Protein 1PRX (pdb70)

Nearest PDB structures (foldseek):
  1prx-assembly1_A  TM=1.005E+00  e=4.440E-50  Homo sapiens
  5b6m-assembly2_C  TM=9.376E-01  e=1.044E-38  Homo sapiens
  5b6n-assembly2_C  TM=9.368E-01  e=1.874E-38  Homo sapiens
  5b6n-assembly3_E  TM=9.348E-01  e=1.445E-38  Homo sapiens
  5ykj-assembly1_A  TM=9.401E-01  e=3.277E-28  Saccharomyces cerevisiae S288C

CATH classification: 3.40.30.10 (+1 more: 3.30.1020.10)

Structure (mmCIF, N/CA/C/O backbone):
data_1PRX
#
_entry.id   1PRX
#
_cell.length_a   47.850
_cell.length_b   75.170
_cell.length_c   63.300
_cell.angle_alpha   90.00
_cell.angle_beta   110.21
_cell.angle_gamma   90.00
#
_symmetry.space_group_name_H-M   'P 1 21 1'
#
loop_
_entity.id
_entity.type
_entity.pdbx_description
1 polymer HORF6
2 water water
#
loop_
_atom_site.group_PDB
_atom_site.id
_atom_site.type_symbol
_atom_site.label_atom_id
_atom_site.label_alt_id
_atom_site.label_comp_id
_atom_site.label_asym_id
_atom_site.label_entity_id
_atom_site.label_seq_id
_atom_site.pdbx_PDB_ins_code
_atom_site.Cartn_x
_atom_site.Cartn_y
_atom_site.Cartn_z
_atom_site.occupancy
_atom_site.B_iso_or_equiv
_atom_site.auth_seq_id
_atom_site.auth_comp_id
_atom_site.auth_asym_id
_atom_site.auth_atom_id
_atom_site.pdbx_PDB_model_num
ATOM 1 N N . LEU A 1 5 ? 32.059 -0.999 16.377 1.00 24.60 5 LEU A N 1
ATOM 2 C CA . LEU A 1 5 ? 33.418 -0.856 16.982 1.00 24.95 5 LEU A CA 1
ATOM 3 C C . LEU A 1 5 ? 33.313 0.181 18.090 1.00 22.61 5 LEU A C 1
ATOM 4 O O . LEU A 1 5 ? 32.427 1.041 18.054 1.00 26.72 5 LEU A O 1
ATOM 9 N N . LEU A 1 6 ? 34.162 0.059 19.099 1.00 20.58 6 LEU A N 1
ATOM 10 C CA . LEU A 1 6 ? 34.197 1.013 20.188 1.00 19.45 6 LEU A CA 1
ATOM 11 C C . LEU A 1 6 ? 35.363 1.948 19.862 1.00 18.25 6 LEU A C 1
ATOM 12 O O . LEU A 1 6 ? 36.113 1.718 18.902 1.00 15.60 6 LEU A O 1
ATOM 17 N N . LEU A 1 7 ? 35.480 3.040 20.606 1.00 18.47 7 LEU A N 1
ATOM 18 C CA . LEU A 1 7 ? 36.590 3.955 20.377 1.00 19.46 7 LEU A CA 1
ATOM 19 C C . LEU A 1 7 ? 37.876 3.179 20.674 1.00 21.65 7 LEU A C 1
ATOM 20 O O . LEU A 1 7 ? 37.951 2.482 21.690 1.00 23.86 7 LEU A O 1
ATOM 25 N N . GLY A 1 8 ? 38.868 3.276 19.789 1.00 21.19 8 GLY A N 1
ATOM 26 C CA . GLY A 1 8 ? 40.115 2.564 20.002 1.00 19.29 8 GLY A CA 1
ATOM 27 C C . GLY A 1 8 ? 40.202 1.237 19.275 1.00 21.90 8 GLY A C 1
ATOM 28 O O . GLY A 1 8 ? 41.295 0.660 19.160 1.00 25.48 8 GLY A O 1
ATOM 29 N N . ASP A 1 9 ? 39.071 0.755 18.764 1.00 20.09 9 ASP A N 1
ATOM 30 C CA . ASP A 1 9 ? 39.027 -0.513 18.030 1.00 17.89 9 ASP A CA 1
ATOM 31 C C . ASP A 1 9 ? 39.746 -0.352 16.719 1.00 15.99 9 ASP A C 1
ATOM 32 O O . ASP A 1 9 ? 39.587 0.664 16.044 1.00 17.77 9 ASP A O 1
ATOM 37 N N . VAL A 1 10 ? 40.508 -1.369 16.348 1.00 15.72 10 VAL A N 1
ATOM 38 C CA . VAL A 1 10 ? 41.248 -1.359 15.094 1.00 17.93 10 VAL A CA 1
ATOM 39 C C . VAL A 1 10 ? 40.301 -1.705 13.959 1.00 18.49 10 VAL A C 1
ATOM 40 O O . VAL A 1 10 ? 39.503 -2.632 14.079 1.00 18.50 10 VAL A O 1
ATOM 44 N N . ALA A 1 11 ? 40.383 -0.941 12.873 1.00 18.24 11 ALA A N 1
ATOM 45 C CA . ALA A 1 11 ? 39.552 -1.169 11.700 1.00 17.12 11 ALA A CA 1
ATOM 46 C C . ALA A 1 11 ? 39.910 -2.510 11.069 1.00 22.91 11 ALA A C 1
ATOM 47 O O . ALA A 1 11 ? 41.057 -2.975 11.159 1.00 20.18 11 ALA A O 1
ATOM 49 N N . PRO A 1 12 ? 38.910 -3.180 10.455 1.00 24.42 12 PRO A N 1
ATOM 50 C CA . PRO A 1 12 ? 39.097 -4.467 9.792 1.00 24.37 12 PRO A CA 1
ATOM 51 C C . PRO A 1 12 ? 39.880 -4.199 8.520 1.00 23.15 12 PRO A C 1
ATOM 52 O O . PRO A 1 12 ? 39.645 -3.188 7.860 1.00 27.37 12 PRO A O 1
ATOM 56 N N . ASN A 1 13 ? 40.833 -5.060 8.193 1.00 22.99 13 ASN A N 1
ATOM 57 C CA . ASN A 1 13 ? 41.604 -4.859 6.973 1.00 24.24 13 ASN A CA 1
ATOM 58 C C . ASN A 1 13 ? 40.943 -5.676 5.871 1.00 20.89 13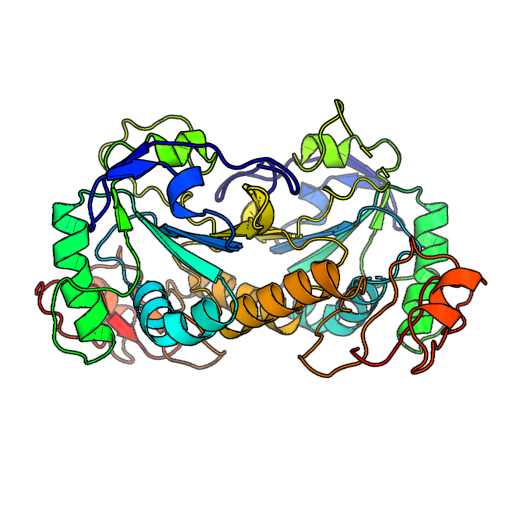 ASN A C 1
ATOM 59 O O . ASN A 1 13 ? 41.492 -6.655 5.380 1.00 25.40 13 ASN A O 1
ATOM 64 N N . PHE A 1 14 ? 39.752 -5.258 5.480 1.00 21.77 14 PHE A N 1
ATOM 65 C CA . PHE A 1 14 ? 39.030 -5.963 4.450 1.00 19.75 14 PHE A CA 1
ATOM 66 C C . PHE A 1 14 ? 39.466 -5.582 3.045 1.00 21.15 14 PHE A C 1
ATOM 67 O O . PHE A 1 14 ? 40.091 -4.546 2.833 1.00 18.01 14 PHE A O 1
ATOM 75 N N . GLU A 1 15 ? 39.138 -6.456 2.100 1.00 23.52 15 GLU A N 1
ATOM 76 C CA . GLU A 1 15 ? 39.420 -6.218 0.698 1.00 24.91 15 GLU A CA 1
ATOM 77 C C . GLU A 1 15 ? 38.035 -5.978 0.102 1.00 22.13 15 GLU A C 1
ATOM 78 O O . GLU A 1 15 ? 37.084 -6.694 0.418 1.00 25.79 15 GLU A O 1
ATOM 84 N N . ALA A 1 16 ? 37.902 -4.957 -0.726 1.00 19.24 16 ALA A N 1
ATOM 85 C CA . ALA A 1 16 ? 36.614 -4.658 -1.313 1.00 17.93 16 ALA A CA 1
ATOM 86 C C . ALA A 1 16 ? 36.815 -4.128 -2.703 1.00 17.05 16 ALA A C 1
ATOM 87 O O . ALA A 1 16 ? 37.908 -3.684 -3.059 1.00 17.67 16 ALA A O 1
ATOM 89 N N . ASN A 1 17 ? 35.786 -4.237 -3.525 1.00 14.16 17 ASN A N 1
ATOM 90 C CA . ASN A 1 17 ? 35.898 -3.704 -4.860 1.00 13.65 17 ASN A CA 1
ATOM 91 C C . ASN A 1 17 ? 35.320 -2.323 -4.734 1.00 14.88 17 ASN A C 1
ATOM 92 O O . ASN A 1 17 ? 34.403 -2.112 -3.951 1.00 12.87 17 ASN A O 1
ATOM 97 N N . THR A 1 18 ? 35.905 -1.360 -5.427 1.00 14.67 18 THR A N 1
ATOM 98 C CA . THR A 1 18 ? 35.416 -0.001 -5.349 1.00 18.27 18 THR A CA 1
ATOM 99 C C . THR A 1 18 ? 35.344 0.539 -6.757 1.00 18.47 18 THR A C 1
ATOM 100 O O . THR A 1 18 ? 35.668 -0.163 -7.712 1.00 20.85 18 THR A O 1
ATOM 104 N N . THR A 1 19 ? 34.919 1.794 -6.869 1.00 20.54 19 THR A N 1
ATOM 105 C CA . THR A 1 19 ? 34.811 2.491 -8.146 1.00 19.14 19 THR A CA 1
ATOM 106 C C . THR A 1 19 ? 36.190 2.687 -8.821 1.00 21.96 19 THR A C 1
ATOM 107 O O . THR A 1 19 ? 36.253 2.881 -10.042 1.00 20.43 19 THR A O 1
ATOM 111 N N . VAL A 1 20 ? 37.276 2.586 -8.042 1.00 18.83 20 VAL A N 1
ATOM 112 C CA . VAL A 1 20 ? 38.648 2.764 -8.563 1.00 20.48 20 VAL A CA 1
ATOM 113 C C . VAL A 1 20 ? 39.514 1.493 -8.547 1.00 19.87 20 VAL A C 1
ATOM 114 O O . VAL A 1 20 ? 40.738 1.558 -8.728 1.00 22.12 20 VAL A O 1
ATOM 118 N N . GLY A 1 21 ? 38.879 0.345 -8.345 1.00 20.41 21 GLY A N 1
ATOM 119 C CA . GLY A 1 21 ? 39.612 -0.905 -8.318 1.00 19.44 21 GLY A CA 1
ATOM 120 C C . GLY A 1 21 ? 39.559 -1.528 -6.946 1.00 17.82 21 GLY A C 1
ATOM 121 O O . GLY A 1 21 ? 38.970 -0.946 -6.035 1.00 14.48 21 GLY A O 1
ATOM 122 N N . ARG A 1 22 ? 40.089 -2.741 -6.815 1.00 18.68 22 ARG A N 1
ATOM 123 C CA . ARG A 1 22 ? 40.101 -3.427 -5.528 1.00 21.45 22 ARG A CA 1
ATOM 124 C C . ARG A 1 22 ? 41.102 -2.778 -4.606 1.00 22.50 22 ARG A C 1
ATOM 125 O O . ARG A 1 22 ? 42.147 -2.304 -5.055 1.00 24.59 22 ARG A O 1
ATOM 133 N N . ILE A 1 23 ? 40.777 -2.766 -3.317 1.00 21.78 23 ILE A N 1
ATOM 134 C CA . ILE A 1 23 ? 41.632 -2.162 -2.298 1.00 19.04 23 ILE A CA 1
ATOM 135 C C . ILE A 1 23 ? 41.618 -3.036 -1.042 1.00 19.98 23 ILE A C 1
ATOM 136 O O . ILE A 1 23 ? 40.697 -3.834 -0.838 1.00 18.41 23 ILE A O 1
ATOM 141 N N . ARG A 1 24 ? 42.661 -2.890 -0.228 1.00 21.35 24 ARG A N 1
ATOM 142 C CA . ARG A 1 24 ? 42.792 -3.589 1.040 1.00 20.78 24 ARG A CA 1
ATOM 143 C C . ARG A 1 24 ? 42.687 -2.393 1.973 1.00 19.04 24 ARG A C 1
ATOM 144 O O . ARG A 1 24 ? 43.472 -1.465 1.864 1.00 19.22 24 ARG A O 1
ATOM 152 N N . PHE A 1 25 ? 41.720 -2.396 2.880 1.00 20.17 25 PHE A N 1
ATOM 153 C CA . PHE A 1 25 ? 41.509 -1.239 3.736 1.00 20.42 25 PHE A CA 1
ATOM 154 C C . PHE A 1 25 ? 42.710 -0.580 4.398 1.00 20.08 25 PHE A C 1
ATOM 155 O O . PHE A 1 25 ? 42.902 0.628 4.264 1.00 20.33 25 PHE A O 1
ATOM 163 N N . HIS A 1 26 ? 43.531 -1.348 5.098 1.00 20.48 26 HIS A N 1
ATOM 164 C CA . HIS A 1 26 ? 44.679 -0.745 5.766 1.00 19.50 26 HIS A CA 1
ATOM 165 C C . HIS A 1 26 ? 45.680 -0.192 4.773 1.00 19.72 26 HIS A C 1
ATOM 166 O O . HIS A 1 26 ? 46.323 0.813 5.041 1.00 22.04 26 HIS A O 1
ATOM 173 N N . ASP A 1 27 ? 45.750 -0.793 3.594 1.00 20.81 27 ASP A N 1
ATOM 174 C CA . ASP A 1 27 ? 46.657 -0.315 2.565 1.00 23.19 27 ASP A CA 1
ATOM 175 C C . ASP A 1 27 ? 46.150 1.025 2.050 1.00 22.28 27 ASP A C 1
ATOM 176 O O . ASP A 1 27 ? 46.927 1.970 1.872 1.00 21.19 27 ASP A O 1
ATOM 181 N N . PHE A 1 28 ? 44.839 1.113 1.838 1.00 19.86 28 PHE A N 1
ATOM 182 C CA . PHE A 1 28 ? 44.214 2.340 1.356 1.00 18.02 28 PHE A CA 1
ATOM 183 C C . PHE A 1 28 ? 44.494 3.506 2.299 1.00 16.56 28 PHE A C 1
ATOM 184 O O . PHE A 1 28 ? 44.807 4.623 1.859 1.00 20.09 28 PHE A O 1
ATOM 192 N N . LEU A 1 29 ? 44.352 3.248 3.592 1.00 17.52 29 LEU A N 1
ATOM 193 C CA . LEU A 1 29 ? 44.578 4.256 4.612 1.00 21.15 29 LEU A CA 1
ATOM 194 C C . LEU A 1 29 ? 46.055 4.678 4.701 1.00 23.90 29 LEU A C 1
ATOM 195 O O . LEU A 1 29 ? 46.371 5.871 4.674 1.00 26.18 29 LEU A O 1
ATOM 200 N N . GLY A 1 30 ? 46.958 3.704 4.745 1.00 23.71 30 GLY A N 1
ATOM 201 C CA . GLY A 1 30 ? 48.373 4.018 4.838 1.00 21.76 30 GLY A CA 1
ATOM 202 C C . GLY A 1 30 ? 48.733 4.720 6.133 1.00 20.60 30 GLY A C 1
ATOM 203 O O . GLY A 1 30 ? 48.429 4.218 7.217 1.00 23.98 30 GLY A O 1
ATOM 204 N N . ASP A 1 31 ? 49.388 5.874 6.015 1.00 21.82 31 ASP A N 1
ATOM 205 C CA . ASP A 1 31 ? 49.795 6.672 7.174 1.00 22.95 31 ASP A CA 1
ATOM 206 C C . ASP A 1 31 ? 48.967 7.945 7.250 1.00 18.42 31 ASP A C 1
ATOM 207 O O . ASP A 1 31 ? 49.440 8.987 7.714 1.00 17.23 31 ASP A O 1
ATOM 212 N N . SER A 1 32 ? 47.728 7.850 6.778 1.00 17.10 32 SER A N 1
ATOM 213 C CA . SER A 1 32 ? 46.822 8.978 6.768 1.00 15.96 32 SER A CA 1
ATOM 214 C C . SER A 1 32 ? 45.631 8.689 7.666 1.00 17.63 32 SER A C 1
ATOM 215 O O . SER A 1 32 ? 45.439 7.549 8.115 1.00 18.29 32 SER A O 1
ATOM 218 N N . TRP A 1 33 ? 44.883 9.744 7.990 1.00 17.13 33 TRP A N 1
ATOM 219 C CA . TRP A 1 33 ? 43.654 9.608 8.759 1.00 12.06 33 TRP A CA 1
ATOM 220 C C . TRP A 1 33 ? 42.643 9.182 7.681 1.00 14.44 33 TRP A C 1
ATOM 221 O O . TRP A 1 33 ? 42.874 9.402 6.483 1.00 11.40 33 TRP A O 1
ATOM 232 N N . GLY A 1 34 ? 41.532 8.585 8.082 1.00 12.11 34 GLY A N 1
ATOM 233 C CA . GLY A 1 34 ? 40.558 8.188 7.088 1.00 11.67 34 GLY A CA 1
ATOM 234 C C . GLY A 1 34 ? 39.142 8.295 7.602 1.00 13.21 34 GLY A C 1
ATOM 235 O O . GLY A 1 34 ? 38.882 7.981 8.758 1.00 14.47 34 GLY A O 1
ATOM 236 N N . ILE A 1 35 ? 38.238 8.802 6.775 1.00 13.16 35 ILE A N 1
ATOM 237 C CA . ILE A 1 35 ? 36.831 8.900 7.166 1.00 16.30 35 ILE A CA 1
ATOM 238 C C . ILE A 1 35 ? 36.049 8.022 6.199 1.00 15.68 35 ILE A C 1
ATOM 239 O O . ILE A 1 35 ? 36.220 8.130 4.977 1.00 12.43 35 ILE A O 1
ATOM 244 N N . LEU A 1 36 ? 35.240 7.126 6.757 1.00 13.33 36 LEU A N 1
ATOM 245 C CA . LEU A 1 36 ? 34.416 6.201 5.983 1.00 15.36 36 LEU A CA 1
ATOM 246 C C . LEU A 1 36 ? 32.957 6.628 6.134 1.00 13.59 36 LEU A C 1
ATOM 247 O O . LEU A 1 36 ? 32.433 6.607 7.248 1.00 15.80 36 LEU A O 1
ATOM 252 N N . PHE A 1 37 ? 32.331 7.041 5.028 1.00 11.81 37 PHE A N 1
ATOM 253 C CA . PHE A 1 37 ? 30.924 7.483 4.999 1.00 13.18 37 PHE A CA 1
ATOM 254 C C . PHE A 1 37 ? 30.038 6.348 4.500 1.00 9.88 37 PHE A C 1
ATOM 255 O O . PHE A 1 37 ? 30.147 5.950 3.345 1.00 14.89 37 PHE A O 1
ATOM 263 N N . SER A 1 38 ? 29.103 5.897 5.322 1.00 10.14 38 SER A N 1
ATOM 264 C CA . SER A 1 38 ? 28.213 4.812 4.933 1.00 11.58 38 SER A CA 1
ATOM 265 C C . SER A 1 38 ? 26.878 5.312 4.412 1.00 13.27 38 SER A C 1
ATOM 266 O O . SER A 1 38 ? 26.353 6.318 4.895 1.00 14.90 38 SER A O 1
ATOM 269 N N . HIS A 1 39 ? 26.364 4.629 3.395 1.00 11.93 39 HIS A N 1
ATOM 270 C CA . HIS A 1 39 ? 25.090 4.974 2.768 1.00 11.02 39 HIS A CA 1
ATOM 271 C C . HIS A 1 39 ? 24.289 3.694 2.552 1.00 14.21 39 HIS A C 1
ATOM 272 O O . HIS A 1 39 ? 24.846 2.669 2.144 1.00 14.13 39 HIS A O 1
ATOM 279 N N . PRO A 1 40 ? 22.971 3.729 2.832 1.00 15.63 40 PRO A N 1
ATOM 280 C CA . PRO A 1 40 ? 22.107 2.559 2.667 1.00 14.18 40 PRO A CA 1
ATOM 281 C C . PRO A 1 40 ? 21.922 2.133 1.229 1.00 14.70 40 PRO A C 1
ATOM 282 O O . PRO A 1 40 ? 21.742 0.951 0.966 1.00 18.66 40 PRO A O 1
ATOM 286 N N . ARG A 1 41 ? 21.975 3.086 0.298 1.00 15.05 41 ARG A N 1
ATOM 287 C CA . ARG A 1 41 ? 21.755 2.763 -1.112 1.00 17.37 41 ARG A CA 1
ATOM 288 C C . ARG A 1 41 ? 22.062 3.924 -2.059 1.00 12.56 41 ARG A C 1
ATOM 289 O O . ARG A 1 41 ? 22.054 5.088 -1.651 1.00 15.41 41 ARG A O 1
ATOM 297 N N . ASP A 1 42 ? 22.316 3.590 -3.320 1.00 13.49 42 ASP A N 1
ATOM 298 C CA . ASP A 1 42 ? 22.584 4.574 -4.371 1.00 11.69 42 ASP A CA 1
ATOM 299 C C . ASP A 1 42 ? 21.289 5.245 -4.847 1.00 14.96 42 ASP A C 1
ATOM 300 O O . ASP A 1 42 ? 20.197 4.678 -4.740 1.00 14.60 42 ASP A O 1
ATOM 305 N N . PHE A 1 43 ? 21.437 6.425 -5.447 1.00 15.65 43 PHE A N 1
ATOM 306 C CA . PHE A 1 43 ? 20.314 7.205 -5.977 1.00 13.72 43 PHE A CA 1
ATOM 307 C C . PHE A 1 43 ? 19.288 7.537 -4.904 1.00 14.83 43 PHE A C 1
ATOM 308 O O . PHE A 1 43 ? 18.085 7.322 -5.065 1.00 13.02 43 PHE A O 1
ATOM 316 N N . THR A 1 44 ? 19.806 8.041 -3.786 1.00 13.74 44 THR A N 1
ATOM 317 C CA . THR A 1 44 ? 19.021 8.435 -2.638 1.00 12.50 44 THR A CA 1
ATOM 318 C C . THR A 1 44 ? 19.262 9.929 -2.491 1.00 12.84 44 THR A C 1
ATOM 319 O O . THR A 1 44 ? 20.381 10.400 -2.646 1.00 13.75 44 THR A O 1
ATOM 323 N N . PRO A 1 45 ? 18.223 10.687 -2.115 1.00 12.89 45 PRO A N 1
ATOM 324 C CA . PRO A 1 45 ? 18.347 12.138 -1.966 1.00 12.10 45 PRO A CA 1
ATOM 325 C C . PRO A 1 45 ? 19.353 12.728 -0.959 1.00 11.43 45 PRO A C 1
ATOM 326 O O . PRO A 1 45 ? 20.224 13.507 -1.345 1.00 11.83 45 PRO A O 1
ATOM 330 N N . VAL A 1 46 ? 19.220 12.396 0.316 1.00 11.86 46 VAL A N 1
ATOM 331 C CA . VAL A 1 46 ? 20.123 12.924 1.344 1.00 13.91 46 VAL A CA 1
ATOM 332 C C . VAL A 1 46 ? 21.563 12.469 1.123 1.00 13.50 46 VAL A C 1
ATOM 333 O O . VAL A 1 46 ? 22.485 13.271 1.205 1.00 15.76 46 VAL A O 1
ATOM 344 N N . THR A 1 48 ? 22.983 11.638 -1.672 1.00 10.81 48 THR A N 1
ATOM 345 C CA . THR A 1 48 ? 23.555 12.334 -2.828 1.00 12.66 48 THR A CA 1
ATOM 346 C C . THR A 1 48 ? 24.060 13.739 -2.450 1.00 12.05 48 THR A C 1
ATOM 347 O O . THR A 1 48 ? 25.132 14.165 -2.900 1.00 12.00 48 THR A O 1
ATOM 351 N N . THR A 1 49 ? 23.323 14.441 -1.596 1.00 11.68 49 THR A N 1
ATOM 352 C CA . THR A 1 49 ? 23.738 15.781 -1.206 1.00 9.12 49 THR A CA 1
ATOM 353 C C . THR A 1 49 ? 25.007 15.732 -0.368 1.00 10.97 49 THR A C 1
ATOM 354 O O . THR A 1 49 ? 25.912 16.543 -0.563 1.00 12.79 49 THR A O 1
ATOM 358 N N . GLU A 1 50 ? 25.102 14.740 0.514 1.00 13.56 50 GLU A N 1
ATOM 359 C CA . GLU A 1 50 ? 26.279 14.574 1.374 1.00 14.30 50 GLU A CA 1
ATOM 360 C C . GLU A 1 50 ? 27.527 14.217 0.588 1.00 14.28 50 GLU A C 1
ATOM 361 O O . GLU A 1 50 ? 28.624 14.700 0.892 1.00 15.49 50 GLU A O 1
ATOM 367 N N . LEU A 1 51 ? 27.364 13.335 -0.392 1.00 13.00 51 LEU A N 1
ATOM 368 C CA . LEU A 1 51 ? 28.470 12.901 -1.236 1.00 12.19 51 LEU A CA 1
ATOM 369 C C . LEU A 1 51 ? 28.934 14.044 -2.120 1.00 9.74 51 LEU A C 1
ATOM 370 O O . LEU A 1 51 ? 30.126 14.180 -2.396 1.00 8.56 51 LEU A O 1
ATOM 375 N N . GLY A 1 52 ? 27.990 14.882 -2.539 1.00 12.64 52 GLY A N 1
ATOM 376 C CA . GLY A 1 52 ? 28.331 16.034 -3.349 1.00 11.10 52 GLY A CA 1
ATOM 377 C C . GLY A 1 52 ? 29.150 17.034 -2.538 1.00 13.79 52 GLY A C 1
ATOM 378 O O . GLY A 1 52 ? 30.094 17.641 -3.056 1.00 12.03 52 GLY A O 1
ATOM 379 N N . ARG A 1 53 ? 28.776 17.220 -1.270 1.00 9.44 53 ARG A N 1
ATOM 380 C CA . ARG A 1 53 ? 29.477 18.131 -0.370 1.00 11.56 53 ARG A CA 1
ATOM 381 C C . ARG A 1 53 ? 30.864 17.579 -0.016 1.00 9.52 53 ARG A C 1
ATOM 382 O O . ARG A 1 53 ? 31.811 18.336 0.162 1.00 9.82 53 ARG A O 1
ATOM 390 N N . ALA A 1 54 ? 30.978 16.259 0.099 1.00 13.12 54 ALA A N 1
ATOM 391 C CA . ALA A 1 54 ? 32.252 15.613 0.416 1.00 11.61 54 ALA A CA 1
ATOM 392 C C . ALA A 1 54 ? 33.231 15.819 -0.742 1.00 12.81 54 ALA A C 1
ATOM 393 O O . ALA A 1 54 ? 34.422 16.050 -0.526 1.00 13.82 54 ALA A O 1
ATOM 395 N N . ALA A 1 55 ? 32.713 15.749 -1.966 1.00 11.93 55 ALA A N 1
ATOM 396 C CA . ALA A 1 55 ? 33.509 15.940 -3.176 1.00 12.17 55 ALA A CA 1
ATOM 397 C C . ALA A 1 55 ? 34.093 17.357 -3.253 1.00 12.52 55 ALA A C 1
ATOM 398 O O . ALA A 1 55 ? 35.257 17.534 -3.602 1.00 13.21 55 ALA A O 1
ATOM 400 N N . LYS A 1 56 ? 33.291 18.360 -2.906 1.00 15.64 56 LYS A N 1
ATOM 401 C CA . LYS A 1 56 ? 33.749 19.748 -2.933 1.00 18.15 56 LYS A CA 1
ATOM 402 C C . LYS A 1 56 ? 34.712 20.040 -1.794 1.00 20.46 56 LYS A C 1
ATOM 403 O O . LYS A 1 56 ? 35.566 20.917 -1.901 1.00 24.57 56 LYS A O 1
ATOM 409 N N . LEU A 1 57 ? 34.576 19.298 -0.704 1.00 17.29 57 LEU A N 1
ATOM 410 C CA . LEU A 1 57 ? 35.403 19.504 0.473 1.00 16.28 57 LEU A CA 1
ATOM 411 C C . LEU A 1 57 ? 36.663 18.635 0.559 1.00 15.94 57 LEU A C 1
ATOM 412 O O . LEU A 1 57 ? 37.521 18.878 1.418 1.00 17.27 57 LEU A O 1
ATOM 417 N N . ALA A 1 58 ? 36.791 17.650 -0.333 1.00 13.13 58 ALA A N 1
ATOM 418 C CA . ALA A 1 58 ? 37.944 16.738 -0.349 1.00 16.92 58 ALA A CA 1
ATOM 419 C C . ALA A 1 58 ? 39.324 17.426 -0.185 1.00 18.12 58 ALA A C 1
ATOM 420 O O . ALA A 1 58 ? 40.171 16.937 0.567 1.00 15.85 58 ALA A O 1
ATOM 422 N N . PRO A 1 59 ? 39.562 18.569 -0.872 1.00 17.69 59 PRO A N 1
ATOM 423 C CA . PRO A 1 59 ? 40.824 19.312 -0.780 1.00 16.32 59 PRO A CA 1
ATOM 424 C C . PRO A 1 59 ? 41.149 19.759 0.637 1.00 15.17 59 PRO A C 1
ATOM 425 O O . PRO A 1 59 ? 42.310 19.744 1.042 1.00 16.18 59 PRO A O 1
ATOM 429 N N . GLU A 1 60 ? 40.121 20.158 1.385 1.00 14.85 60 GLU A N 1
ATOM 430 C CA . GLU A 1 60 ? 40.299 20.615 2.763 1.00 14.71 60 GLU A CA 1
ATOM 431 C C . GLU A 1 60 ? 40.751 19.502 3.690 1.00 15.86 60 GLU A C 1
ATOM 432 O O . GLU A 1 60 ? 41.481 19.728 4.671 1.00 17.23 60 GLU A O 1
ATOM 438 N N . PHE A 1 61 ? 40.275 18.300 3.408 1.00 12.03 61 PHE A N 1
ATOM 439 C CA . PHE A 1 61 ? 40.640 17.155 4.208 1.00 13.31 61 PHE A CA 1
ATOM 440 C C . PHE A 1 61 ? 42.007 16.621 3.793 1.00 12.23 61 PHE A C 1
ATOM 441 O O . PHE A 1 61 ? 42.814 16.266 4.652 1.00 11.42 61 PHE A O 1
ATOM 449 N N . ALA A 1 62 ? 42.265 16.586 2.482 1.00 13.04 62 ALA A N 1
ATOM 450 C CA . ALA A 1 62 ? 43.531 16.082 1.922 1.00 12.28 62 ALA A CA 1
ATOM 451 C C . ALA A 1 62 ? 44.767 16.824 2.440 1.00 12.46 62 ALA A C 1
ATOM 452 O O . ALA A 1 62 ? 45.763 16.201 2.821 1.00 11.29 62 ALA A O 1
ATOM 454 N N . LYS A 1 63 ? 44.699 18.154 2.469 1.00 13.66 63 LYS A N 1
ATOM 455 C CA . LYS A 1 63 ? 45.802 18.961 2.972 1.00 13.57 63 LYS A CA 1
ATOM 456 C C . LYS A 1 63 ? 46.014 18.662 4.455 1.00 16.01 63 LYS A C 1
ATOM 457 O O . LYS A 1 63 ? 47.009 19.058 5.033 1.00 19.91 63 LYS A O 1
ATOM 463 N N . ARG A 1 64 ? 45.046 18.007 5.084 1.00 16.91 64 ARG A N 1
ATOM 464 C CA . ARG A 1 64 ? 45.154 17.649 6.486 1.00 15.99 64 ARG A CA 1
ATOM 465 C C . ARG A 1 64 ? 45.479 16.171 6.669 1.00 16.78 64 ARG A C 1
ATOM 466 O O . ARG A 1 64 ? 45.292 15.620 7.757 1.00 14.48 64 ARG A O 1
ATOM 474 N N . ASN A 1 65 ? 45.941 15.523 5.600 1.00 12.87 65 ASN A N 1
ATOM 475 C CA . ASN A 1 65 ? 46.319 14.113 5.660 1.00 12.07 65 ASN A CA 1
ATOM 476 C C . ASN A 1 65 ? 45.124 13.232 6.017 1.00 11.66 65 ASN A C 1
ATOM 477 O O . ASN A 1 65 ? 45.250 12.250 6.753 1.00 12.20 65 ASN A O 1
ATOM 482 N N . VAL A 1 66 ? 43.951 13.625 5.528 1.00 11.99 66 VAL A N 1
ATOM 483 C CA . VAL A 1 66 ? 42.728 12.866 5.752 1.00 12.65 66 VAL A CA 1
ATOM 484 C C . VAL A 1 66 ? 42.180 12.361 4.411 1.00 15.22 66 VAL A C 1
ATOM 485 O O . VAL A 1 66 ? 41.814 13.153 3.546 1.00 14.73 66 VAL A O 1
ATOM 489 N N . LYS A 1 67 ? 42.171 11.040 4.237 1.00 15.55 67 LYS A N 1
ATOM 490 C CA . LYS A 1 67 ? 41.649 10.420 3.030 1.00 14.81 67 LYS A CA 1
ATOM 491 C C . LYS A 1 67 ? 40.153 10.140 3.186 1.00 16.77 67 LYS A C 1
ATOM 492 O O . LYS A 1 67 ? 39.700 9.690 4.237 1.00 17.86 67 LYS A O 1
ATOM 498 N N . LEU A 1 68 ? 39.389 10.375 2.132 1.00 16.87 68 LEU A N 1
ATOM 499 C CA . LEU A 1 68 ? 37.954 10.130 2.170 1.00 17.43 68 LEU A CA 1
ATOM 500 C C . LEU A 1 68 ? 37.595 8.847 1.430 1.00 14.83 68 LEU A C 1
ATOM 501 O O . LEU A 1 68 ? 38.203 8.521 0.411 1.00 12.43 68 LEU A O 1
ATOM 506 N N . ILE A 1 69 ? 36.583 8.141 1.921 1.00 12.76 69 ILE A N 1
ATOM 507 C CA . ILE A 1 69 ? 36.122 6.922 1.271 1.00 11.62 69 ILE A CA 1
ATOM 508 C C . ILE A 1 69 ? 34.648 6.693 1.629 1.00 12.41 69 ILE A C 1
ATOM 509 O O . ILE A 1 69 ? 34.230 6.969 2.750 1.00 12.39 69 ILE A O 1
ATOM 514 N N . ALA A 1 70 ? 33.848 6.270 0.654 1.00 13.84 70 ALA A N 1
ATOM 515 C CA . ALA A 1 70 ? 32.422 6.016 0.881 1.00 15.65 70 ALA A CA 1
ATOM 516 C C . ALA A 1 70 ? 32.078 4.548 0.646 1.00 13.35 70 ALA A C 1
ATOM 517 O O . ALA A 1 70 ? 32.769 3.848 -0.081 1.00 13.51 70 ALA A O 1
ATOM 519 N N . LEU A 1 71 ? 31.015 4.086 1.290 1.00 17.02 71 LEU A N 1
ATOM 520 C CA . LEU A 1 71 ? 30.541 2.719 1.147 1.00 15.44 71 LEU A CA 1
ATOM 521 C C . LEU A 1 71 ? 29.049 2.841 0.937 1.00 14.36 71 LEU A C 1
ATOM 522 O O . LEU A 1 71 ? 28.390 3.632 1.602 1.00 12.03 71 LEU A O 1
ATOM 527 N N . SER A 1 72 ? 28.527 2.093 -0.022 1.00 14.30 72 SER A N 1
ATOM 528 C CA . SER A 1 72 ? 27.103 2.116 -0.299 1.00 15.22 72 SER A CA 1
ATOM 529 C C . SER A 1 72 ? 26.731 0.715 -0.689 1.00 13.57 72 SER A C 1
ATOM 530 O O . SER A 1 72 ? 27.500 0.022 -1.356 1.00 18.15 72 SER A O 1
ATOM 533 N N . ILE A 1 73 ? 25.558 0.289 -0.249 1.00 15.78 73 ILE A N 1
ATOM 534 C CA . ILE A 1 73 ? 25.081 -1.053 -0.531 1.00 16.35 73 ILE A CA 1
ATOM 535 C C . ILE A 1 73 ? 24.472 -1.166 -1.922 1.00 17.52 73 ILE A C 1
ATOM 536 O O . ILE A 1 73 ? 23.267 -1.162 -2.081 1.00 22.90 73 ILE A O 1
ATOM 541 N N . ASP A 1 74 ? 25.341 -1.245 -2.925 1.00 17.42 74 ASP A N 1
ATOM 542 C CA . ASP A 1 74 ? 24.946 -1.366 -4.326 1.00 17.43 74 ASP A CA 1
ATOM 543 C C . ASP A 1 74 ? 26.168 -1.724 -5.156 1.00 17.22 74 ASP A C 1
ATOM 544 O O . ASP A 1 74 ? 27.293 -1.695 -4.656 1.00 15.51 74 ASP A O 1
ATOM 549 N N . SER A 1 75 ? 25.935 -2.061 -6.420 1.00 20.14 75 SER A N 1
ATOM 550 C CA . SER A 1 75 ? 26.987 -2.439 -7.369 1.00 21.15 75 SER A CA 1
ATOM 551 C C . SER A 1 75 ? 27.961 -1.319 -7.713 1.00 18.74 75 SER A C 1
ATOM 552 O O . SER A 1 75 ? 27.610 -0.136 -7.658 1.00 18.95 75 SER A O 1
ATOM 555 N N . VAL A 1 76 ? 29.186 -1.681 -8.082 1.00 16.56 76 VAL A N 1
ATOM 556 C CA . VAL A 1 76 ? 30.159 -0.676 -8.492 1.00 16.27 76 VAL A CA 1
ATOM 557 C C . VAL A 1 76 ? 29.632 -0.028 -9.778 1.00 15.14 76 VAL A C 1
ATOM 558 O O . VAL A 1 76 ? 29.819 1.164 -9.997 1.00 14.82 76 VAL A O 1
ATOM 562 N N . GLU A 1 77 ? 28.909 -0.785 -10.599 1.00 18.13 77 GLU A N 1
ATOM 563 C CA . GLU A 1 77 ? 28.337 -0.215 -11.819 1.00 19.58 77 GLU A CA 1
ATOM 564 C C . GLU A 1 77 ? 27.377 0.923 -11.474 1.00 17.61 77 GLU A C 1
ATOM 565 O O . GLU A 1 77 ? 27.432 1.999 -12.072 1.00 15.96 77 GLU A O 1
ATOM 571 N N . ASP A 1 78 ? 26.517 0.689 -10.485 1.00 18.48 78 ASP A N 1
ATOM 572 C CA . ASP A 1 78 ? 25.565 1.697 -10.039 1.00 18.98 78 ASP A CA 1
ATOM 573 C C . ASP A 1 78 ? 26.297 2.856 -9.408 1.00 16.65 78 ASP A C 1
ATOM 574 O O . ASP A 1 78 ? 25.930 4.011 -9.622 1.00 16.76 78 ASP A O 1
ATOM 579 N N . HIS A 1 79 ? 27.346 2.541 -8.646 1.00 17.69 79 HIS A N 1
ATOM 580 C CA . HIS A 1 79 ? 28.169 3.561 -8.000 1.00 12.20 79 HIS A CA 1
ATOM 581 C C . HIS A 1 79 ? 28.683 4.525 -9.064 1.00 11.72 79 HIS A C 1
ATOM 582 O O . HIS A 1 79 ? 28.651 5.733 -8.867 1.00 15.78 79 HIS A O 1
ATOM 589 N N . LEU A 1 80 ? 29.107 3.983 -10.206 1.00 11.17 80 LEU A N 1
ATOM 590 C CA . LEU A 1 80 ? 29.637 4.791 -11.303 1.00 13.14 80 LEU A CA 1
ATOM 591 C C . LEU A 1 80 ? 28.568 5.686 -11.912 1.00 15.23 80 LEU A C 1
ATOM 592 O O . LEU A 1 80 ? 28.794 6.871 -12.159 1.00 18.32 80 LEU A O 1
ATOM 597 N N . ALA A 1 81 ? 27.384 5.128 -12.129 1.00 16.42 81 ALA A N 1
ATOM 598 C CA . ALA A 1 81 ? 26.300 5.910 -12.701 1.00 15.52 81 ALA A CA 1
ATOM 599 C C . ALA A 1 81 ? 25.851 6.977 -11.703 1.00 16.78 81 ALA A C 1
ATOM 600 O O . ALA A 1 81 ? 25.585 8.121 -12.085 1.00 18.96 81 ALA A O 1
ATOM 602 N N . TRP A 1 82 ? 25.837 6.614 -10.419 1.00 15.61 82 TRP A N 1
ATOM 603 C CA . TRP A 1 82 ? 25.438 7.520 -9.341 1.00 12.35 82 TRP A CA 1
ATOM 604 C C . TRP A 1 82 ? 26.424 8.671 -9.220 1.00 11.80 82 TRP A C 1
ATOM 605 O O . TRP A 1 82 ? 26.065 9.769 -8.790 1.00 15.09 82 TRP A O 1
ATOM 616 N N . SER A 1 83 ? 27.669 8.423 -9.604 1.00 13.54 83 SER A N 1
ATOM 617 C CA . SER A 1 83 ? 28.707 9.442 -9.545 1.00 13.96 83 SER A CA 1
ATOM 618 C C . SER A 1 83 ? 28.478 10.581 -10.530 1.00 13.05 83 SER A C 1
ATOM 619 O O . SER A 1 83 ? 28.815 11.734 -10.255 1.00 10.05 83 SER A O 1
ATOM 622 N N . LYS A 1 84 ? 27.859 10.264 -11.659 1.00 13.88 84 LYS A N 1
ATOM 623 C CA . LYS A 1 84 ? 27.558 11.281 -12.645 1.00 13.47 84 LYS A CA 1
ATOM 624 C C . LYS A 1 84 ? 26.498 12.210 -12.061 1.00 13.63 84 LYS A C 1
ATOM 625 O O . LYS A 1 84 ? 26.560 13.420 -12.252 1.00 12.65 84 LYS A O 1
ATOM 631 N N . ASP A 1 85 ? 25.536 11.635 -11.341 1.00 13.12 85 ASP A N 1
ATOM 632 C CA . ASP A 1 85 ? 24.477 12.406 -10.682 1.00 15.73 85 ASP A CA 1
ATOM 633 C C . ASP A 1 85 ? 25.079 13.289 -9.598 1.00 12.22 85 ASP A C 1
ATOM 634 O O . ASP A 1 85 ? 24.710 14.455 -9.451 1.00 15.04 85 ASP A O 1
ATOM 639 N N . ILE A 1 86 ? 25.982 12.716 -8.811 1.00 14.79 86 ILE A N 1
ATOM 640 C CA . ILE A 1 86 ? 26.660 13.448 -7.747 1.00 15.17 86 ILE A CA 1
ATOM 641 C C . ILE A 1 86 ? 27.421 14.668 -8.314 1.00 18.13 86 ILE A C 1
ATOM 642 O O . ILE A 1 86 ? 27.395 15.746 -7.715 1.00 16.71 86 ILE A O 1
ATOM 647 N N . ASN A 1 87 ? 28.074 14.502 -9.470 1.00 14.26 87 ASN A N 1
ATOM 648 C CA . ASN A 1 87 ? 28.791 15.598 -10.124 1.00 10.78 87 ASN A CA 1
ATOM 649 C C . ASN A 1 87 ? 27.813 16.640 -10.629 1.00 9.01 87 ASN A C 1
ATOM 650 O O . ASN A 1 87 ? 28.050 17.837 -10.511 1.00 11.76 87 ASN A O 1
ATOM 655 N N . ALA A 1 88 ? 26.721 16.170 -11.219 1.00 13.33 88 ALA A N 1
ATOM 656 C CA . ALA A 1 88 ? 25.675 17.036 -11.745 1.00 14.74 88 ALA A CA 1
ATOM 657 C C . ALA A 1 88 ? 25.036 17.820 -10.614 1.00 14.57 88 ALA A C 1
ATOM 658 O O . ALA A 1 88 ? 24.631 18.965 -10.804 1.00 15.11 88 ALA A O 1
ATOM 660 N N . TYR A 1 89 ? 24.924 17.194 -9.448 1.00 12.92 89 TYR A N 1
ATOM 661 C CA . TYR A 1 89 ? 24.362 17.849 -8.275 1.00 16.42 89 TYR A CA 1
ATOM 662 C C . TYR A 1 89 ? 25.257 19.049 -7.914 1.00 15.52 89 TYR A C 1
ATOM 663 O O . TYR A 1 89 ? 24.760 20.086 -7.474 1.00 17.20 89 TYR A O 1
ATOM 672 N N . ASN A 1 90 ? 26.564 18.895 -8.120 1.00 17.67 90 ASN A N 1
ATOM 673 C CA . ASN A 1 90 ? 27.555 19.946 -7.838 1.00 18.02 90 ASN A CA 1
ATOM 674 C C . ASN A 1 90 ? 27.714 20.874 -9.015 1.00 20.41 90 ASN A C 1
ATOM 675 O O . ASN A 1 90 ? 28.583 21.739 -9.007 1.00 23.01 90 ASN A O 1
ATOM 680 N N . SER A 1 91 ? 26.887 20.672 -10.033 1.00 23.11 91 SER A N 1
ATOM 681 C CA . SER A 1 91 ? 26.925 21.460 -11.249 1.00 25.31 91 SER A CA 1
ATOM 682 C C . SER A 1 91 ? 28.254 21.354 -11.966 1.00 27.59 91 SER A C 1
ATOM 683 O O . SER A 1 91 ? 28.717 22.318 -12.563 1.00 28.84 91 SER A O 1
ATOM 686 N N . GLU A 1 92 ? 28.885 20.191 -11.874 1.00 29.75 92 GLU A N 1
ATOM 687 C CA . GLU A 1 92 ? 30.142 19.957 -12.568 1.00 35.43 92 GLU A CA 1
ATOM 688 C C . GLU A 1 92 ? 29.833 18.983 -13.705 1.00 35.10 92 GLU A C 1
ATOM 689 O O . GLU A 1 92 ? 28.718 18.450 -13.767 1.00 35.15 92 GLU A O 1
ATOM 695 N N . GLU A 1 93 ? 30.779 18.784 -14.624 1.00 34.78 93 GLU A N 1
ATOM 696 C CA . GLU A 1 93 ? 30.577 17.852 -15.735 1.00 32.26 93 GLU A CA 1
ATOM 697 C C . GLU A 1 93 ? 30.236 16.495 -15.131 1.00 29.78 93 GLU A C 1
ATOM 698 O O . GLU A 1 93 ? 30.941 16.000 -14.248 1.00 25.67 93 GLU A O 1
ATOM 704 N N . PRO A 1 94 ? 29.126 15.892 -15.570 1.00 30.91 94 PRO A N 1
ATOM 705 C CA . PRO A 1 94 ? 28.669 14.591 -15.073 1.00 30.75 94 PRO A CA 1
ATOM 706 C C . PRO A 1 94 ? 29.498 13.361 -15.465 1.00 29.65 94 PRO A C 1
ATOM 707 O O . PRO A 1 94 ? 29.010 12.475 -16.171 1.00 31.34 94 PRO A O 1
ATOM 711 N N . THR A 1 95 ? 30.733 13.292 -14.976 1.00 29.94 95 THR A N 1
ATOM 712 C CA . THR A 1 95 ? 31.600 12.152 -15.250 1.00 26.73 95 THR A CA 1
ATOM 713 C C . THR A 1 95 ? 31.460 11.207 -14.058 1.00 24.00 95 THR A C 1
ATOM 714 O O . THR A 1 95 ? 30.816 11.538 -13.072 1.00 22.33 95 THR A O 1
ATOM 718 N N . GLU A 1 96 ? 32.036 10.016 -14.155 1.00 25.00 96 GLU A N 1
ATOM 719 C CA . GLU A 1 96 ? 31.978 9.073 -13.043 1.00 24.36 96 GLU A CA 1
ATOM 720 C C . GLU A 1 96 ? 33.215 9.280 -12.189 1.00 25.97 96 GLU A C 1
ATOM 721 O O . GLU A 1 96 ? 33.548 8.440 -11.374 1.00 31.63 96 GLU A O 1
ATOM 727 N N . LYS A 1 97 ? 33.918 10.386 -12.423 1.00 26.27 97 LYS A N 1
ATOM 728 C CA . LYS A 1 97 ? 35.131 10.723 -11.682 1.00 28.24 97 LYS A CA 1
ATOM 729 C C . LYS A 1 97 ? 34.834 11.502 -10.394 1.00 26.03 97 LYS A C 1
ATOM 730 O O . LYS A 1 97 ? 34.405 12.654 -10.446 1.00 26.03 97 LYS A O 1
ATOM 736 N N . LEU A 1 98 ? 35.137 10.905 -9.248 1.00 23.19 98 LEU A N 1
ATOM 737 C CA . LEU A 1 98 ? 34.925 11.557 -7.959 1.00 19.41 98 LEU A CA 1
ATOM 738 C C . LEU A 1 98 ? 36.291 11.623 -7.277 1.00 19.80 98 LEU A C 1
ATOM 739 O O . LEU A 1 98 ? 37.194 10.862 -7.625 1.00 18.34 98 LEU A O 1
ATOM 744 N N . PRO A 1 99 ? 36.479 12.546 -6.320 1.00 16.92 99 PRO A N 1
ATOM 745 C CA . PRO A 1 99 ? 37.795 12.594 -5.679 1.00 16.21 99 PRO A CA 1
ATOM 746 C C . PRO A 1 99 ? 38.040 11.504 -4.635 1.00 16.13 99 PRO A C 1
ATOM 747 O O . PRO A 1 99 ? 39.058 11.523 -3.966 1.00 14.79 99 PRO A O 1
ATOM 751 N N . PHE A 1 100 ? 37.107 10.565 -4.500 1.00 15.79 100 PHE A N 1
ATOM 752 C CA . PHE A 1 100 ? 37.245 9.480 -3.536 1.00 15.96 100 PHE A CA 1
ATOM 753 C C . PHE A 1 100 ? 36.472 8.273 -4.065 1.00 18.32 100 PHE A C 1
ATOM 754 O O . PHE A 1 100 ? 35.524 8.441 -4.834 1.00 19.53 100 PHE A O 1
ATOM 762 N N . PRO A 1 101 ? 36.877 7.046 -3.669 1.00 15.92 101 PRO A N 1
ATOM 763 C CA . PRO A 1 101 ? 36.189 5.834 -4.128 1.00 16.69 101 PRO A CA 1
ATOM 764 C C . PRO A 1 101 ? 34.928 5.490 -3.350 1.00 14.70 101 PRO A C 1
ATOM 765 O O . PRO A 1 101 ? 34.704 5.979 -2.231 1.00 13.38 101 PRO A O 1
ATOM 769 N N . ILE A 1 102 ? 34.060 4.721 -4.000 1.00 14.69 102 ILE A N 1
ATOM 770 C CA . ILE A 1 102 ? 32.839 4.236 -3.361 1.00 13.39 102 ILE A CA 1
ATOM 771 C C . ILE A 1 102 ? 32.914 2.716 -3.368 1.00 13.82 102 ILE A C 1
ATOM 772 O O . ILE A 1 102 ? 32.997 2.083 -4.430 1.00 15.47 102 ILE A O 1
ATOM 777 N N . ILE A 1 103 ? 32.896 2.136 -2.178 1.00 14.96 103 ILE A N 1
ATOM 778 C CA . ILE A 1 103 ? 32.975 0.705 -2.019 1.00 13.48 103 ILE A CA 1
ATOM 779 C C . ILE A 1 103 ? 31.669 0.018 -2.392 1.00 19.51 103 ILE A C 1
ATOM 780 O O . ILE A 1 103 ? 30.571 0.487 -2.064 1.00 16.06 103 ILE A O 1
ATOM 785 N N . ASP A 1 104 ? 31.804 -1.086 -3.109 1.00 19.32 104 ASP A N 1
ATOM 786 C CA . ASP A 1 104 ? 30.679 -1.898 -3.526 1.00 20.54 104 ASP A CA 1
ATOM 787 C C . ASP A 1 104 ? 30.386 -2.838 -2.355 1.00 18.97 104 ASP A C 1
ATOM 788 O O . ASP A 1 104 ? 31.246 -3.627 -1.953 1.00 16.32 104 ASP A O 1
ATOM 793 N N . ASP A 1 105 ? 29.206 -2.702 -1.763 1.00 18.93 105 ASP A N 1
ATOM 794 C CA . ASP A 1 105 ? 28.817 -3.593 -0.674 1.00 17.29 105 ASP A CA 1
ATOM 795 C C . ASP A 1 105 ? 27.446 -4.156 -1.043 1.00 19.82 105 ASP A C 1
ATOM 796 O O . ASP A 1 105 ? 26.583 -4.373 -0.189 1.00 17.50 105 ASP A O 1
ATOM 801 N N . ARG A 1 106 ? 27.262 -4.383 -2.342 1.00 18.76 106 ARG A N 1
ATOM 802 C CA . ARG A 1 106 ? 26.023 -4.918 -2.875 1.00 19.05 106 ARG A CA 1
ATOM 803 C C . ARG A 1 106 ? 25.693 -6.194 -2.121 1.00 21.06 106 ARG A C 1
ATOM 804 O O . ARG A 1 106 ? 24.538 -6.506 -1.874 1.00 24.47 106 ARG A O 1
ATOM 812 N N . ASN A 1 107 ? 26.735 -6.921 -1.748 1.00 26.69 107 ASN A N 1
ATOM 813 C CA . ASN A 1 107 ? 26.593 -8.184 -1.041 1.00 27.27 107 ASN A CA 1
ATOM 814 C C . ASN A 1 107 ? 26.265 -8.029 0.450 1.00 26.57 107 ASN A C 1
ATOM 815 O O . ASN A 1 107 ? 25.887 -8.993 1.102 1.00 24.62 107 ASN A O 1
ATOM 820 N N . ARG A 1 108 ? 26.448 -6.828 0.992 1.00 22.22 108 ARG A N 1
ATOM 821 C CA . ARG A 1 108 ? 26.161 -6.536 2.403 1.00 20.80 108 ARG A CA 1
ATOM 822 C C . ARG A 1 108 ? 27.138 -7.113 3.432 1.00 17.22 108 ARG A C 1
ATOM 823 O O . ARG A 1 108 ? 26.935 -6.943 4.632 1.00 14.64 108 ARG A O 1
ATOM 831 N N . GLU A 1 109 ? 28.231 -7.715 2.975 1.00 15.32 109 GLU A N 1
ATOM 832 C CA . GLU A 1 109 ? 29.214 -8.290 3.888 1.00 18.53 109 GLU A CA 1
ATOM 833 C C . GLU A 1 109 ? 29.904 -7.291 4.822 1.00 17.65 109 GLU A C 1
ATOM 834 O O . GLU A 1 109 ? 30.062 -7.550 6.013 1.00 16.04 109 GLU A O 1
ATOM 840 N N . LEU A 1 110 ? 30.344 -6.169 4.258 1.00 18.74 110 LEU A N 1
ATOM 841 C CA . LEU A 1 110 ? 31.036 -5.104 4.994 1.00 20.04 110 LEU A CA 1
ATOM 842 C C . LEU A 1 110 ? 30.158 -4.435 6.038 1.00 20.99 110 LEU A C 1
ATOM 843 O O . LEU A 1 110 ? 30.642 -4.063 7.108 1.00 19.36 110 LEU A O 1
ATOM 848 N N . ALA A 1 111 ? 28.886 -4.229 5.694 1.00 18.37 111 ALA A N 1
ATOM 849 C CA . ALA A 1 111 ? 27.912 -3.614 6.596 1.00 18.64 111 ALA A CA 1
ATOM 850 C C . ALA A 1 111 ? 27.786 -4.447 7.877 1.00 16.32 111 ALA A C 1
ATOM 851 O O . ALA A 1 111 ? 27.792 -3.912 8.984 1.00 15.18 111 ALA A O 1
ATOM 853 N N . ILE A 1 112 ? 27.715 -5.761 7.717 1.00 15.84 112 ILE A N 1
ATOM 854 C CA . ILE A 1 112 ? 27.612 -6.676 8.855 1.00 17.07 112 ILE A CA 1
ATOM 855 C C . ILE A 1 112 ? 28.938 -6.718 9.634 1.00 20.34 112 ILE A C 1
ATOM 856 O O . ILE A 1 112 ? 28.957 -6.656 10.864 1.00 19.68 112 ILE A O 1
ATOM 861 N N . LEU A 1 113 ? 30.044 -6.793 8.897 1.00 20.76 113 LEU A N 1
ATOM 862 C CA . LEU A 1 113 ? 31.385 -6.827 9.474 1.00 18.17 113 LEU A CA 1
ATOM 863 C C . LEU A 1 113 ? 31.642 -5.555 10.285 1.00 19.66 113 LEU A C 1
ATOM 864 O O . LEU A 1 113 ? 32.238 -5.604 11.360 1.00 20.89 113 LEU A O 1
ATOM 869 N N . LEU A 1 114 ? 31.173 -4.419 9.774 1.00 18.08 114 LEU A N 1
ATOM 870 C CA . LEU A 1 114 ? 31.348 -3.140 10.456 1.00 17.71 114 LEU A CA 1
ATOM 871 C C . LEU A 1 114 ? 30.300 -2.889 11.527 1.00 17.50 114 LEU A C 1
ATOM 872 O O . LEU A 1 114 ? 30.319 -1.845 12.172 1.00 18.58 114 LEU A O 1
ATOM 877 N N . GLY A 1 115 ? 29.369 -3.833 11.680 1.00 15.06 115 GLY A N 1
ATOM 878 C CA . GLY A 1 115 ? 28.334 -3.751 12.703 1.00 17.03 115 GLY A CA 1
ATOM 879 C C . GLY A 1 115 ? 27.211 -2.750 12.546 1.00 17.26 115 GLY A C 1
ATOM 880 O O . GLY A 1 115 ? 26.691 -2.228 13.532 1.00 21.31 115 GLY A O 1
ATOM 881 N N . MET A 1 116 ? 26.814 -2.474 11.318 1.00 18.73 116 MET A N 1
ATOM 882 C CA . MET A 1 116 ? 25.741 -1.516 11.105 1.00 19.12 116 MET A CA 1
ATOM 883 C C . MET A 1 116 ? 24.583 -2.132 10.339 1.00 17.50 116 MET A C 1
ATOM 884 O O . MET A 1 116 ? 23.860 -1.441 9.612 1.00 19.93 116 MET A O 1
ATOM 889 N N . LEU A 1 117 ? 24.409 -3.438 10.521 1.00 15.59 117 LEU A N 1
ATOM 890 C CA . LEU A 1 117 ? 23.350 -4.179 9.861 1.00 15.82 117 LEU A CA 1
ATOM 891 C C . LEU A 1 117 ? 23.207 -5.543 10.509 1.00 17.02 117 LEU A C 1
ATOM 892 O O . LEU A 1 117 ? 24.176 -6.306 10.587 1.00 16.15 117 LEU A O 1
ATOM 897 N N . ASP A 1 118 ? 21.995 -5.862 10.950 1.00 20.42 118 ASP A N 1
ATOM 898 C CA . ASP A 1 118 ? 21.737 -7.155 11.571 1.00 23.89 118 ASP A CA 1
ATOM 899 C C . ASP A 1 118 ? 22.067 -8.192 10.505 1.00 24.63 118 ASP A C 1
ATOM 900 O O . ASP A 1 118 ? 21.756 -7.992 9.335 1.00 25.33 118 ASP A O 1
ATOM 905 N N . PRO A 1 119 ? 22.737 -9.291 10.880 1.00 26.63 119 PRO A N 1
ATOM 906 C CA . PRO A 1 119 ? 23.110 -10.353 9.942 1.00 29.64 119 PRO A CA 1
ATOM 907 C C . PRO A 1 119 ? 22.085 -10.889 8.923 1.00 34.53 119 PRO A C 1
ATOM 908 O O . PRO A 1 119 ? 22.302 -11.943 8.324 1.00 39.45 119 PRO A O 1
ATOM 912 N N . ALA A 1 120 ? 20.970 -10.192 8.728 1.00 39.74 120 ALA A N 1
ATOM 913 C CA . ALA A 1 120 ? 20.004 -10.580 7.703 1.00 40.27 120 ALA A CA 1
ATOM 914 C C . ALA A 1 120 ? 20.434 -9.880 6.380 1.00 40.24 120 ALA A C 1
ATOM 915 O O . ALA A 1 120 ? 19.788 -8.945 5.902 1.00 36.78 120 ALA A O 1
ATOM 917 N N . GLU A 1 121 ? 21.530 -10.350 5.791 1.00 41.78 121 GLU 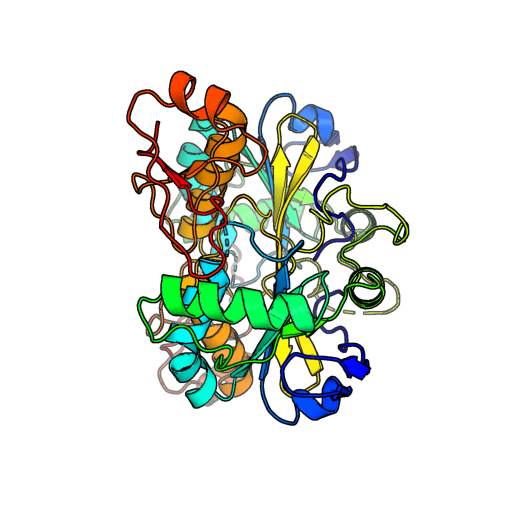A N 1
ATOM 918 C CA . GLU A 1 121 ? 22.045 -9.753 4.564 1.00 45.56 121 GLU A CA 1
ATOM 919 C C . GLU A 1 121 ? 21.352 -10.243 3.299 1.00 47.81 121 GLU A C 1
ATOM 920 O O . GLU A 1 121 ? 21.717 -9.855 2.188 1.00 48.66 121 GLU A O 1
ATOM 926 N N . LYS A 1 122 ? 20.322 -11.057 3.471 1.00 49.31 122 LYS A N 1
ATOM 927 C CA . LYS A 1 122 ? 19.589 -11.636 2.351 1.00 50.34 122 LYS A CA 1
ATOM 928 C C . LYS A 1 122 ? 18.373 -10.831 1.880 1.00 51.87 122 LYS A C 1
ATOM 929 O O . LYS A 1 122 ? 17.918 -11.006 0.746 1.00 48.25 122 LYS A O 1
ATOM 935 N N . ASP A 1 123 ? 17.874 -9.942 2.738 1.00 54.00 123 ASP A N 1
ATOM 936 C CA . ASP A 1 123 ? 16.707 -9.131 2.420 1.00 57.67 123 ASP A CA 1
ATOM 937 C C . ASP A 1 123 ? 16.801 -8.467 1.051 1.00 58.62 123 ASP A C 1
ATOM 938 O O . ASP A 1 123 ? 17.655 -7.602 0.814 1.00 54.90 123 ASP A O 1
ATOM 943 N N . GLU A 1 124 ? 15.882 -8.874 0.178 1.00 61.98 124 GLU A N 1
ATOM 944 C CA . GLU A 1 124 ? 15.795 -8.397 -1.192 1.00 64.75 124 GLU A CA 1
ATOM 945 C C . GLU A 1 124 ? 16.102 -6.915 -1.319 1.00 64.17 124 GLU A C 1
ATOM 946 O O . GLU A 1 124 ? 16.947 -6.500 -2.116 1.00 68.84 124 GLU A O 1
ATOM 952 N N . LYS A 1 125 ? 15.426 -6.110 -0.516 1.00 60.78 125 LYS A N 1
ATOM 953 C CA . LYS A 1 125 ? 15.640 -4.679 -0.552 1.00 57.29 125 LYS A CA 1
ATOM 954 C C . LYS A 1 125 ? 15.509 -4.147 0.853 1.00 56.19 125 LYS A C 1
ATOM 955 O O . LYS A 1 125 ? 16.517 -3.952 1.542 1.00 55.05 125 LYS A O 1
ATOM 961 N N . GLY A 1 126 ? 14.272 -3.864 1.251 1.00 54.32 126 GLY A N 1
ATOM 962 C CA . GLY A 1 126 ? 13.998 -3.347 2.582 1.00 52.81 126 GLY A CA 1
ATOM 963 C C . GLY A 1 126 ? 14.650 -2.020 2.926 1.00 50.31 126 GLY A C 1
ATOM 964 O O . GLY A 1 126 ? 14.119 -1.282 3.761 1.00 55.72 126 GLY A O 1
ATOM 965 N N . MET A 1 127 ? 15.732 -1.680 2.222 1.00 42.18 127 MET A N 1
ATOM 966 C CA . MET A 1 127 ? 16.503 -0.467 2.450 1.00 35.74 127 MET A CA 1
ATOM 967 C C . MET A 1 127 ? 17.302 -0.646 3.724 1.00 30.81 127 MET A C 1
ATOM 968 O O . MET A 1 127 ? 16.749 -0.687 4.825 1.00 28.67 127 MET A O 1
ATOM 973 N N . PRO A 1 128 ? 18.619 -0.810 3.584 1.00 26.78 128 PRO A N 1
ATOM 974 C CA . PRO A 1 128 ? 19.568 -0.998 4.686 1.00 26.56 128 PRO A CA 1
ATOM 975 C C . PRO A 1 128 ? 19.669 0.328 5.430 1.00 24.46 128 PRO A C 1
ATOM 976 O O . PRO A 1 128 ? 20.735 0.946 5.474 1.00 21.98 128 PRO A O 1
ATOM 980 N N . VAL A 1 129 ? 18.561 0.725 6.049 1.00 21.03 129 VAL A N 1
ATOM 981 C CA . VAL A 1 129 ? 18.457 1.999 6.747 1.00 20.78 129 VAL A CA 1
ATOM 982 C C . VAL A 1 129 ? 19.393 2.187 7.946 1.00 17.69 129 VAL A C 1
ATOM 983 O O . VAL A 1 129 ? 19.702 3.308 8.317 1.00 22.61 129 VAL A O 1
ATOM 987 N N . THR A 1 130 ? 19.895 1.098 8.513 1.00 17.32 130 THR A N 1
ATOM 988 C CA . THR A 1 130 ? 20.814 1.186 9.653 1.00 13.69 130 THR A CA 1
ATOM 989 C C . THR A 1 130 ? 22.282 1.465 9.243 1.00 14.61 130 THR A C 1
ATOM 990 O O . THR A 1 130 ? 23.088 1.915 10.060 1.00 13.62 130 THR A O 1
ATOM 994 N N . ALA A 1 131 ? 22.616 1.228 7.970 1.00 14.69 131 ALA A N 1
ATOM 995 C CA . ALA A 1 131 ? 23.980 1.442 7.458 1.00 15.66 131 ALA A CA 1
ATOM 996 C C . ALA A 1 131 ? 24.245 2.922 7.158 1.00 14.46 131 ALA A C 1
ATOM 997 O O . ALA A 1 131 ? 24.351 3.317 5.996 1.00 14.14 131 ALA A O 1
ATOM 999 N N . ARG A 1 132 ? 24.421 3.719 8.209 1.00 14.51 132 ARG A N 1
ATOM 1000 C CA . ARG A 1 132 ? 24.632 5.160 8.067 1.00 13.00 132 ARG A CA 1
ATOM 1001 C C . ARG A 1 132 ? 25.782 5.710 8.895 1.00 14.40 132 ARG A C 1
ATOM 1002 O O . ARG A 1 132 ? 25.928 6.922 9.030 1.00 13.64 132 ARG A O 1
ATOM 1010 N N . VAL A 1 133 ? 26.635 4.822 9.393 1.00 16.37 133 VAL A N 1
ATOM 1011 C CA . VAL A 1 133 ? 27.758 5.237 10.227 1.00 16.87 133 VAL A CA 1
ATOM 1012 C C . VAL A 1 133 ? 28.918 5.923 9.505 1.00 15.33 133 VAL A C 1
ATOM 1013 O O . VAL A 1 133 ? 29.294 5.534 8.402 1.00 15.68 133 VAL A O 1
ATOM 1017 N N . VAL A 1 134 ? 29.428 6.989 10.115 1.00 15.97 134 VAL A N 1
ATOM 1018 C CA . VAL A 1 134 ? 30.602 7.704 9.609 1.00 16.34 134 VAL A CA 1
ATOM 1019 C C . VAL A 1 134 ? 31.712 7.330 10.603 1.00 17.17 134 VAL A C 1
ATOM 1020 O O . VAL A 1 134 ? 31.589 7.591 11.811 1.00 15.59 134 VAL A O 1
ATOM 1024 N N . PHE A 1 135 ? 32.748 6.660 10.107 1.00 11.55 135 PHE A N 1
ATOM 1025 C CA . PHE A 1 135 ? 33.876 6.234 10.930 1.00 9.75 135 PHE A CA 1
ATOM 1026 C C . PHE A 1 135 ? 35.091 7.109 10.641 1.00 7.41 135 PHE A C 1
ATOM 1027 O O . PHE A 1 135 ? 35.403 7.354 9.485 1.00 8.43 135 PHE A O 1
ATOM 1035 N N . VAL A 1 136 ? 35.763 7.584 11.680 1.00 8.14 136 VAL A N 1
ATOM 1036 C CA . VAL A 1 136 ? 36.983 8.377 11.508 1.00 8.75 136 VAL A CA 1
ATOM 1037 C C . VAL A 1 136 ? 38.127 7.580 12.152 1.00 10.52 136 VAL A C 1
ATOM 1038 O O . VAL A 1 136 ? 38.124 7.348 13.362 1.00 10.01 136 VAL A O 1
ATOM 1042 N N . PHE A 1 137 ? 39.069 7.124 11.336 1.00 10.73 137 PHE A N 1
ATOM 1043 C CA . PHE A 1 137 ? 40.206 6.348 11.815 1.00 11.13 137 PHE A CA 1
ATOM 1044 C C . PHE A 1 137 ? 41.491 7.179 11.760 1.00 8.89 137 PHE A C 1
ATOM 1045 O O . PHE A 1 137 ? 41.646 8.048 10.915 1.00 10.50 137 PHE A O 1
ATOM 1053 N N . GLY A 1 138 ? 42.407 6.917 12.679 1.00 14.28 138 GLY A N 1
ATOM 1054 C CA . GLY A 1 138 ? 43.673 7.631 12.690 1.00 14.92 138 GLY A CA 1
ATOM 1055 C C . GLY A 1 138 ? 44.711 6.834 11.916 1.00 16.05 138 GLY A C 1
ATOM 1056 O O . GLY A 1 138 ? 44.422 5.720 11.483 1.00 14.09 138 GLY A O 1
ATOM 1057 N N . PRO A 1 139 ? 45.937 7.357 11.761 1.00 18.43 139 PRO A N 1
ATOM 1058 C CA . PRO A 1 139 ? 47.028 6.693 11.038 1.00 19.68 139 PRO A CA 1
ATOM 1059 C C . PRO A 1 139 ? 47.297 5.296 11.594 1.00 20.40 139 PRO A C 1
ATOM 1060 O O . PRO A 1 139 ? 47.825 4.431 10.893 1.00 18.90 139 PRO A O 1
ATOM 1064 N N . ASP A 1 140 ? 46.907 5.086 12.850 1.00 20.29 140 ASP A N 1
ATOM 1065 C CA . ASP A 1 140 ? 47.075 3.810 13.542 1.00 19.18 140 ASP A CA 1
ATOM 1066 C C . ASP A 1 140 ? 45.931 2.808 13.322 1.00 20.29 140 ASP A C 1
ATOM 1067 O O . ASP A 1 140 ? 45.851 1.784 14.011 1.00 21.97 140 ASP A O 1
ATOM 1072 N N . LYS A 1 141 ? 45.025 3.127 12.399 1.00 17.03 141 LYS A N 1
ATOM 1073 C CA . LYS A 1 141 ? 43.876 2.275 12.047 1.00 12.88 141 LYS A CA 1
ATOM 1074 C C . LYS A 1 141 ? 42.832 2.142 13.160 1.00 14.89 141 LYS A C 1
ATOM 1075 O O . LYS A 1 141 ? 41.910 1.333 13.052 1.00 17.38 141 LYS A O 1
ATOM 1081 N N . LYS A 1 142 ? 42.964 2.941 14.216 1.00 15.63 142 LYS A N 1
ATOM 1082 C CA . LYS A 1 142 ? 42.020 2.896 15.339 1.00 16.77 142 LYS A CA 1
ATOM 1083 C C . LYS A 1 142 ? 40.876 3.913 15.235 1.00 12.46 142 LYS A C 1
ATOM 1084 O O . LYS A 1 142 ? 41.071 5.034 14.760 1.00 8.03 142 LYS A O 1
ATOM 1090 N N . LEU A 1 143 ? 39.697 3.515 15.710 1.00 13.33 143 LEU A N 1
ATOM 1091 C CA . LEU A 1 143 ? 38.514 4.364 15.679 1.00 12.55 143 LEU A CA 1
ATOM 1092 C C . LEU A 1 143 ? 38.721 5.548 16.610 1.00 11.28 143 LEU A C 1
ATOM 1093 O O . LEU A 1 143 ? 38.998 5.369 17.782 1.00 12.21 143 LEU A O 1
ATOM 1098 N N . LYS A 1 144 ? 38.594 6.756 16.083 1.00 12.49 144 LYS A N 1
ATOM 1099 C CA . LYS A 1 144 ? 38.766 7.953 16.899 1.00 13.81 144 LYS A CA 1
ATOM 1100 C C . LYS A 1 144 ? 37.436 8.664 17.143 1.00 14.00 144 LYS A C 1
ATOM 1101 O O . LYS A 1 144 ? 37.280 9.376 18.127 1.00 10.32 144 LYS A O 1
ATOM 1107 N N . LEU A 1 145 ? 36.443 8.395 16.299 1.00 12.87 145 LEU A N 1
ATOM 1108 C CA . LEU A 1 145 ? 35.167 9.103 16.401 1.00 13.88 145 LEU A CA 1
ATOM 1109 C C . LEU A 1 145 ? 34.183 8.496 15.399 1.00 15.63 145 LEU A C 1
ATOM 1110 O O . LEU A 1 145 ? 34.596 7.942 14.374 1.00 18.28 145 LEU A O 1
ATOM 1115 N N . SER A 1 146 ? 32.893 8.532 15.722 1.00 16.01 146 SER A N 1
ATOM 1116 C CA . SER A 1 146 ? 31.866 8.039 14.809 1.00 13.66 146 SER A CA 1
ATOM 1117 C C . SER A 1 146 ? 30.585 8.846 15.016 1.00 14.51 146 SER A C 1
ATOM 1118 O O . SER A 1 146 ? 30.359 9.432 16.077 1.00 14.46 146 SER A O 1
ATOM 1121 N N . ILE A 1 147 ? 29.784 8.926 13.967 1.00 17.37 147 ILE A N 1
ATOM 1122 C CA . ILE A 1 147 ? 28.527 9.675 13.983 1.00 18.11 147 ILE A CA 1
ATOM 1123 C C . ILE A 1 147 ? 27.498 8.761 13.339 1.00 15.14 147 ILE A C 1
ATOM 1124 O O . ILE A 1 147 ? 27.809 8.062 12.382 1.00 16.81 147 ILE A O 1
ATOM 1129 N N . LEU A 1 148 ? 26.310 8.686 13.914 1.00 16.64 148 LEU A N 1
ATOM 1130 C CA . LEU A 1 148 ? 25.278 7.824 13.355 1.00 14.23 148 LEU A CA 1
ATOM 1131 C C . LEU A 1 148 ? 23.995 8.618 13.141 1.00 11.05 148 LEU A C 1
ATOM 1132 O O . LEU A 1 148 ? 23.154 8.694 14.032 1.00 12.17 148 LEU A O 1
ATOM 1137 N N . TYR A 1 149 ? 23.876 9.238 11.973 1.00 12.99 149 TYR A N 1
ATOM 1138 C CA . TYR A 1 149 ? 22.699 10.019 11.624 1.00 13.01 149 TYR A CA 1
ATOM 1139 C C . TYR A 1 149 ? 21.858 9.179 10.677 1.00 15.54 149 TYR A C 1
ATOM 1140 O O . TYR A 1 149 ? 22.391 8.487 9.813 1.00 16.18 149 TYR A O 1
ATOM 1149 N N . PRO A 1 150 ? 20.526 9.200 10.847 1.00 16.42 150 PRO A N 1
ATOM 1150 C CA . PRO A 1 150 ? 19.636 8.430 9.978 1.00 14.21 150 PRO A CA 1
ATOM 1151 C C . PRO A 1 150 ? 19.730 8.995 8.564 1.00 14.87 150 PRO A C 1
ATOM 1152 O O . PRO A 1 150 ? 20.269 10.088 8.370 1.00 14.78 150 PRO A O 1
ATOM 1156 N N . ALA A 1 151 ? 19.159 8.300 7.588 1.00 13.06 151 ALA A N 1
ATOM 1157 C CA . ALA A 1 151 ? 19.238 8.715 6.190 1.00 14.98 151 ALA A CA 1
ATOM 1158 C C . ALA A 1 151 ? 18.352 9.897 5.869 1.00 14.93 151 ALA A C 1
ATOM 1159 O O . ALA A 1 151 ? 18.312 10.345 4.709 1.00 15.42 151 ALA A O 1
ATOM 1161 N N . THR A 1 152 ? 17.573 10.325 6.861 1.00 13.93 152 THR A N 1
ATOM 1162 C CA . THR A 1 152 ? 16.654 11.442 6.721 1.00 10.88 152 THR A CA 1
ATOM 1163 C C . THR A 1 152 ? 17.211 12.723 7.316 1.00 13.14 152 THR A C 1
ATOM 1164 O O . THR A 1 152 ? 16.608 13.784 7.158 1.00 14.49 152 THR A O 1
ATOM 1168 N N . THR A 1 153 ? 18.366 12.621 7.975 1.00 13.44 153 THR A N 1
ATOM 1169 C CA . THR A 1 153 ? 19.047 13.768 8.577 1.00 12.51 153 THR A CA 1
ATOM 1170 C C . THR A 1 153 ? 20.440 13.897 7.983 1.00 13.07 153 THR A C 1
ATOM 1171 O O . THR A 1 153 ? 21.372 13.201 8.406 1.00 11.62 153 THR A O 1
ATOM 1175 N N . GLY A 1 154 ? 20.578 14.806 7.018 1.00 14.05 154 GLY A N 1
ATOM 1176 C CA . GLY A 1 154 ? 21.855 15.025 6.366 1.00 14.98 154 GLY A CA 1
ATOM 1177 C C . GLY A 1 154 ? 22.938 15.484 7.320 1.00 12.70 154 GLY A C 1
ATOM 1178 O O . GLY A 1 154 ? 22.683 16.264 8.236 1.00 12.36 154 GLY A O 1
ATOM 1179 N N . ARG A 1 155 ? 24.154 14.992 7.110 1.00 9.75 155 ARG A N 1
ATOM 1180 C CA . ARG A 1 155 ? 25.266 15.365 7.964 1.00 8.36 155 ARG A CA 1
ATOM 1181 C C . ARG A 1 155 ? 25.643 16.824 7.792 1.00 6.71 155 ARG A C 1
ATOM 1182 O O . ARG A 1 155 ? 25.264 17.466 6.820 1.00 12.41 155 ARG A O 1
ATOM 1190 N N . ASN A 1 156 ? 26.381 17.336 8.763 1.00 10.07 156 ASN A N 1
ATOM 1191 C CA . ASN A 1 156 ? 26.880 18.700 8.759 1.00 12.30 156 ASN A CA 1
ATOM 1192 C C . ASN A 1 156 ? 28.400 18.581 8.557 1.00 10.04 156 ASN A C 1
ATOM 1193 O O . ASN A 1 156 ? 29.116 18.062 9.420 1.00 8.83 156 ASN A O 1
ATOM 1198 N N . PHE A 1 157 ? 28.892 19.019 7.406 1.00 12.54 157 PHE A N 1
ATOM 1199 C CA . PHE A 1 157 ? 30.319 18.934 7.122 1.00 13.55 157 PHE A CA 1
ATOM 1200 C C . PHE A 1 157 ? 31.218 19.939 7.840 1.00 11.83 157 PHE A C 1
ATOM 1201 O O . PHE A 1 157 ? 32.404 19.671 8.021 1.00 16.48 157 PHE A O 1
ATOM 1209 N N . ASP A 1 158 ? 30.668 21.069 8.280 1.00 12.78 158 ASP A N 1
ATOM 1210 C CA . ASP A 1 158 ? 31.463 22.038 9.038 1.00 13.12 158 ASP A CA 1
ATOM 1211 C C . ASP A 1 158 ? 31.822 21.317 10.330 1.00 12.92 158 ASP A C 1
ATOM 1212 O O . ASP A 1 158 ? 32.965 21.326 10.768 1.00 16.02 158 ASP A O 1
ATOM 1217 N N . GLU A 1 159 ? 30.837 20.641 10.909 1.00 11.97 159 GLU A N 1
ATOM 1218 C CA . GLU A 1 159 ? 31.049 19.898 12.142 1.00 14.35 159 GLU A CA 1
ATOM 1219 C C . GLU A 1 159 ? 32.060 18.770 11.963 1.00 12.39 159 GLU A C 1
ATOM 1220 O O . GLU A 1 159 ? 32.870 18.513 12.856 1.00 11.05 159 GLU A O 1
ATOM 1226 N N . ILE A 1 160 ? 32.019 18.094 10.815 1.00 12.48 160 ILE A N 1
ATOM 1227 C CA . ILE A 1 160 ? 32.952 17.002 10.574 1.00 13.16 160 ILE A CA 1
ATOM 1228 C C . ILE A 1 160 ? 34.384 17.500 10.439 1.00 13.77 160 ILE A C 1
ATOM 1229 O O . ILE A 1 160 ? 35.315 16.843 10.906 1.00 12.24 160 ILE A O 1
ATOM 1234 N N . LEU A 1 161 ? 34.559 18.662 9.822 1.00 11.13 161 LEU A N 1
ATOM 1235 C CA . LEU A 1 161 ? 35.888 19.228 9.673 1.00 14.27 161 LEU A CA 1
ATOM 1236 C C . LEU A 1 161 ? 36.361 19.737 11.036 1.00 12.30 161 LEU A C 1
ATOM 1237 O O . LEU A 1 161 ? 37.536 19.621 11.386 1.00 13.66 161 LEU A O 1
ATOM 1242 N N . ARG A 1 162 ? 35.438 20.298 11.806 1.00 10.68 162 ARG A N 1
ATOM 1243 C CA . ARG A 1 162 ? 35.760 20.828 13.116 1.00 11.97 162 ARG A CA 1
ATOM 1244 C C . ARG A 1 162 ? 36.299 19.731 14.027 1.00 13.42 162 ARG A C 1
ATOM 1245 O O . ARG A 1 162 ? 37.299 19.934 14.723 1.00 18.00 162 ARG A O 1
ATOM 1253 N N . VAL A 1 163 ? 35.643 18.572 14.027 1.00 11.80 163 VAL A N 1
ATOM 1254 C CA . VAL A 1 163 ? 36.073 17.450 14.858 1.00 11.58 163 VAL A CA 1
ATOM 1255 C C . VAL A 1 163 ? 37.396 16.817 14.415 1.00 11.91 163 VAL A C 1
ATOM 1256 O O . VAL A 1 163 ? 38.131 16.279 15.239 1.00 12.49 163 VAL A O 1
ATOM 1260 N N . VAL A 1 164 ? 37.693 16.863 13.119 1.00 13.52 164 VAL A N 1
ATOM 1261 C CA . VAL A 1 164 ? 38.941 16.308 12.597 1.00 14.31 164 VAL A CA 1
ATOM 1262 C C . VAL A 1 164 ? 40.062 17.187 13.130 1.00 12.16 164 VAL A C 1
ATOM 1263 O O . VAL A 1 164 ? 41.100 16.681 13.547 1.00 11.61 164 VAL A O 1
ATOM 1267 N N . ILE A 1 165 ? 39.816 18.497 13.148 1.00 12.93 165 ILE A N 1
ATOM 1268 C CA . ILE A 1 165 ? 40.773 19.476 13.659 1.00 14.31 165 ILE A CA 1
ATOM 1269 C C . ILE A 1 165 ? 41.058 19.252 15.156 1.00 12.64 165 ILE A C 1
ATOM 1270 O O . ILE A 1 165 ? 42.208 19.317 15.572 1.00 12.92 165 ILE A O 1
ATOM 1275 N N . SER A 1 166 ? 40.025 18.968 15.960 1.00 8.52 166 SER A N 1
ATOM 1276 C CA . SER A 1 166 ? 40.220 18.694 17.390 1.00 11.45 166 SER A CA 1
ATOM 1277 C C . SER A 1 166 ? 41.042 17.421 17.576 1.00 7.97 166 SER A C 1
ATOM 1278 O O . SER A 1 166 ? 41.980 17.386 18.365 1.00 14.82 166 SER A O 1
ATOM 1281 N N . LEU A 1 167 ? 40.626 16.364 16.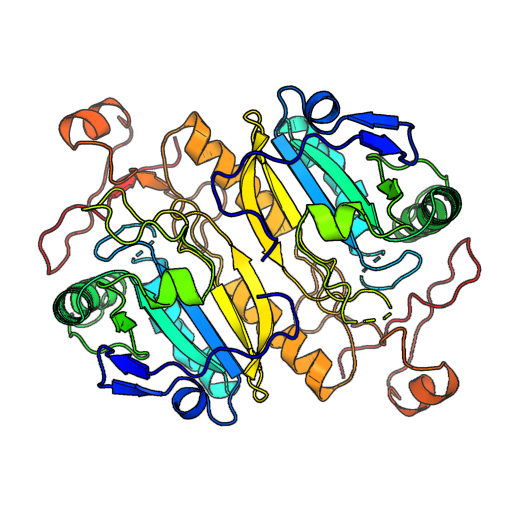890 1.00 9.93 167 LEU A N 1
ATOM 1282 C CA . LEU A 1 167 ? 41.282 15.063 16.935 1.00 9.76 167 LEU A CA 1
ATOM 1283 C C . LEU A 1 167 ? 42.781 15.203 16.662 1.00 12.57 167 LEU A C 1
ATOM 1284 O O . LEU A 1 167 ? 43.614 14.707 17.420 1.00 13.65 167 LEU A O 1
ATOM 1289 N N . GLN A 1 168 ? 43.130 15.923 15.599 1.00 15.27 168 GLN A N 1
ATOM 1290 C CA . GLN A 1 168 ? 44.534 16.122 15.244 1.00 13.84 168 GLN A CA 1
ATOM 1291 C C . GLN A 1 168 ? 45.274 17.027 16.232 1.00 14.02 168 GLN A C 1
ATOM 1292 O O . GLN A 1 168 ? 46.472 16.866 16.437 1.00 16.18 168 GLN A O 1
ATOM 1298 N N . LEU A 1 169 ? 44.558 17.965 16.850 1.00 17.59 169 LEU A N 1
ATOM 1299 C CA . LEU A 1 169 ? 45.132 18.858 17.867 1.00 16.71 169 LEU A CA 1
ATOM 1300 C C . LEU A 1 169 ? 45.491 18.044 19.122 1.00 16.49 169 LEU A C 1
ATOM 1301 O O . LEU A 1 169 ? 46.533 18.255 19.729 1.00 17.07 169 LEU A O 1
ATOM 1306 N N . THR A 1 170 ? 44.599 17.147 19.524 1.00 13.93 170 THR A N 1
ATOM 1307 C CA . THR A 1 170 ? 44.831 16.295 20.677 1.00 16.93 170 THR A CA 1
ATOM 1308 C C . THR A 1 170 ? 46.004 15.344 20.415 1.00 17.97 170 THR A C 1
ATOM 1309 O O . THR A 1 170 ? 46.876 15.167 21.265 1.00 15.30 170 THR A O 1
ATOM 1313 N N . ALA A 1 171 ? 46.046 14.786 19.207 1.00 18.89 171 ALA A N 1
ATOM 1314 C CA . ALA A 1 171 ? 47.104 13.873 18.797 1.00 18.23 171 ALA A CA 1
ATOM 1315 C C . ALA A 1 171 ? 48.469 14.549 18.766 1.00 20.76 171 ALA A C 1
ATOM 1316 O O . ALA A 1 171 ? 49.478 13.945 19.125 1.00 20.34 171 ALA A O 1
ATOM 1318 N N . GLU A 1 172 ? 48.494 15.806 18.344 1.00 22.78 172 GLU A N 1
ATOM 1319 C CA . GLU A 1 172 ? 49.751 16.516 18.223 1.00 22.84 172 GLU A CA 1
ATOM 1320 C C . GLU A 1 172 ? 50.165 17.434 19.353 1.00 21.60 172 GLU A C 1
ATOM 1321 O O . GLU A 1 172 ? 51.341 17.472 19.717 1.00 20.33 172 GLU A O 1
ATOM 1327 N N . LYS A 1 173 ? 49.220 18.182 19.910 1.00 17.38 173 LYS A N 1
ATOM 1328 C CA . LYS A 1 173 ? 49.560 19.119 20.973 1.00 15.01 173 LYS A CA 1
ATOM 1329 C C . LYS A 1 173 ? 49.164 18.716 22.389 1.00 15.68 173 LYS A C 1
ATOM 1330 O O . LYS A 1 173 ? 49.370 19.479 23.323 1.00 17.46 173 LYS A O 1
ATOM 1336 N N . ARG A 1 174 ? 48.587 17.527 22.537 1.00 17.30 174 ARG A N 1
ATOM 1337 C CA . ARG A 1 174 ? 48.149 17.006 23.834 1.00 18.82 174 ARG A CA 1
ATOM 1338 C C . ARG A 1 174 ? 47.202 17.930 24.593 1.00 18.92 174 ARG A C 1
ATOM 1339 O O . ARG A 1 174 ? 47.397 18.231 25.780 1.00 12.98 174 ARG A O 1
ATOM 1347 N N . VAL A 1 175 ? 46.163 18.373 23.888 1.00 17.11 175 VAL A N 1
ATOM 1348 C CA . VAL A 1 175 ? 45.154 19.246 24.470 1.00 18.03 175 VAL A CA 1
ATOM 1349 C C . VAL A 1 175 ? 43.783 18.720 24.078 1.00 16.24 175 VAL A C 1
ATOM 1350 O O . VAL A 1 175 ? 43.677 17.918 23.163 1.00 18.98 175 VAL A O 1
ATOM 1354 N N . ALA A 1 176 ? 42.746 19.143 24.792 1.00 15.87 176 ALA A N 1
ATOM 1355 C CA . ALA A 1 176 ? 41.378 18.721 24.501 1.00 13.83 176 ALA A CA 1
ATOM 1356 C C . ALA A 1 176 ? 40.576 19.962 24.165 1.00 12.62 176 ALA A C 1
ATOM 1357 O O . ALA A 1 176 ? 40.942 21.071 24.539 1.00 13.87 176 ALA A O 1
ATOM 1359 N N . THR A 1 177 ? 39.504 19.788 23.416 1.00 12.35 177 THR A N 1
ATOM 1360 C CA . THR A 1 177 ? 38.680 20.926 23.052 1.00 11.87 177 THR A CA 1
ATOM 1361 C C . THR A 1 177 ? 37.374 20.887 23.850 1.00 11.36 177 THR A C 1
ATOM 1362 O O . THR A 1 177 ? 36.741 19.844 23.958 1.00 10.10 177 THR A O 1
ATOM 1366 N N . PRO A 1 178 ? 37.003 22.009 24.489 1.00 13.51 178 PRO A N 1
ATOM 1367 C CA . PRO A 1 178 ? 35.773 22.122 25.296 1.00 13.67 178 PRO A CA 1
ATOM 1368 C C . PRO A 1 178 ? 34.487 22.130 24.429 1.00 9.26 178 PRO A C 1
ATOM 1369 O O . PRO A 1 178 ? 34.587 22.080 23.204 1.00 10.04 178 PRO A O 1
ATOM 1373 N N . VAL A 1 179 ? 33.300 22.135 25.044 1.00 11.87 179 VAL A N 1
ATOM 1374 C CA . VAL A 1 179 ? 32.034 22.184 24.272 1.00 13.44 179 VAL A CA 1
ATOM 1375 C C . VAL A 1 179 ? 32.051 23.357 23.324 1.00 15.44 179 VAL A C 1
ATOM 1376 O O . VAL A 1 179 ? 32.608 24.406 23.650 1.00 16.32 179 VAL A O 1
ATOM 1380 N N . ASP A 1 180 ? 31.370 23.197 22.192 1.00 13.84 180 ASP A N 1
ATOM 1381 C CA . ASP A 1 180 ? 31.244 24.260 21.195 1.00 13.49 180 ASP A CA 1
ATOM 1382 C C . ASP A 1 180 ? 32.529 25.004 20.794 1.00 11.32 180 ASP A C 1
ATOM 1383 O O . ASP A 1 180 ? 32.478 26.158 20.371 1.00 11.94 180 ASP A O 1
ATOM 1388 N N . TRP A 1 181 ? 33.671 24.333 20.896 1.00 11.84 181 TRP A N 1
ATOM 1389 C CA . TRP A 1 181 ? 34.952 24.935 20.550 1.00 10.93 181 TRP A CA 1
ATOM 1390 C C . TRP A 1 181 ? 35.043 25.255 19.058 1.00 13.46 181 TRP A C 1
ATOM 1391 O O . TRP A 1 181 ? 34.567 24.478 18.226 1.00 11.27 181 TRP A O 1
ATOM 1402 N N . LYS A 1 182 ? 35.606 26.416 18.732 1.00 14.82 182 LYS A N 1
ATOM 1403 C CA . LYS A 1 182 ? 35.818 26.824 17.342 1.00 18.58 182 LYS A CA 1
ATOM 1404 C C . LYS A 1 182 ? 37.325 26.972 17.166 1.00 18.87 182 LYS A C 1
ATOM 1405 O O . LYS A 1 182 ? 38.014 27.443 18.076 1.00 16.32 182 LYS A O 1
ATOM 1411 N N . ASP A 1 183 ? 37.838 26.541 16.017 1.00 18.85 183 ASP A N 1
ATOM 1412 C CA . ASP A 1 183 ? 39.266 26.630 15.725 1.00 22.24 183 ASP A CA 1
ATOM 1413 C C . ASP A 1 183 ? 39.774 28.010 16.116 1.00 24.64 183 ASP A C 1
ATOM 1414 O O . ASP A 1 183 ? 39.255 29.026 15.640 1.00 25.01 183 ASP A O 1
ATOM 1419 N N . GLY A 1 184 ? 40.722 28.043 17.047 1.00 24.70 184 GLY A N 1
ATOM 1420 C CA . GLY A 1 184 ? 41.267 29.309 17.496 1.00 20.86 184 GLY A CA 1
ATOM 1421 C C . GLY A 1 184 ? 40.932 29.637 18.941 1.00 24.57 184 GLY A C 1
ATOM 1422 O O . GLY A 1 184 ? 41.608 30.459 19.551 1.00 23.12 184 GLY A O 1
ATOM 1423 N N . ASP A 1 185 ? 39.879 29.021 19.476 1.00 21.56 185 ASP A N 1
ATOM 1424 C CA . ASP A 1 185 ? 39.467 29.245 20.862 1.00 19.19 185 ASP A CA 1
ATOM 1425 C C . ASP A 1 185 ? 40.436 28.553 21.820 1.00 16.45 185 ASP A C 1
ATOM 1426 O O . ASP A 1 185 ? 41.180 27.649 21.422 1.00 18.11 185 ASP A O 1
ATOM 1431 N N . SER A 1 186 ? 40.383 28.944 23.091 1.00 17.61 186 SER A N 1
ATOM 1432 C CA . SER A 1 186 ? 41.222 28.345 24.122 1.00 15.24 186 SER A CA 1
ATOM 1433 C C . SER A 1 186 ? 40.931 26.861 24.207 1.00 14.33 186 SER A C 1
ATOM 1434 O O . SER A 1 186 ? 39.802 26.426 24.013 1.00 15.04 186 SER A O 1
ATOM 1437 N N . VAL A 1 187 ? 41.958 26.070 24.474 1.00 12.98 187 VAL A N 1
ATOM 1438 C CA . VAL A 1 187 ? 41.766 24.639 24.596 1.00 11.25 187 VAL A CA 1
ATOM 1439 C C . VAL A 1 187 ? 42.005 24.256 26.058 1.00 11.08 187 VAL A C 1
ATOM 1440 O O . VAL A 1 187 ? 42.319 25.108 26.893 1.00 11.01 187 VAL A O 1
ATOM 1444 N N . MET A 1 188 ? 41.852 22.985 26.384 1.00 8.80 188 MET A N 1
ATOM 1445 C CA . MET A 1 188 ? 42.053 22.557 27.764 1.00 16.50 188 MET A CA 1
ATOM 1446 C C . MET A 1 188 ? 43.234 21.608 27.842 1.00 15.24 188 MET A C 1
ATOM 1447 O O . MET A 1 188 ? 43.526 20.905 26.879 1.00 16.74 188 MET A O 1
ATOM 1452 N N . VAL A 1 189 ? 43.939 21.605 28.967 1.00 19.09 189 VAL A N 1
ATOM 1453 C CA . VAL A 1 189 ? 45.077 20.702 29.104 1.00 20.22 189 VAL A CA 1
ATOM 1454 C C . VAL A 1 189 ? 44.507 19.352 29.557 1.00 20.11 189 VAL A C 1
ATOM 1455 O O . VAL A 1 189 ? 43.531 19.304 30.298 1.00 18.26 189 VAL A O 1
ATOM 1459 N N . LEU A 1 190 ? 45.035 18.261 29.015 1.00 20.31 190 LEU A N 1
ATOM 1460 C CA . LEU A 1 190 ? 44.541 16.943 29.375 1.00 21.67 190 LEU A CA 1
ATOM 1461 C C . LEU A 1 190 ? 44.668 16.742 30.873 1.00 22.83 190 LEU A C 1
ATOM 1462 O O . LEU A 1 190 ? 45.715 17.028 31.458 1.00 24.30 190 LEU A O 1
ATOM 1467 N N . PRO A 1 191 ? 43.622 16.192 31.507 1.00 26.41 191 PRO A N 1
ATOM 1468 C CA . PRO A 1 191 ? 43.637 15.967 32.957 1.00 28.06 191 PRO A CA 1
ATOM 1469 C C . PRO A 1 191 ? 44.795 15.063 33.372 1.00 31.58 191 PRO A C 1
ATOM 1470 O O . PRO A 1 191 ? 45.251 15.098 34.511 1.00 33.02 191 PRO A O 1
ATOM 1474 N N . THR A 1 192 ? 45.293 14.298 32.407 1.00 34.90 192 THR A N 1
ATOM 1475 C CA . THR A 1 192 ? 46.402 13.370 32.599 1.00 37.47 192 THR A CA 1
ATOM 1476 C C . THR A 1 192 ? 47.709 14.091 32.961 1.00 35.31 192 THR A C 1
ATOM 1477 O O . THR A 1 192 ? 48.458 13.640 33.832 1.00 36.25 192 THR A O 1
ATOM 1481 N N . ILE A 1 193 ? 47.966 15.202 32.275 1.00 28.97 193 ILE A N 1
ATOM 1482 C CA . ILE A 1 193 ? 49.170 15.985 32.468 1.00 23.28 193 ILE A CA 1
ATOM 1483 C C . ILE A 1 193 ? 49.209 16.690 33.815 1.00 25.73 193 ILE A C 1
ATOM 1484 O O . ILE A 1 193 ? 48.345 17.517 34.108 1.00 22.96 193 ILE A O 1
ATOM 1489 N N . PRO A 1 194 ? 50.227 16.384 34.649 1.00 27.00 194 PRO A N 1
ATOM 1490 C CA . PRO A 1 194 ? 50.435 16.963 35.983 1.00 27.20 194 PRO A CA 1
ATOM 1491 C C . PRO A 1 194 ? 50.737 18.457 35.887 1.00 28.64 194 PRO A C 1
ATOM 1492 O O . PRO A 1 194 ? 51.228 18.937 34.857 1.00 29.95 194 PRO A O 1
ATOM 1496 N N . GLU A 1 195 ? 50.505 19.174 36.982 1.00 28.78 195 GLU A N 1
ATOM 1497 C CA . GLU A 1 195 ? 50.718 20.623 37.049 1.00 32.05 195 GLU A CA 1
ATOM 1498 C C . GLU A 1 195 ? 52.136 21.018 36.645 1.00 30.23 195 GLU A C 1
ATOM 1499 O O . GLU A 1 195 ? 52.349 21.939 35.851 1.00 28.11 195 GLU A O 1
ATOM 1505 N N . GLU A 1 196 ? 53.098 20.287 37.185 1.00 29.79 196 GLU A N 1
ATOM 1506 C CA . GLU A 1 196 ? 54.511 20.497 36.921 1.00 30.11 196 GLU A CA 1
ATOM 1507 C C . GLU A 1 196 ? 54.843 20.437 35.421 1.00 27.87 196 GLU A C 1
ATOM 1508 O O . GLU A 1 196 ? 55.470 21.347 34.883 1.00 29.98 196 GLU A O 1
ATOM 1514 N N . GLU A 1 197 ? 54.375 19.391 34.746 1.00 25.64 197 GLU A N 1
ATOM 1515 C CA . GLU A 1 197 ? 54.620 19.199 33.317 1.00 22.03 197 GLU A CA 1
ATOM 1516 C C . GLU A 1 197 ? 53.942 20.247 32.431 1.00 21.63 197 GLU A C 1
ATOM 1517 O O . GLU A 1 197 ? 54.533 20.736 31.467 1.00 19.07 197 GLU A O 1
ATOM 1523 N N . ALA A 1 198 ? 52.700 20.590 32.773 1.00 19.76 198 ALA A N 1
ATOM 1524 C CA . ALA A 1 198 ? 51.913 21.558 32.021 1.00 16.32 198 ALA A CA 1
ATOM 1525 C C . ALA A 1 198 ? 52.546 22.940 31.920 1.00 16.97 198 ALA A C 1
ATOM 1526 O O . ALA A 1 198 ? 52.521 23.557 30.859 1.00 16.62 198 ALA A O 1
ATOM 1528 N N . LYS A 1 199 ? 53.105 23.436 33.017 1.00 18.26 199 LYS A N 1
ATOM 1529 C CA . LYS A 1 199 ? 53.739 24.754 33.004 1.00 21.70 199 LYS A CA 1
ATOM 1530 C C . LYS A 1 199 ? 54.846 24.790 31.954 1.00 21.07 199 LYS A C 1
ATOM 1531 O O . LYS A 1 199 ? 55.069 25.819 31.312 1.00 19.29 199 LYS A O 1
ATOM 1537 N N . LYS A 1 200 ? 55.522 23.653 31.788 1.00 18.66 200 LYS A N 1
ATOM 1538 C CA . LYS A 1 200 ? 56.624 23.514 30.843 1.00 19.83 200 LYS A CA 1
ATOM 1539 C C . LYS A 1 200 ? 56.167 23.251 29.432 1.00 18.55 200 LYS A C 1
ATOM 1540 O O . LYS A 1 200 ? 56.754 23.751 28.484 1.00 19.38 200 LYS A O 1
ATOM 1546 N N . LEU A 1 201 ? 55.138 22.424 29.305 1.00 18.02 201 LEU A N 1
ATOM 1547 C CA . LEU A 1 201 ? 54.581 22.079 28.012 1.00 15.54 201 LEU A CA 1
ATOM 1548 C C . LEU A 1 201 ? 53.909 23.283 27.345 1.00 19.09 201 LEU A C 1
ATOM 1549 O O . LEU A 1 201 ? 54.131 23.547 26.158 1.00 17.43 201 LEU A O 1
ATOM 1554 N N . PHE A 1 202 ? 53.114 24.030 28.114 1.00 17.98 202 PHE A N 1
ATOM 1555 C CA . PHE A 1 202 ? 52.380 25.180 27.573 1.00 18.90 202 PHE A CA 1
ATOM 1556 C C . PHE A 1 202 ? 52.870 26.516 28.119 1.00 18.85 202 PHE A C 1
ATOM 1557 O O . PHE A 1 202 ? 52.269 27.079 29.037 1.00 17.67 202 PHE A O 1
ATOM 1565 N N . PRO A 1 203 ? 53.975 27.043 27.560 1.00 21.51 203 PRO A N 1
ATOM 1566 C CA . PRO A 1 203 ? 54.562 28.314 27.985 1.00 21.62 203 PRO A CA 1
ATOM 1567 C C . PRO A 1 203 ? 53.693 29.544 27.749 1.00 22.30 203 PRO A C 1
ATOM 1568 O O . PRO A 1 203 ? 54.035 30.636 28.220 1.00 22.51 203 PRO A O 1
ATOM 1572 N N . LYS A 1 204 ? 52.599 29.379 27.002 1.00 20.59 204 LYS A N 1
ATOM 1573 C CA . LYS A 1 204 ? 51.688 30.486 26.727 1.00 18.11 204 LYS A CA 1
ATOM 1574 C C . LYS A 1 204 ? 50.855 30.795 27.961 1.00 17.95 204 LYS A C 1
ATOM 1575 O O . LYS A 1 204 ? 50.153 31.803 28.010 1.00 22.75 204 LYS A O 1
ATOM 1581 N N . GLY A 1 205 ? 50.895 29.900 28.943 1.00 16.72 205 GLY A N 1
ATOM 1582 C CA . GLY A 1 205 ? 50.154 30.129 30.167 1.00 17.47 205 GLY A CA 1
ATOM 1583 C C . GLY A 1 205 ? 49.018 29.156 30.377 1.00 18.97 2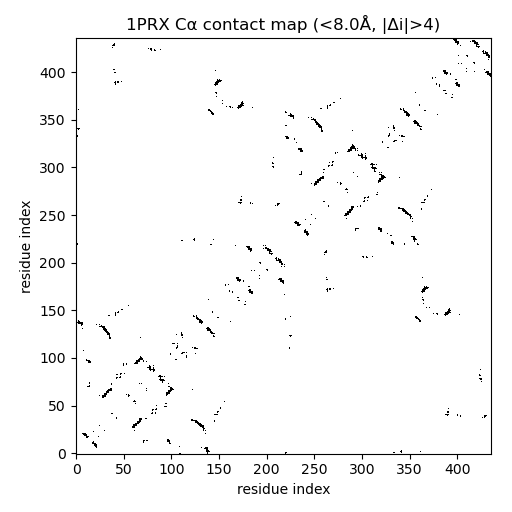05 GLY A C 1
ATOM 1584 O O . GLY A 1 205 ? 48.345 28.761 29.430 1.00 20.55 205 GLY A O 1
ATOM 1585 N N . VAL A 1 206 ? 48.836 28.732 31.620 1.00 16.35 206 VAL A N 1
ATOM 1586 C CA . VAL A 1 206 ? 47.766 27.813 31.962 1.00 21.02 206 VAL A CA 1
ATOM 1587 C C . VAL A 1 206 ? 46.905 28.477 33.044 1.00 21.12 206 VAL A C 1
ATOM 1588 O O . VAL A 1 206 ? 47.427 28.970 34.039 1.00 26.57 206 VAL A O 1
ATOM 1592 N N . PHE A 1 207 ? 45.597 28.527 32.812 1.00 18.72 207 PHE A N 1
ATOM 1593 C CA . PHE A 1 207 ? 44.646 29.126 33.741 1.00 18.29 207 PHE A CA 1
ATOM 1594 C C . PHE A 1 207 ? 43.753 28.067 34.392 1.00 18.45 207 PHE A C 1
ATOM 1595 O O . PHE A 1 207 ? 42.998 27.375 33.704 1.00 20.36 207 PHE A O 1
ATOM 1603 N N . THR A 1 208 ? 43.815 27.963 35.715 1.00 18.89 208 THR A N 1
ATOM 1604 C CA . THR A 1 208 ? 43.003 26.992 36.437 1.00 20.79 208 THR A CA 1
ATOM 1605 C C . THR A 1 208 ? 41.775 27.695 37.005 1.00 25.40 208 THR A C 1
ATOM 1606 O O . THR A 1 208 ? 41.901 28.570 37.862 1.00 30.27 208 THR A O 1
ATOM 1610 N N . LYS A 1 209 ? 40.595 27.355 36.501 1.00 25.17 209 LYS A N 1
ATOM 1611 C CA . LYS A 1 209 ? 39.386 27.975 37.005 1.00 27.52 209 LYS A CA 1
ATOM 1612 C C . LYS A 1 209 ? 39.074 27.324 38.352 1.00 28.85 209 LYS A C 1
ATOM 1613 O O . LYS A 1 209 ? 38.962 26.107 38.445 1.00 28.99 209 LYS A O 1
ATOM 1619 N N . GLU A 1 210 ? 38.977 28.127 39.403 1.00 28.86 210 GLU A N 1
ATOM 1620 C CA . GLU A 1 210 ? 38.686 27.574 40.718 1.00 32.19 210 GLU A CA 1
ATOM 1621 C C . GLU A 1 210 ? 37.237 27.117 40.855 1.00 29.90 210 GLU A C 1
ATOM 1622 O O . GLU A 1 210 ? 36.311 27.864 40.537 1.00 32.77 210 GLU A O 1
ATOM 1628 N N . LEU A 1 211 ? 37.047 25.875 41.292 1.00 28.46 211 LEU A N 1
ATOM 1629 C CA . LEU A 1 211 ? 35.712 25.314 41.461 1.00 25.02 211 LEU A CA 1
ATOM 1630 C C . LEU A 1 211 ? 35.397 25.001 42.916 1.00 26.56 211 LEU A C 1
ATOM 1631 O O . LEU A 1 211 ? 36.304 24.833 43.729 1.00 25.64 211 LEU A O 1
ATOM 1636 N N . PRO A 1 212 ? 34.099 24.886 43.256 1.00 27.28 212 PRO A N 1
ATOM 1637 C CA . PRO A 1 212 ? 33.633 24.582 44.612 1.00 27.48 212 PRO A CA 1
ATOM 1638 C C . PRO A 1 212 ? 34.312 23.365 45.228 1.00 28.46 212 PRO A C 1
ATOM 1639 O O . PRO A 1 212 ? 34.470 23.297 46.446 1.00 31.16 212 PRO A O 1
ATOM 1643 N N . SER A 1 213 ? 34.732 22.423 44.389 1.00 25.79 213 SER A N 1
ATOM 1644 C CA . SER A 1 213 ? 35.363 21.200 44.870 1.00 26.29 213 SER A CA 1
ATOM 1645 C C . SER A 1 213 ? 36.855 21.292 45.232 1.00 26.57 213 SER A C 1
ATOM 1646 O O . SER A 1 213 ? 37.422 20.363 45.822 1.00 27.48 213 SER A O 1
ATOM 1649 N N . GLY A 1 214 ? 37.504 22.388 44.866 1.00 27.56 214 GLY A N 1
ATOM 1650 C CA . GLY A 1 214 ? 38.923 22.511 45.160 1.00 30.80 214 GLY A CA 1
ATOM 1651 C C . GLY A 1 214 ? 39.800 21.740 44.179 1.00 29.65 214 GLY A C 1
ATOM 1652 O O . GLY A 1 214 ? 41.025 21.884 44.193 1.00 29.67 214 GLY A O 1
ATOM 1653 N N . LYS A 1 215 ? 39.176 20.945 43.311 1.00 27.11 215 LYS A N 1
ATOM 1654 C CA . LYS A 1 215 ? 39.915 20.179 42.317 1.00 25.61 215 LYS A CA 1
ATOM 1655 C C . LYS A 1 215 ? 40.359 21.106 41.203 1.00 28.09 215 LYS A C 1
ATOM 1656 O O . LYS A 1 215 ? 39.665 22.065 40.857 1.00 27.50 215 LYS A O 1
ATOM 1662 N N . LYS A 1 216 ? 41.534 20.813 40.659 1.00 28.19 216 LYS A N 1
ATOM 1663 C CA . LYS A 1 216 ? 42.122 21.626 39.613 1.00 25.99 216 LYS A CA 1
ATOM 1664 C C . LYS A 1 216 ? 42.164 20.942 38.248 1.00 23.16 216 LYS A C 1
ATOM 1665 O O . LYS A 1 216 ? 43.228 20.814 37.653 1.00 23.76 216 LYS A O 1
ATOM 1671 N N . TYR A 1 217 ? 40.997 20.556 37.737 1.00 23.35 217 TYR A N 1
ATOM 1672 C CA . TYR A 1 217 ? 40.886 19.889 36.441 1.00 17.11 217 TYR A CA 1
ATOM 1673 C C . TYR A 1 217 ? 40.436 20.807 35.295 1.00 16.75 217 TYR A C 1
ATOM 1674 O O . TYR A 1 217 ? 40.541 20.437 34.128 1.00 18.13 217 TYR A O 1
ATOM 1683 N N . LEU A 1 218 ? 39.879 21.976 35.613 1.00 17.35 218 LEU A N 1
ATOM 1684 C CA . LEU A 1 218 ? 39.452 22.905 34.564 1.00 18.75 218 LEU A CA 1
ATOM 1685 C C . LEU A 1 218 ? 40.577 23.848 34.230 1.00 19.29 218 LEU A C 1
ATOM 1686 O O . LEU A 1 218 ? 40.566 25.019 34.629 1.00 19.11 218 LEU A O 1
ATOM 1691 N N . ARG A 1 219 ? 41.546 23.341 33.485 1.00 19.15 219 ARG A N 1
ATOM 1692 C CA . ARG A 1 219 ? 42.688 24.143 33.094 1.00 18.11 219 ARG A CA 1
ATOM 1693 C C . ARG A 1 219 ? 42.609 24.484 31.619 1.00 15.78 219 ARG A C 1
ATOM 1694 O O . ARG A 1 219 ? 42.397 23.614 30.773 1.00 14.07 219 ARG A O 1
ATOM 1702 N N . TYR A 1 220 ? 42.796 25.757 31.320 1.00 14.06 220 TYR A N 1
ATOM 1703 C CA . TYR A 1 220 ? 42.748 26.251 29.958 1.00 13.79 220 TYR A CA 1
ATOM 1704 C C . TYR A 1 220 ? 44.092 26.803 29.552 1.00 13.29 220 TYR A C 1
ATOM 1705 O O . TYR A 1 220 ? 44.826 27.335 30.377 1.00 11.37 220 TYR A O 1
ATOM 1714 N N . THR A 1 221 ? 44.357 26.765 28.257 1.00 13.98 221 THR A N 1
ATOM 1715 C CA . THR A 1 221 ? 45.592 27.290 27.703 1.00 14.61 221 THR A CA 1
ATOM 1716 C C . THR A 1 221 ? 45.288 27.659 26.244 1.00 17.52 221 THR A C 1
ATOM 1717 O O . THR A 1 221 ? 44.473 26.993 25.589 1.00 16.11 221 THR A O 1
ATOM 1721 N N . PRO A 1 222 ? 45.844 28.786 25.755 1.00 18.05 222 PRO A N 1
ATOM 1722 C CA . PRO A 1 222 ? 45.610 29.231 24.371 1.00 18.35 222 PRO A CA 1
ATOM 1723 C C . PRO A 1 222 ? 45.918 28.110 23.416 1.00 17.61 222 PRO A C 1
ATOM 1724 O O . PRO A 1 222 ? 46.711 27.241 23.742 1.00 18.70 222 PRO A O 1
ATOM 1728 N N . GLN A 1 223 ? 45.245 28.071 22.271 1.00 22.59 223 GLN A N 1
ATOM 1729 C CA . GLN A 1 223 ? 45.519 27.015 21.303 1.00 24.23 223 GLN A CA 1
ATOM 1730 C C . GLN A 1 223 ? 46.993 27.112 20.890 1.00 23.11 223 GLN A C 1
ATOM 1731 O O . GLN A 1 223 ? 47.450 28.164 20.431 1.00 26.27 223 GLN A O 1
ATOM 1737 N N . PRO A 1 224 ? 47.765 26.035 21.107 1.00 22.08 224 PRO A N 1
ATOM 1738 C CA . PRO A 1 224 ? 49.190 26.006 20.761 1.00 25.57 224 PRO A CA 1
ATOM 1739 C C . PRO A 1 224 ? 49.481 25.666 19.292 1.00 25.89 224 PRO A C 1
ATOM 1740 O O . PRO A 1 224 ? 48.539 25.721 18.465 1.00 28.82 224 PRO A O 1
ATOM 1744 N N . PRO B 1 2 ? 29.315 2.835 16.998 1.00 60.26 2 PRO B N 1
ATOM 1745 C CA . PRO B 1 2 ? 28.716 3.707 18.032 1.00 59.31 2 PRO B CA 1
ATOM 1746 C C . PRO B 1 2 ? 28.399 2.823 19.241 1.00 59.19 2 PRO B C 1
ATOM 1747 O O . PRO B 1 2 ? 29.249 2.015 19.639 1.00 59.98 2 PRO B O 1
ATOM 1751 N N . GLY B 1 3 ? 27.192 2.948 19.805 1.00 55.70 3 GLY B N 1
ATOM 1752 C CA . GLY B 1 3 ? 26.790 2.121 20.929 1.00 50.39 3 GLY B CA 1
ATOM 1753 C C . GLY B 1 3 ? 26.454 0.729 20.433 1.00 49.16 3 GLY B C 1
ATOM 1754 O O . GLY B 1 3 ? 26.647 0.432 19.251 1.00 49.07 3 GLY B O 1
ATOM 1755 N N . GLY B 1 4 ? 25.945 -0.122 21.318 1.00 47.54 4 GLY B N 1
ATOM 1756 C CA . GLY B 1 4 ? 25.604 -1.476 20.908 1.00 43.03 4 GLY B CA 1
ATOM 1757 C C . GLY B 1 4 ? 24.250 -1.590 20.234 1.00 41.28 4 GLY B C 1
ATOM 1758 O O . GLY B 1 4 ? 23.867 -2.670 19.792 1.00 41.98 4 GLY B O 1
ATOM 1759 N N . LEU B 1 5 ? 23.522 -0.480 20.161 1.00 37.58 5 LEU B N 1
ATOM 1760 C CA . LEU B 1 5 ? 22.199 -0.458 19.552 1.00 31.92 5 LEU B CA 1
ATOM 1761 C C . LEU B 1 5 ? 22.316 0.084 18.139 1.00 30.16 5 LEU B C 1
ATOM 1762 O O . LEU B 1 5 ? 23.206 0.884 17.856 1.00 33.67 5 LEU B O 1
ATOM 1767 N N . LEU B 1 6 ? 21.432 -0.365 17.256 1.00 26.29 6 LEU B N 1
ATOM 1768 C CA . LEU B 1 6 ? 21.410 0.091 15.871 1.00 22.86 6 LEU B CA 1
ATOM 1769 C C . LEU B 1 6 ? 20.262 1.086 15.772 1.00 21.03 6 LEU B C 1
ATOM 1770 O O . LEU B 1 6 ? 19.513 1.265 16.733 1.00 21.59 6 LEU B O 1
ATOM 1775 N N . LEU B 1 7 ? 20.132 1.747 14.627 1.00 17.94 7 LEU B N 1
ATOM 1776 C CA . LEU B 1 7 ? 19.024 2.679 14.429 1.00 16.87 7 LEU B CA 1
ATOM 1777 C C . LEU B 1 7 ? 17.774 1.810 14.393 1.00 16.37 7 LEU B C 1
ATOM 1778 O O . LEU B 1 7 ? 17.768 0.763 13.756 1.00 16.48 7 LEU B O 1
ATOM 1783 N N . GLY B 1 8 ? 16.738 2.214 15.114 1.00 19.00 8 GLY B N 1
ATOM 1784 C CA . GLY B 1 8 ? 15.510 1.440 15.132 1.00 18.23 8 GLY B CA 1
ATOM 1785 C C . GLY B 1 8 ? 15.395 0.553 16.358 1.00 21.61 8 GLY B C 1
ATOM 1786 O O . GLY B 1 8 ? 14.303 0.056 16.663 1.00 22.32 8 GLY B O 1
ATOM 1787 N N . ASP B 1 9 ? 16.504 0.360 17.071 1.00 17.73 9 ASP B N 1
ATOM 1788 C CA . ASP B 1 9 ? 16.502 -0.474 18.270 1.00 21.40 9 ASP B CA 1
ATOM 1789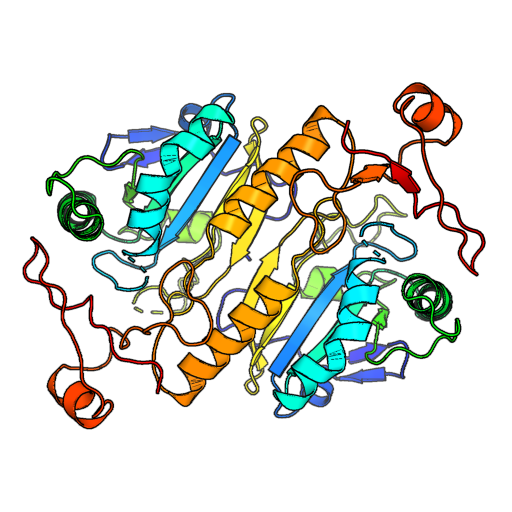 C C . ASP B 1 9 ? 15.799 0.187 19.436 1.00 22.04 9 ASP B C 1
ATOM 1790 O O . ASP B 1 9 ? 16.007 1.377 19.715 1.00 22.03 9 ASP B O 1
ATOM 1795 N N . VAL B 1 10 ? 14.959 -0.581 20.116 1.00 20.62 10 VAL B N 1
ATOM 1796 C CA . VAL B 1 10 ? 14.237 -0.064 21.270 1.00 22.61 10 VAL B CA 1
ATOM 1797 C C . VAL B 1 10 ? 15.169 -0.084 22.491 1.00 18.37 10 VAL B C 1
ATOM 1798 O O . VAL B 1 10 ? 15.877 -1.053 22.732 1.00 23.88 10 VAL B O 1
ATOM 1802 N N . ALA B 1 11 ? 15.221 1.037 23.196 1.00 22.44 11 ALA B N 1
ATOM 1803 C CA . ALA B 1 11 ? 16.073 1.217 24.364 1.00 21.82 11 ALA B CA 1
ATOM 1804 C C . ALA B 1 11 ? 15.816 0.243 25.500 1.00 24.98 11 ALA B C 1
ATOM 1805 O O . ALA B 1 11 ? 14.668 -0.140 25.766 1.00 26.53 11 ALA B O 1
ATOM 1807 N N . PRO B 1 12 ? 16.891 -0.152 26.204 1.00 27.36 12 PRO B N 1
ATOM 1808 C CA . PRO B 1 12 ? 16.821 -1.071 27.340 1.00 25.99 12 PRO B CA 1
ATOM 1809 C C . PRO B 1 12 ? 16.033 -0.350 28.433 1.00 25.42 12 PRO B C 1
ATOM 1810 O O . PRO B 1 12 ? 16.303 0.821 28.726 1.00 26.37 12 PRO B O 1
ATOM 1814 N N . ASN B 1 13 ? 15.026 -1.022 28.982 1.00 24.75 13 ASN B N 1
ATOM 1815 C CA . ASN B 1 13 ? 14.196 -0.448 30.044 1.00 23.46 13 ASN B CA 1
ATOM 1816 C C . ASN B 1 13 ? 14.883 -0.759 31.369 1.00 23.79 13 ASN B C 1
ATOM 1817 O O . ASN B 1 13 ? 14.414 -1.578 32.155 1.00 27.58 13 ASN B O 1
ATOM 1822 N N . PHE B 1 14 ? 16.035 -0.147 31.583 1.00 22.02 14 PHE B N 1
ATOM 1823 C CA . PHE B 1 14 ? 16.808 -0.389 32.789 1.00 20.01 14 PHE B CA 1
ATOM 1824 C C . PHE B 1 14 ? 16.315 0.411 33.962 1.00 19.74 14 PHE B C 1
ATOM 1825 O O . PHE B 1 14 ? 15.692 1.457 33.788 1.00 19.28 14 PHE B O 1
ATOM 1833 N N . GLU B 1 15 ? 16.626 -0.091 35.152 1.00 21.89 15 GLU B N 1
ATOM 1834 C CA . GLU B 1 15 ? 16.262 0.539 36.415 1.00 26.26 15 GLU B CA 1
ATOM 1835 C C . GLU B 1 15 ? 17.605 1.024 36.924 1.00 24.58 15 GLU B C 1
ATOM 1836 O O . GLU B 1 15 ? 18.601 0.309 36.825 1.00 28.80 15 GLU B O 1
ATOM 1842 N N . ALA B 1 16 ? 17.659 2.256 37.399 1.00 23.34 16 ALA B N 1
ATOM 1843 C CA . ALA B 1 16 ? 18.910 2.808 37.883 1.00 20.59 16 ALA B CA 1
ATOM 1844 C C . ALA B 1 16 ? 18.648 3.909 38.900 1.00 20.12 16 ALA B C 1
ATOM 1845 O O . ALA B 1 16 ? 17.538 4.430 39.002 1.00 20.59 16 ALA B O 1
ATOM 1847 N N . ASN B 1 17 ? 19.658 4.228 39.691 1.00 19.34 17 ASN B N 1
ATOM 1848 C CA . ASN B 1 17 ? 19.523 5.269 40.678 1.00 21.10 17 ASN B CA 1
ATOM 1849 C C . ASN B 1 17 ? 20.223 6.495 40.150 1.00 19.83 17 ASN B C 1
ATOM 1850 O O . ASN B 1 17 ? 21.281 6.416 39.543 1.00 17.68 17 ASN B O 1
ATOM 1855 N N . THR B 1 18 ? 19.604 7.641 40.359 1.00 22.81 18 THR B N 1
ATOM 1856 C CA . THR B 1 18 ? 20.149 8.884 39.880 1.00 21.52 18 THR B CA 1
ATOM 1857 C C . THR B 1 18 ? 20.189 9.878 41.037 1.00 23.23 18 THR B C 1
ATOM 1858 O O . THR B 1 18 ? 19.779 9.572 42.166 1.00 24.06 18 THR B O 1
ATOM 1862 N N . THR B 1 19 ? 20.629 11.088 40.718 1.00 23.51 19 THR B N 1
ATOM 1863 C CA . THR B 1 19 ? 20.714 12.199 41.657 1.00 25.25 19 THR B CA 1
ATOM 1864 C C . THR B 1 19 ? 19.322 12.581 42.143 1.00 25.35 19 THR B C 1
ATOM 1865 O O . THR B 1 19 ? 19.180 13.184 43.210 1.00 27.41 19 THR B O 1
ATOM 1869 N N . VAL B 1 20 ? 18.302 12.237 41.358 1.00 24.67 20 VAL B N 1
ATOM 1870 C CA . VAL B 1 20 ? 16.917 12.547 41.709 1.00 27.43 20 VAL B CA 1
ATOM 1871 C C . VAL B 1 20 ? 16.154 11.325 42.221 1.00 27.66 20 VAL B C 1
ATOM 1872 O O . VAL B 1 20 ? 14.983 11.427 42.605 1.00 29.10 20 VAL B O 1
ATOM 1876 N N . GLY B 1 21 ? 16.810 10.168 42.208 1.00 30.71 21 GLY B N 1
ATOM 1877 C CA . GLY B 1 21 ? 16.163 8.966 42.687 1.00 27.58 21 GLY B CA 1
ATOM 1878 C C . GLY B 1 21 ? 16.178 7.864 41.656 1.00 27.40 21 GLY B C 1
ATOM 1879 O O . GLY B 1 21 ? 16.774 8.000 40.595 1.00 27.44 21 GLY B O 1
ATOM 1880 N N . ARG B 1 22 ? 15.550 6.752 42.012 1.00 26.79 22 ARG B N 1
ATOM 1881 C CA . ARG B 1 22 ? 15.441 5.568 41.173 1.00 31.05 22 ARG B CA 1
ATOM 1882 C C . ARG B 1 22 ? 14.583 5.879 39.958 1.00 32.41 22 ARG B C 1
ATOM 1883 O O . ARG B 1 22 ? 13.628 6.651 40.056 1.00 35.09 22 ARG B O 1
ATOM 1891 N N . ILE B 1 23 ? 14.914 5.278 38.819 1.00 33.34 23 ILE B N 1
ATOM 1892 C CA . ILE B 1 23 ? 14.154 5.491 37.593 1.00 31.05 23 ILE B CA 1
ATOM 1893 C C . ILE B 1 23 ? 14.133 4.236 36.749 1.00 28.69 23 ILE B C 1
ATOM 1894 O O . ILE B 1 23 ? 15.050 3.418 36.809 1.00 27.90 23 ILE B O 1
ATOM 1899 N N . ARG B 1 24 ? 13.061 4.086 35.984 1.00 26.94 24 ARG B N 1
ATOM 1900 C CA . ARG B 1 24 ? 12.927 2.984 35.045 1.00 29.39 24 ARG B CA 1
ATOM 1901 C C . ARG B 1 24 ? 12.992 3.792 33.764 1.00 26.08 24 ARG B C 1
ATOM 1902 O O . ARG B 1 24 ? 12.235 4.747 33.591 1.00 24.78 24 ARG B O 1
ATOM 1910 N N . PHE B 1 25 ? 13.940 3.454 32.902 1.00 23.79 25 PHE B N 1
ATOM 1911 C CA . PHE B 1 25 ? 14.156 4.199 31.681 1.00 19.61 25 PHE B CA 1
ATOM 1912 C C . PHE B 1 25 ? 12.917 4.556 30.863 1.00 18.34 25 PHE B C 1
ATOM 1913 O O . PHE B 1 25 ? 12.723 5.721 30.509 1.00 21.71 25 PHE B O 1
ATOM 1921 N N . HIS B 1 26 ? 12.063 3.581 30.577 1.00 18.18 26 HIS B N 1
ATOM 1922 C CA . HIS B 1 26 ? 10.877 3.866 29.783 1.00 17.98 26 HIS B CA 1
ATOM 1923 C C . HIS B 1 26 ? 9.901 4.771 30.499 1.00 22.41 26 HIS B C 1
ATOM 1924 O O . HIS B 1 26 ? 9.259 5.613 29.869 1.00 24.24 26 HIS B O 1
ATOM 1931 N N . ASP B 1 27 ? 9.801 4.615 31.815 1.00 25.72 27 ASP B N 1
ATOM 1932 C CA . ASP B 1 27 ? 8.908 5.451 32.604 1.00 28.17 27 ASP B CA 1
ATOM 1933 C C . ASP B 1 27 ? 9.378 6.902 32.518 1.00 26.51 27 ASP B C 1
ATOM 1934 O O . ASP B 1 27 ? 8.588 7.795 32.198 1.00 25.24 27 ASP B O 1
ATOM 1939 N N . PHE B 1 28 ? 10.674 7.120 32.749 1.00 24.65 28 PHE B N 1
ATOM 1940 C CA . PHE B 1 28 ? 11.284 8.455 32.690 1.00 22.39 28 PHE B CA 1
ATOM 1941 C C . PHE B 1 28 ? 11.005 9.128 31.339 1.00 24.18 28 PHE B C 1
ATOM 1942 O O . PHE B 1 28 ? 10.676 10.317 31.278 1.00 26.61 28 PHE B O 1
ATOM 1950 N N . LEU B 1 29 ? 11.168 8.378 30.255 1.00 22.64 29 LEU B N 1
ATOM 1951 C CA . LEU B 1 29 ? 10.932 8.922 28.932 1.00 26.07 29 LEU B CA 1
ATOM 1952 C C . LEU B 1 29 ? 9.468 9.225 28.645 1.00 27.21 29 LEU B C 1
ATOM 1953 O O . LEU B 1 29 ? 9.153 10.263 28.057 1.00 26.89 29 LEU B O 1
ATOM 1958 N N . GLY B 1 30 ? 8.579 8.332 29.074 1.00 26.41 30 GLY B N 1
ATOM 1959 C CA . GLY B 1 30 ? 7.158 8.515 28.832 1.00 22.36 30 GLY B CA 1
ATOM 1960 C C . GLY B 1 30 ? 6.846 8.747 27.362 1.00 21.49 30 GLY B C 1
ATOM 1961 O O . GLY B 1 30 ? 7.170 7.910 26.510 1.00 22.85 30 GLY B O 1
ATOM 1962 N N . ASP B 1 31 ? 6.221 9.888 27.078 1.00 21.86 31 ASP B N 1
ATOM 1963 C CA . ASP B 1 31 ? 5.844 10.285 25.725 1.00 21.85 31 ASP B CA 1
ATOM 1964 C C . ASP B 1 31 ? 6.767 11.364 25.182 1.00 21.10 31 ASP B C 1
ATOM 1965 O O . ASP B 1 31 ? 6.406 12.094 24.257 1.00 18.82 31 ASP B O 1
ATOM 1970 N N . SER B 1 32 ? 7.942 11.498 25.778 1.00 21.07 32 SER B N 1
ATOM 1971 C CA . SER B 1 32 ? 8.880 12.501 25.330 1.00 16.52 32 SER B CA 1
ATOM 1972 C C . SER B 1 32 ? 10.057 11.892 24.593 1.00 18.53 32 SER B C 1
ATOM 1973 O O . SER B 1 32 ? 10.307 10.673 24.666 1.00 15.92 32 SER B O 1
ATOM 1976 N N . TRP B 1 33 ? 10.739 12.735 23.826 1.00 15.50 33 TRP B N 1
ATOM 1977 C CA . TRP B 1 33 ? 11.954 12.317 23.147 1.00 17.02 33 TRP B CA 1
ATOM 1978 C C . TRP B 1 33 ? 12.953 12.288 24.309 1.00 17.29 33 TRP B C 1
ATOM 1979 O O . TRP B 1 33 ? 12.675 12.858 25.369 1.00 17.13 33 TRP B O 1
ATOM 1990 N N . GLY B 1 34 ? 14.093 11.631 24.134 1.00 20.58 34 GLY B N 1
ATOM 1991 C CA . GLY B 1 34 ? 15.067 11.575 25.214 1.00 16.88 34 GLY B CA 1
ATOM 1992 C C . GLY B 1 34 ? 16.494 11.583 24.711 1.00 18.06 34 GLY B C 1
ATOM 1993 O O . GLY B 1 34 ? 16.784 10.992 23.668 1.00 17.93 34 GLY B O 1
ATOM 1994 N N . ILE B 1 35 ? 17.368 12.303 25.407 1.00 17.23 35 ILE B N 1
ATOM 1995 C CA . ILE B 1 35 ? 18.785 12.368 25.043 1.00 16.17 35 ILE B CA 1
ATOM 1996 C C . ILE B 1 35 ? 19.617 11.913 26.238 1.00 12.70 35 ILE B C 1
ATOM 1997 O O . ILE B 1 35 ? 19.547 12.505 27.313 1.00 12.39 35 ILE B O 1
ATOM 2002 N N . LEU B 1 36 ? 20.342 10.814 26.045 1.00 13.56 36 LEU B N 1
ATOM 2003 C CA . LEU B 1 36 ? 21.210 10.222 27.061 1.00 14.59 36 LEU B CA 1
ATOM 2004 C C . LEU B 1 36 ? 22.667 10.567 26.738 1.00 13.81 36 LEU B C 1
ATOM 2005 O O . LEU B 1 36 ? 23.187 10.172 25.694 1.00 15.28 36 LEU B O 1
ATOM 2010 N N . PHE B 1 37 ? 23.298 11.359 27.598 1.00 15.35 37 PHE B N 1
ATOM 2011 C CA . PHE B 1 37 ? 24.695 11.757 27.403 1.00 15.95 37 PHE B CA 1
ATOM 2012 C C . PHE B 1 37 ? 25.555 10.869 28.269 1.00 13.94 37 PHE B C 1
ATOM 2013 O O . PHE B 1 37 ? 25.323 10.797 29.470 1.00 18.78 37 PHE B O 1
ATOM 2021 N N . SER B 1 38 ? 26.573 10.248 27.687 1.00 16.44 38 SER B N 1
ATOM 2022 C CA . SER B 1 38 ? 27.487 9.376 28.431 1.00 12.81 38 SER B CA 1
ATOM 2023 C C . SER B 1 38 ? 28.820 10.063 28.710 1.00 12.49 38 SER B C 1
ATOM 2024 O O . SER B 1 38 ? 29.325 10.829 27.881 1.00 10.76 38 SER B O 1
ATOM 2027 N N . HIS B 1 39 ? 29.353 9.832 29.906 1.00 15.38 39 HIS B N 1
ATOM 2028 C CA . HIS B 1 39 ? 30.635 10.407 30.339 1.00 14.73 39 HIS B CA 1
ATOM 2029 C C . HIS B 1 39 ? 31.422 9.334 31.093 1.00 17.96 39 HIS B C 1
ATOM 2030 O O . HIS B 1 39 ? 30.833 8.506 31.802 1.00 16.31 39 HIS B O 1
ATOM 2037 N N . PRO B 1 40 ? 32.764 9.320 30.941 1.00 20.58 40 PRO B N 1
ATOM 2038 C CA . PRO B 1 40 ? 33.620 8.332 31.616 1.00 18.14 40 PRO B CA 1
ATOM 2039 C C . PRO B 1 40 ? 33.699 8.466 33.143 1.00 12.95 40 PRO B C 1
ATOM 2040 O O . PRO B 1 40 ? 33.652 7.468 33.859 1.00 15.49 40 PRO B O 1
ATOM 2044 N N . ARG B 1 41 ? 33.880 9.688 33.629 1.00 11.40 41 ARG B N 1
ATOM 2045 C CA . ARG B 1 41 ? 33.992 9.939 35.058 1.00 14.80 41 ARG B CA 1
ATOM 2046 C C . ARG B 1 41 ? 33.578 11.374 35.370 1.00 17.01 41 ARG B C 1
ATOM 2047 O O . ARG B 1 41 ? 33.508 12.228 34.476 1.00 14.07 41 ARG B O 1
ATOM 2055 N N . ASP B 1 42 ? 33.344 11.634 36.653 1.00 17.11 42 ASP B N 1
ATOM 2056 C CA . ASP B 1 42 ? 32.983 12.959 37.143 1.00 14.92 42 ASP B CA 1
ATOM 2057 C C . ASP B 1 42 ? 34.243 13.791 37.282 1.00 15.98 42 ASP B C 1
ATOM 2058 O O . ASP B 1 42 ? 35.352 13.281 37.130 1.00 17.10 42 ASP B O 1
ATOM 2063 N N . PHE B 1 43 ? 34.068 15.071 37.592 1.00 17.80 43 PHE B N 1
ATOM 2064 C CA . PHE B 1 43 ? 35.187 16.004 37.768 1.00 18.82 43 PHE B CA 1
ATOM 2065 C C . PHE B 1 43 ? 36.238 15.880 36.650 1.00 22.15 43 PHE B C 1
ATOM 2066 O O . PHE B 1 43 ? 37.448 15.720 36.893 1.00 17.00 43 PHE B O 1
ATOM 2074 N N . THR B 1 44 ? 35.760 15.967 35.418 1.00 22.87 44 THR B N 1
ATOM 2075 C CA . THR B 1 44 ? 36.619 15.870 34.260 1.00 22.58 44 THR B CA 1
ATOM 2076 C C . THR B 1 44 ? 36.335 17.079 33.365 1.00 21.85 44 THR B C 1
ATOM 2077 O O . THR B 1 44 ? 35.183 17.438 33.138 1.00 22.01 44 THR B O 1
ATOM 2081 N N . PRO B 1 45 ? 37.391 17.685 32.793 1.00 22.84 45 PRO B N 1
ATOM 2082 C CA . PRO B 1 45 ? 37.331 18.869 31.920 1.00 22.76 45 PRO B CA 1
ATOM 2083 C C . PRO B 1 45 ? 36.215 19.014 30.867 1.00 19.57 45 PRO B C 1
ATOM 2084 O O . PRO B 1 45 ? 35.240 19.729 31.099 1.00 19.07 45 PRO B O 1
ATOM 2088 N N . VAL B 1 46 ? 36.364 18.364 29.714 1.00 17.64 46 VAL B N 1
ATOM 2089 C CA . VAL B 1 46 ? 35.369 18.475 28.640 1.00 15.40 46 VAL B CA 1
ATOM 2090 C C . VAL B 1 46 ? 33.958 18.109 29.089 1.00 15.52 46 VAL B C 1
ATOM 2091 O O . VAL B 1 46 ? 33.023 18.845 28.810 1.00 18.32 46 VAL B O 1
ATOM 2102 N N . THR B 1 48 ? 32.601 18.381 31.929 1.00 16.70 48 THR B N 1
ATOM 2103 C CA . THR B 1 48 ? 32.076 19.452 32.769 1.00 14.89 48 THR B CA 1
ATOM 2104 C C . THR B 1 48 ? 31.545 20.593 31.887 1.00 16.21 48 THR B C 1
ATOM 2105 O O . THR B 1 48 ? 30.453 21.128 32.134 1.00 15.24 48 THR B O 1
ATOM 2109 N N . THR B 1 49 ? 32.300 20.956 30.848 1.00 13.55 49 THR B N 1
ATOM 2110 C CA . THR B 1 49 ? 31.851 22.025 29.959 1.00 11.50 49 THR B CA 1
ATOM 2111 C C . THR B 1 49 ? 30.577 21.600 29.211 1.00 11.66 49 THR B C 1
ATOM 2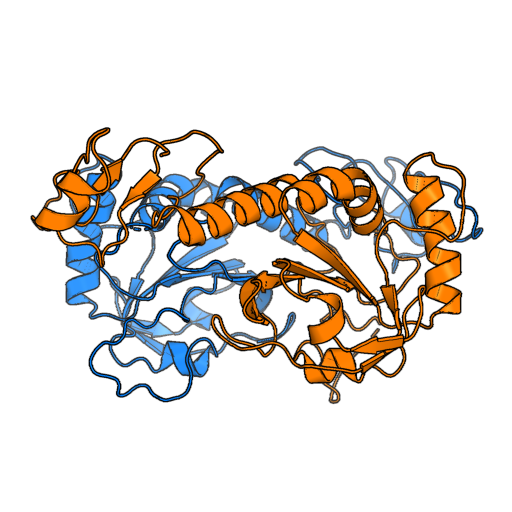112 O O . THR B 1 49 ? 29.702 22.426 28.962 1.00 13.70 49 THR B O 1
ATOM 2116 N N . GLU B 1 50 ? 30.462 20.310 28.900 1.00 9.35 50 GLU B N 1
ATOM 2117 C CA . GLU B 1 50 ? 29.314 19.772 28.169 1.00 10.36 50 GLU B CA 1
ATOM 2118 C C . GLU B 1 50 ? 28.031 19.724 28.974 1.00 10.57 50 GLU B C 1
ATOM 2119 O O . GLU B 1 50 ? 26.951 19.948 28.439 1.00 10.85 50 GLU B O 1
ATOM 2125 N N . LEU B 1 51 ? 28.142 19.353 30.242 1.00 14.84 51 LEU B N 1
ATOM 2126 C CA . LEU B 1 51 ? 26.983 19.285 31.130 1.00 16.27 51 LEU B CA 1
ATOM 2127 C C . LEU B 1 51 ? 26.515 20.694 31.528 1.00 14.96 51 LEU B C 1
ATOM 2128 O O . LEU B 1 51 ? 25.321 20.919 31.718 1.00 15.59 51 LEU B O 1
ATOM 2133 N N . GLY B 1 52 ? 27.455 21.639 31.624 1.00 15.74 52 GLY B N 1
ATOM 2134 C CA . GLY B 1 52 ? 27.112 23.014 31.957 1.00 13.59 52 GLY B CA 1
ATOM 2135 C C . GLY B 1 52 ? 26.342 23.646 30.809 1.00 14.25 52 GLY B C 1
ATOM 2136 O O . GLY B 1 52 ? 25.397 24.410 31.019 1.00 15.92 52 GLY B O 1
ATOM 2137 N N . ARG B 1 53 ? 26.755 23.341 29.583 1.00 11.92 53 ARG B N 1
ATOM 2138 C CA . ARG B 1 53 ? 26.080 23.853 28.390 1.00 10.85 53 ARG B CA 1
ATOM 2139 C C . ARG B 1 53 ? 24.696 23.197 28.253 1.00 10.33 53 ARG B C 1
ATOM 2140 O O . ARG B 1 53 ? 23.714 23.871 27.949 1.00 13.61 53 ARG B O 1
ATOM 2148 N N . ALA B 1 54 ? 24.622 21.886 28.481 1.00 10.34 54 ALA B N 1
ATOM 2149 C CA . ALA B 1 54 ? 23.358 21.158 28.400 1.00 12.08 54 ALA B CA 1
ATOM 2150 C C . ALA B 1 54 ? 22.366 21.711 29.419 1.00 14.64 54 ALA B C 1
ATOM 2151 O O . ALA B 1 54 ? 21.171 21.796 29.152 1.00 16.16 54 ALA B O 1
ATOM 2153 N N . ALA B 1 55 ? 22.875 22.096 30.583 1.00 14.13 55 ALA B N 1
ATOM 2154 C CA . ALA B 1 55 ? 22.054 22.663 31.638 1.00 16.54 55 ALA B CA 1
ATOM 2155 C C . ALA B 1 55 ? 21.481 24.017 31.202 1.00 20.38 55 ALA B C 1
ATOM 2156 O O . ALA B 1 55 ? 20.305 24.308 31.440 1.00 21.27 55 ALA B O 1
ATOM 2158 N N . LYS B 1 56 ? 22.314 24.842 30.572 1.00 22.13 56 LYS B N 1
ATOM 2159 C CA . LYS B 1 56 ? 21.884 26.155 30.093 1.00 23.93 56 LYS B CA 1
ATOM 2160 C C . LYS B 1 56 ? 20.877 26.014 28.967 1.00 22.34 56 LYS B C 1
ATOM 2161 O O . LYS B 1 56 ? 19.952 26.812 28.854 1.00 25.43 56 LYS B O 1
ATOM 2167 N N . LEU B 1 57 ? 21.071 24.994 28.139 1.00 17.66 57 LEU B N 1
ATOM 2168 C CA . LEU B 1 57 ? 20.210 24.745 26.994 1.00 16.69 57 LEU B CA 1
ATOM 2169 C C . LEU B 1 57 ? 18.971 23.887 27.282 1.00 13.38 57 LEU B C 1
ATOM 2170 O O . LEU B 1 57 ? 18.120 23.708 26.410 1.00 14.26 57 LEU B O 1
ATOM 2175 N N . ALA B 1 58 ? 18.867 23.365 28.503 1.00 12.82 58 ALA B N 1
ATOM 2176 C CA . ALA B 1 58 ? 17.740 22.522 28.898 1.00 15.22 58 ALA B CA 1
ATOM 2177 C C . ALA B 1 58 ? 16.345 23.036 28.454 1.00 17.50 58 ALA B C 1
ATOM 2178 O O . ALA B 1 58 ? 15.559 22.266 27.902 1.00 14.94 58 ALA B O 1
ATOM 2180 N N . PRO B 1 59 ? 16.031 24.337 28.670 1.00 18.26 59 PRO B N 1
ATOM 2181 C CA . PRO B 1 59 ? 14.742 24.922 28.278 1.00 17.26 59 PRO B CA 1
ATOM 2182 C C . PRO B 1 59 ? 14.432 24.813 26.779 1.00 17.65 59 PRO B C 1
ATOM 2183 O O . PRO B 1 59 ? 13.273 24.662 26.399 1.00 18.52 59 PRO B O 1
ATOM 2187 N N . GLU B 1 60 ? 15.449 24.932 25.928 1.00 16.45 60 GLU B N 1
ATOM 2188 C CA . GLU B 1 60 ? 15.230 24.822 24.490 1.00 16.85 60 GLU B CA 1
ATOM 2189 C C . GLU B 1 60 ? 14.769 23.433 24.093 1.00 18.09 60 GLU B C 1
ATOM 2190 O O . GLU B 1 60 ? 14.012 23.264 23.127 1.00 16.21 60 GLU B O 1
ATOM 2196 N N . PHE B 1 61 ? 15.287 22.434 24.798 1.00 13.93 61 PHE B N 1
ATOM 2197 C CA . PHE B 1 61 ? 14.929 21.047 24.553 1.00 16.05 61 PHE B CA 1
ATOM 2198 C C . PHE B 1 61 ? 13.559 20.710 25.149 1.00 12.38 61 PHE B C 1
ATOM 2199 O O . PHE B 1 61 ? 12.714 20.128 24.478 1.00 13.80 61 PHE B O 1
ATOM 2207 N N . ALA B 1 62 ? 13.322 21.143 26.384 1.00 13.54 62 ALA B N 1
ATOM 2208 C CA . ALA B 1 62 ? 12.071 20.878 27.082 1.00 13.42 62 ALA B CA 1
ATOM 2209 C C . ALA B 1 62 ? 10.867 21.363 26.296 1.00 14.56 62 ALA B C 1
ATOM 2210 O O . ALA B 1 62 ? 9.875 20.645 26.177 1.00 17.40 62 ALA B O 1
ATOM 2212 N N . LYS B 1 63 ? 10.952 22.551 25.711 1.00 16.01 63 LYS B N 1
ATOM 2213 C CA . LYS B 1 63 ? 9.829 23.043 24.934 1.00 14.57 63 LYS B CA 1
ATOM 2214 C C . LYS B 1 63 ? 9.618 22.265 23.639 1.00 16.69 63 LYS B C 1
ATOM 2215 O O . LYS B 1 63 ? 8.617 22.459 22.947 1.00 16.49 63 LYS B O 1
ATOM 2221 N N . ARG B 1 64 ? 10.572 21.406 23.291 1.00 14.62 64 ARG B N 1
ATOM 2222 C CA . ARG B 1 64 ? 10.449 20.567 22.103 1.00 13.02 64 ARG B CA 1
ATOM 2223 C C . ARG B 1 64 ? 10.097 19.143 22.509 1.00 13.07 64 ARG B C 1
ATOM 2224 O O . ARG B 1 64 ? 10.271 18.215 21.734 1.00 15.50 64 ARG B O 1
ATOM 2232 N N . ASN B 1 65 ? 9.625 18.980 23.745 1.00 13.93 65 ASN B N 1
ATOM 2233 C CA . ASN B 1 65 ? 9.227 17.686 24.282 1.00 12.32 65 ASN B CA 1
ATOM 2234 C C . ASN B 1 65 ? 10.405 16.718 24.304 1.00 12.38 65 ASN B C 1
ATOM 2235 O O . ASN B 1 65 ? 10.264 15.536 23.983 1.00 14.83 65 ASN B O 1
ATOM 2240 N N . VAL B 1 66 ? 11.569 17.220 24.701 1.00 14.61 66 VAL B N 1
ATOM 2241 C CA . VAL B 1 66 ? 12.777 16.404 24.756 1.00 13.34 66 VAL B CA 1
ATOM 2242 C C . VAL B 1 66 ? 13.337 16.394 26.169 1.00 16.08 66 VAL B C 1
ATOM 2243 O O . VAL B 1 66 ? 13.591 17.456 26.737 1.00 18.21 66 VAL B O 1
ATOM 2247 N N . LYS B 1 67 ? 13.474 15.204 26.754 1.00 16.13 67 LYS B N 1
ATOM 2248 C CA . LYS B 1 67 ? 14.039 15.069 28.095 1.00 17.04 67 LYS B CA 1
ATOM 2249 C C . LYS B 1 67 ? 15.539 14.742 27.979 1.00 18.90 67 LYS B C 1
ATOM 2250 O O . LYS B 1 67 ? 15.976 14.038 27.053 1.00 17.57 67 LYS B O 1
ATOM 2256 N N . LEU B 1 68 ? 16.321 15.292 28.900 1.00 16.97 68 LEU B N 1
ATOM 2257 C CA . LEU B 1 68 ? 17.768 15.106 28.932 1.00 14.40 68 LEU B CA 1
ATOM 2258 C C . LEU B 1 68 ? 18.120 14.258 30.147 1.00 13.22 68 LEU B C 1
ATOM 2259 O O . LEU B 1 68 ? 17.447 14.320 31.174 1.00 13.14 68 LEU B O 1
ATOM 2264 N N . ILE B 1 69 ? 19.146 13.436 30.019 1.00 9.54 69 ILE B N 1
ATOM 2265 C CA . ILE B 1 69 ? 19.589 12.611 31.134 1.00 11.96 69 ILE B CA 1
ATOM 2266 C C . ILE B 1 69 ? 21.046 12.229 30.904 1.00 13.35 69 ILE B C 1
ATOM 2267 O O . ILE B 1 69 ? 21.442 11.919 29.783 1.00 14.78 69 ILE B O 1
ATOM 2272 N N . ALA B 1 70 ? 21.861 12.345 31.945 1.00 16.37 70 ALA B N 1
ATOM 2273 C CA . ALA B 1 70 ? 23.281 12.024 31.837 1.00 15.56 70 ALA B CA 1
ATOM 2274 C C . ALA B 1 70 ? 23.612 10.765 32.598 1.00 14.32 70 ALA B C 1
ATOM 2275 O O . ALA B 1 70 ? 22.912 10.397 33.533 1.00 15.60 70 ALA B O 1
ATOM 2277 N N . LEU B 1 71 ? 24.662 10.087 32.156 1.00 17.06 71 LEU B N 1
ATOM 2278 C CA . LEU B 1 71 ? 25.147 8.876 32.791 1.00 17.52 71 LEU B CA 1
ATOM 2279 C C . LEU B 1 71 ? 26.653 9.067 32.933 1.00 18.08 71 LEU B C 1
ATOM 2280 O O . LEU B 1 71 ? 27.300 9.628 32.049 1.00 18.02 71 LEU B O 1
ATOM 2285 N N . SER B 1 72 ? 27.189 8.684 34.082 1.00 16.93 72 SER B N 1
ATOM 2286 C CA . SER B 1 72 ? 28.614 8.797 34.328 1.00 17.71 72 SER B CA 1
ATOM 2287 C C . SER B 1 72 ? 28.996 7.667 35.250 1.00 18.89 72 SER B C 1
ATOM 2288 O O . SER B 1 72 ? 28.216 7.282 36.127 1.00 23.52 72 SER B O 1
ATOM 2291 N N . ILE B 1 73 ? 30.192 7.134 35.039 1.00 17.65 73 ILE B N 1
ATOM 2292 C CA . ILE B 1 73 ? 30.697 6.023 35.821 1.00 16.74 73 ILE B CA 1
ATOM 2293 C C . ILE B 1 73 ? 31.361 6.483 37.114 1.00 21.04 73 ILE B C 1
ATOM 2294 O O . ILE B 1 73 ? 32.586 6.543 37.221 1.00 23.06 73 ILE B O 1
ATOM 2299 N N . ASP B 1 74 ? 30.511 6.854 38.071 1.00 17.59 74 ASP B N 1
ATOM 2300 C CA . ASP B 1 74 ? 30.900 7.308 39.411 1.00 19.66 74 ASP B CA 1
ATOM 2301 C C . ASP B 1 74 ? 29.649 7.213 40.277 1.00 20.62 74 ASP B C 1
ATOM 2302 O O . ASP B 1 74 ? 28.568 6.928 39.757 1.00 20.74 74 ASP B O 1
ATOM 2307 N N . SER B 1 75 ? 29.775 7.441 41.582 1.00 23.78 75 SER B N 1
ATOM 2308 C CA . SER B 1 75 ? 28.614 7.331 42.473 1.00 23.52 75 SER B CA 1
ATOM 2309 C C . SER B 1 75 ? 27.717 8.565 42.504 1.00 21.89 75 SER B C 1
ATOM 2310 O O . SER B 1 75 ? 28.093 9.626 42.009 1.00 22.58 75 SER B O 1
ATOM 2313 N N . VAL B 1 76 ? 26.533 8.429 43.105 1.00 22.43 76 VAL B N 1
ATOM 2314 C CA . VAL B 1 76 ? 25.601 9.546 43.202 1.00 20.99 76 VAL B CA 1
ATOM 2315 C C . VAL B 1 76 ? 26.156 10.714 44.018 1.00 19.32 76 VAL B C 1
ATOM 2316 O O . VAL B 1 76 ? 25.956 11.869 43.647 1.00 20.62 76 VAL B O 1
ATOM 2320 N N . GLU B 1 77 ? 26.874 10.433 45.104 1.00 22.18 77 GLU B N 1
ATOM 2321 C CA . GLU B 1 77 ? 27.440 11.517 45.917 1.00 22.44 77 GLU B CA 1
ATOM 2322 C C . GLU B 1 77 ? 28.452 12.330 45.137 1.00 20.62 77 GLU B C 1
ATOM 2323 O O . GLU B 1 77 ? 28.488 13.551 45.258 1.00 22.46 77 GLU B O 1
ATOM 2329 N N . ASP B 1 78 ? 29.227 11.662 44.285 1.00 20.96 78 ASP B N 1
ATOM 2330 C CA . ASP B 1 78 ? 30.192 12.345 43.432 1.00 19.13 78 ASP B CA 1
ATOM 2331 C C . ASP B 1 78 ? 29.401 13.150 42.397 1.00 17.84 78 ASP B C 1
ATOM 2332 O O . ASP B 1 78 ? 29.724 14.313 42.108 1.00 16.81 78 ASP B O 1
ATOM 2337 N N . HIS B 1 79 ? 28.332 12.545 41.877 1.00 16.01 79 HIS B N 1
ATOM 2338 C CA . HIS B 1 79 ? 27.469 13.228 40.910 1.00 14.20 79 HIS B CA 1
ATOM 2339 C C . HIS B 1 79 ? 26.945 14.515 41.525 1.00 15.82 79 HIS B C 1
ATOM 2340 O O . HIS B 1 79 ? 26.977 15.557 40.878 1.00 17.68 79 HIS B O 1
ATOM 2347 N N . LEU B 1 80 ? 26.460 14.429 42.771 1.00 16.29 80 LEU B N 1
ATOM 2348 C CA . LEU B 1 80 ? 25.925 15.594 43.482 1.00 17.47 80 LEU B CA 1
ATOM 2349 C C . LEU B 1 80 ? 26.976 16.679 43.696 1.00 18.31 80 LEU B C 1
ATOM 2350 O O . LEU B 1 80 ? 26.700 17.862 43.487 1.00 19.78 80 LEU B O 1
ATOM 2355 N N . ALA B 1 81 ? 28.179 16.275 44.106 1.00 18.94 81 ALA B N 1
ATOM 2356 C CA . ALA B 1 81 ? 29.277 17.211 44.326 1.00 17.78 81 ALA B CA 1
ATOM 2357 C C . ALA B 1 81 ? 29.706 17.832 42.994 1.00 20.01 81 ALA B C 1
ATOM 2358 O O . ALA B 1 81 ? 29.899 19.043 42.889 1.00 22.36 81 ALA B O 1
ATOM 2360 N N . TRP B 1 82 ? 29.782 17.006 41.956 1.00 21.27 82 TRP B N 1
ATOM 2361 C CA . TRP B 1 82 ? 30.167 17.477 40.628 1.00 20.12 82 TRP B CA 1
ATOM 2362 C C . TRP B 1 82 ? 29.185 18.542 40.111 1.00 20.49 82 TRP B C 1
ATOM 2363 O O . TRP B 1 82 ? 29.582 19.451 39.369 1.00 21.10 82 TRP B O 1
ATOM 2374 N N . SER B 1 83 ? 27.917 18.446 40.517 1.00 21.33 83 SER B N 1
ATOM 2375 C CA . SER B 1 83 ? 26.890 19.411 40.110 1.00 18.28 83 SER B CA 1
ATOM 2376 C C . SER B 1 83 ? 27.153 20.819 40.621 1.00 16.38 83 SER B C 1
ATOM 2377 O O . SER B 1 83 ? 26.798 21.793 39.960 1.00 18.04 83 SER B O 1
ATOM 2380 N N . LYS B 1 84 ? 27.805 20.947 41.772 1.00 18.50 84 LYS B N 1
ATOM 2381 C CA . LYS B 1 84 ? 28.111 22.278 42.297 1.00 16.06 84 LYS B CA 1
ATOM 2382 C C . LYS B 1 84 ? 29.165 22.917 41.400 1.00 17.73 84 LYS B C 1
ATOM 2383 O O . LYS B 1 84 ? 29.146 24.126 41.170 1.00 22.09 84 LYS B O 1
ATOM 2389 N N . ASP B 1 85 ? 30.099 22.098 40.919 1.00 22.16 85 ASP B N 1
ATOM 2390 C CA . ASP B 1 85 ? 31.160 22.543 40.011 1.00 21.91 85 ASP B CA 1
ATOM 2391 C C . ASP B 1 85 ? 30.538 22.981 38.689 1.00 18.83 85 ASP B C 1
ATOM 2392 O O . ASP B 1 85 ? 30.836 24.069 38.193 1.00 21.70 85 ASP B O 1
ATOM 2397 N N . ILE B 1 86 ? 29.657 22.142 38.139 1.00 18.77 86 ILE B N 1
ATOM 2398 C CA . ILE B 1 86 ? 28.939 22.439 36.893 1.00 16.66 86 ILE B CA 1
ATOM 2399 C C . ILE B 1 86 ? 28.163 23.765 37.035 1.00 15.87 86 ILE B C 1
ATOM 2400 O O . ILE B 1 86 ? 28.208 24.633 36.155 1.00 16.67 86 ILE B O 1
ATOM 2405 N N . ASN B 1 87 ? 27.458 23.915 38.154 1.00 15.98 87 ASN B N 1
ATOM 2406 C CA . ASN B 1 87 ? 26.708 25.135 38.441 1.00 16.50 87 ASN B CA 1
ATOM 2407 C C . ASN B 1 87 ? 27.646 26.326 38.496 1.00 17.28 87 ASN B C 1
ATOM 2408 O O . ASN B 1 87 ? 27.359 27.359 37.896 1.00 17.09 87 ASN B O 1
ATOM 2413 N N . ALA B 1 88 ? 28.775 26.163 39.191 1.00 19.92 88 ALA B N 1
ATOM 2414 C CA . ALA B 1 88 ? 29.786 27.215 39.340 1.00 21.16 88 ALA B CA 1
ATOM 2415 C C . ALA B 1 88 ? 30.439 27.584 38.010 1.00 19.62 88 ALA B C 1
ATOM 2416 O O . ALA B 1 88 ? 30.761 28.748 37.764 1.00 20.63 88 ALA B O 1
ATOM 2418 N N . TYR B 1 89 ? 30.639 26.592 37.154 1.00 18.80 89 TYR B N 1
ATOM 2419 C CA . TYR B 1 89 ? 31.210 26.836 35.841 1.00 21.23 89 TYR B CA 1
ATOM 2420 C C . TYR B 1 89 ? 30.233 27.732 35.047 1.00 19.82 89 TYR B C 1
ATOM 2421 O O . TYR B 1 89 ? 30.648 28.621 34.307 1.00 18.60 89 TYR B O 1
ATOM 2430 N N . ASN B 1 90 ? 28.933 27.510 35.238 1.00 20.50 90 ASN B N 1
ATOM 2431 C CA . ASN B 1 90 ? 27.898 28.296 34.561 1.00 22.78 90 ASN B CA 1
ATOM 2432 C C . ASN B 1 90 ? 27.679 29.667 35.204 1.00 26.17 90 ASN B C 1
ATOM 2433 O O . ASN B 1 90 ? 26.830 30.439 34.749 1.00 24.85 90 ASN B O 1
ATOM 2438 N N . SER B 1 91 ? 28.469 29.969 36.233 1.00 31.40 91 SER B N 1
ATOM 2439 C CA . SER B 1 91 ? 28.381 31.224 36.970 1.00 34.02 91 SER B CA 1
ATOM 2440 C C . SER B 1 91 ? 27.040 31.269 37.676 1.00 34.43 91 SER B C 1
ATOM 2441 O O . SER B 1 91 ? 26.370 32.298 37.707 1.00 35.63 91 SER B O 1
ATOM 2444 N N . GLU B 1 92 ? 26.641 30.127 38.215 1.00 34.52 92 GLU B N 1
ATOM 2445 C CA . GLU B 1 92 ? 25.380 30.022 38.928 1.00 38.01 92 GLU B CA 1
ATOM 2446 C C . GLU B 1 92 ? 25.639 29.651 40.378 1.00 36.67 92 GLU B C 1
ATOM 2447 O O . GLU B 1 92 ? 26.761 29.301 40.751 1.00 39.11 92 GLU B O 1
ATOM 2453 N N . GLU B 1 93 ? 24.589 29.701 41.187 1.00 36.21 93 GLU B N 1
ATOM 2454 C CA . GLU B 1 93 ? 24.689 29.338 42.586 1.00 38.49 93 GLU B CA 1
ATOM 2455 C C . GLU B 1 93 ? 25.159 27.882 42.589 1.00 36.53 93 GLU B C 1
ATOM 2456 O O . GLU B 1 93 ? 24.536 27.021 41.966 1.00 34.06 93 GLU B O 1
ATOM 2462 N N . PRO B 1 94 ? 26.300 27.602 43.232 1.00 34.45 94 PRO B N 1
ATOM 2463 C CA . PRO B 1 94 ? 26.855 26.249 43.301 1.00 30.72 94 PRO B CA 1
ATOM 2464 C C . PRO B 1 94 ? 26.020 25.309 44.148 1.00 28.61 94 PRO B C 1
ATOM 2465 O O . PRO B 1 94 ? 26.404 24.944 45.258 1.00 32.49 94 PRO B O 1
ATOM 2469 N N . THR B 1 95 ? 24.884 24.911 43.595 1.00 27.01 95 THR B N 1
ATOM 2470 C CA . THR B 1 95 ? 23.948 24.007 44.244 1.00 26.57 95 THR B CA 1
ATOM 2471 C C . THR B 1 95 ? 24.151 22.582 43.704 1.00 24.64 95 THR B C 1
ATOM 2472 O O . THR B 1 95 ? 24.879 22.373 42.734 1.00 22.97 95 THR B O 1
ATOM 2476 N N . GLU B 1 96 ? 23.532 21.599 44.350 1.00 23.61 96 GLU B N 1
ATOM 2477 C CA . GLU B 1 96 ? 23.626 20.224 43.892 1.00 27.97 96 GLU B CA 1
ATOM 2478 C C . GLU B 1 96 ? 22.448 19.918 42.960 1.00 29.34 96 GLU B C 1
ATOM 2479 O O . GLU B 1 96 ? 22.254 18.776 42.560 1.00 31.72 96 GLU B O 1
ATOM 2485 N N . LYS B 1 97 ? 21.646 20.925 42.630 1.00 26.21 97 LYS B N 1
ATOM 2486 C CA . LYS B 1 97 ? 20.508 20.690 41.758 1.00 25.36 97 LYS B CA 1
ATOM 2487 C C . LYS B 1 97 ? 20.805 21.037 40.292 1.00 21.41 97 LYS B C 1
ATOM 2488 O O . LYS B 1 97 ? 21.350 22.100 39.994 1.00 20.39 97 LYS B O 1
ATOM 2494 N N . LEU B 1 98 ? 20.477 20.119 39.388 1.00 20.62 98 LEU B N 1
ATOM 2495 C CA . LEU B 1 98 ? 20.690 20.309 37.951 1.00 20.10 98 LEU B CA 1
ATOM 2496 C C . LEU B 1 98 ? 19.325 20.135 37.285 1.00 22.22 98 LEU B C 1
ATOM 2497 O O . LEU B 1 98 ? 18.401 19.590 37.891 1.00 26.62 98 LEU B O 1
ATOM 2502 N N . PRO B 1 99 ? 19.149 20.661 36.062 1.00 20.60 99 PRO B N 1
ATOM 2503 C CA . PRO B 1 99 ? 17.851 20.505 35.399 1.00 18.84 99 PRO B CA 1
ATOM 2504 C C . PRO B 1 99 ? 17.550 19.115 34.822 1.00 19.06 99 PRO B C 1
ATOM 2505 O O . PRO B 1 99 ? 16.519 18.921 34.188 1.00 21.70 99 PRO B O 1
ATOM 2509 N N . PHE B 1 100 ? 18.438 18.153 35.043 1.00 16.09 100 PHE B N 1
ATOM 2510 C CA . PHE B 1 100 ? 18.242 16.795 34.557 1.00 13.54 100 PHE B CA 1
ATOM 2511 C C . PHE B 1 100 ? 19.030 15.904 35.493 1.00 14.74 100 PHE B C 1
ATOM 2512 O O . PHE B 1 100 ? 19.973 16.380 36.139 1.00 13.97 100 PHE B O 1
ATOM 2520 N N . PRO B 1 101 ? 18.673 14.605 35.568 1.00 15.95 101 PRO B N 1
ATOM 2521 C CA . PRO B 1 101 ? 19.360 13.646 36.442 1.00 15.92 101 PRO B CA 1
ATOM 2522 C C . PRO B 1 101 ? 20.672 13.144 35.863 1.00 16.57 101 PRO B C 1
ATOM 2523 O O . PRO B 1 101 ? 20.954 13.293 34.674 1.00 19.77 101 PRO B O 1
ATOM 2527 N N . ILE B 1 102 ? 21.473 12.540 36.725 1.00 17.38 102 ILE B N 1
ATOM 2528 C CA . ILE B 1 102 ? 22.735 11.941 36.320 1.00 15.53 102 ILE B CA 1
ATOM 2529 C C . ILE B 1 102 ? 22.684 10.550 36.932 1.00 15.14 102 ILE B C 1
ATOM 2530 O O . ILE B 1 102 ? 22.556 10.416 38.150 1.00 16.35 102 ILE B O 1
ATOM 2535 N N . ILE B 1 103 ? 22.701 9.525 36.085 1.00 15.91 103 ILE B N 1
ATOM 2536 C CA . ILE B 1 103 ? 22.644 8.133 36.522 1.00 15.64 103 ILE B CA 1
ATOM 2537 C C . ILE B 1 103 ? 23.972 7.656 37.113 1.00 16.34 103 ILE B C 1
ATOM 2538 O O . ILE B 1 103 ? 25.050 7.993 36.609 1.00 18.46 103 ILE B O 1
ATOM 2543 N N . ASP B 1 104 ? 23.868 6.905 38.205 1.00 18.19 104 ASP B N 1
ATOM 2544 C CA . ASP B 1 104 ? 24.992 6.312 38.919 1.00 19.20 104 ASP B CA 1
ATOM 2545 C C . ASP B 1 104 ? 25.301 4.988 38.208 1.00 17.32 104 ASP B C 1
ATOM 2546 O O . ASP B 1 104 ? 24.439 4.118 38.120 1.00 19.56 104 ASP B O 1
ATOM 2551 N N . ASP B 1 105 ? 26.492 4.876 37.629 1.00 15.43 105 ASP B N 1
ATOM 2552 C CA . ASP B 1 105 ? 26.887 3.638 36.958 1.00 19.78 105 ASP B CA 1
ATOM 2553 C C . ASP B 1 105 ? 28.315 3.315 37.384 1.00 23.97 105 ASP B C 1
ATOM 2554 O O . ASP B 1 105 ? 29.170 2.931 36.571 1.00 26.00 105 ASP B O 1
ATOM 2559 N N . ARG B 1 106 ? 28.582 3.493 38.676 1.00 27.35 106 ARG B N 1
ATOM 2560 C CA . ARG B 1 106 ? 29.912 3.231 39.209 1.00 29.49 106 ARG B CA 1
ATOM 2561 C C . ARG B 1 106 ? 30.267 1.766 39.070 1.00 26.13 106 ARG B C 1
ATOM 2562 O O . ARG B 1 106 ? 31.441 1.416 39.079 1.00 28.62 106 ARG B O 1
ATOM 2570 N N . ASN B 1 107 ? 29.248 0.922 38.917 1.00 27.78 107 ASN B N 1
ATOM 2571 C CA . ASN B 1 107 ? 29.441 -0.521 38.756 1.00 28.56 107 ASN B CA 1
ATOM 2572 C C . ASN B 1 107 ? 29.702 -0.882 37.301 1.00 24.19 107 ASN B C 1
ATOM 2573 O O . ASN B 1 107 ? 30.044 -2.023 37.017 1.00 23.31 107 ASN B O 1
ATOM 2578 N N . ARG B 1 108 ? 29.473 0.072 36.393 1.00 23.65 108 ARG B N 1
ATOM 2579 C CA . ARG B 1 108 ? 29.676 -0.096 34.950 1.00 20.73 108 ARG B CA 1
ATOM 2580 C C . ARG B 1 108 ? 28.708 -1.084 34.296 1.00 24.47 108 ARG B C 1
ATOM 2581 O O . ARG B 1 108 ? 28.956 -1.537 33.168 1.00 24.62 108 ARG B O 1
ATOM 2589 N N . GLU B 1 109 ? 27.602 -1.399 34.970 1.00 21.09 109 GLU B N 1
ATOM 2590 C CA . GLU B 1 109 ? 26.634 -2.347 34.427 1.00 20.49 109 GLU B CA 1
ATOM 2591 C C . GLU B 1 109 ? 25.801 -1.760 33.299 1.00 15.78 109 GLU B C 1
ATOM 2592 O O . GLU B 1 109 ? 25.427 -2.469 32.378 1.00 16.76 109 GLU B O 1
ATOM 2598 N 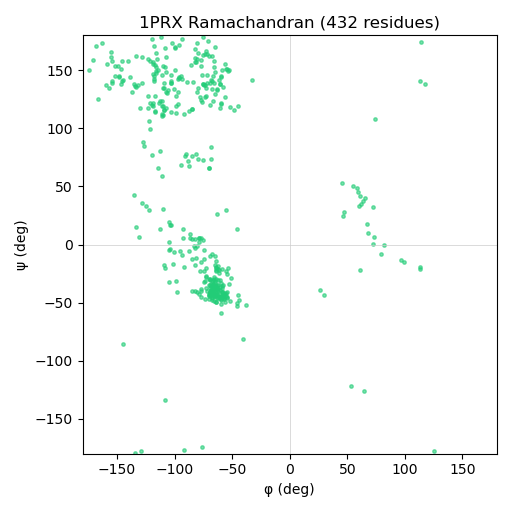N . LEU B 1 110 ? 25.531 -0.463 33.360 1.00 16.52 110 LEU B N 1
ATOM 2599 C CA . LEU B 1 110 ? 24.749 0.203 32.322 1.00 19.83 110 LEU B CA 1
ATOM 2600 C C . LEU B 1 110 ? 25.600 0.439 31.080 1.00 20.77 110 LEU B C 1
ATOM 2601 O O . LEU B 1 110 ? 25.121 0.289 29.956 1.00 22.20 110 LEU B O 1
ATOM 2606 N N . ALA B 1 111 ? 26.866 0.790 31.288 1.00 20.76 111 ALA B N 1
ATOM 2607 C CA . ALA B 1 111 ? 27.808 1.034 30.201 1.00 18.59 111 ALA B CA 1
ATOM 2608 C C . ALA B 1 111 ? 27.996 -0.239 29.382 1.00 19.55 111 ALA B C 1
ATOM 2609 O O . ALA B 1 111 ? 28.274 -0.186 28.183 1.00 18.92 111 ALA B O 1
ATOM 2611 N N . ILE B 1 112 ? 27.862 -1.382 30.044 1.00 19.02 112 ILE B N 1
ATOM 2612 C CA . ILE B 1 112 ? 27.987 -2.681 29.392 1.00 19.95 112 ILE B CA 1
ATOM 2613 C C . ILE B 1 112 ? 26.686 -2.994 28.655 1.00 19.29 112 ILE B C 1
ATOM 2614 O O . ILE B 1 112 ? 26.705 -3.439 27.504 1.00 20.84 112 ILE B O 1
ATOM 2619 N N . LEU B 1 113 ? 25.561 -2.711 29.308 1.00 20.47 113 LEU B N 1
ATOM 2620 C CA . LEU B 1 113 ? 24.238 -2.938 28.734 1.00 19.52 113 LEU B CA 1
ATOM 2621 C C . LEU B 1 113 ? 24.064 -2.145 27.438 1.00 20.95 113 LEU B C 1
ATOM 2622 O O . LEU B 1 113 ? 23.611 -2.688 26.432 1.00 19.31 113 LEU B O 1
ATOM 2627 N N . LEU B 1 114 ? 24.444 -0.867 27.476 1.00 18.20 114 LEU B N 1
ATOM 2628 C CA . LEU B 1 114 ? 24.343 0.035 26.331 1.00 18.93 114 LEU B CA 1
ATOM 2629 C C . LEU B 1 114 ? 25.453 -0.143 25.286 1.00 18.73 114 LEU B C 1
ATOM 2630 O O . LEU B 1 114 ? 25.546 0.624 24.321 1.00 19.37 114 LEU B O 1
ATOM 2635 N N . GLY B 1 115 ? 26.287 -1.154 25.497 1.00 17.73 115 GLY B N 1
ATOM 2636 C CA . GLY B 1 115 ? 27.364 -1.475 24.580 1.00 19.99 115 GLY B CA 1
ATOM 2637 C C . GLY B 1 115 ? 28.477 -0.474 24.351 1.00 21.54 115 GLY B C 1
ATOM 2638 O O . GLY B 1 115 ? 28.952 -0.348 23.222 1.00 24.76 115 GLY B O 1
ATOM 2639 N N . MET B 1 116 ? 28.906 0.235 25.390 1.00 20.78 116 MET B N 1
ATOM 2640 C CA . MET B 1 116 ? 29.994 1.194 25.222 1.00 21.10 116 MET B CA 1
ATOM 2641 C C . MET B 1 116 ? 31.146 0.928 26.182 1.00 21.70 116 MET B C 1
ATOM 2642 O O . MET B 1 116 ? 31.829 1.848 26.624 1.00 23.59 116 MET B O 1
ATOM 2647 N N . LEU B 1 117 ? 31.361 -0.346 26.489 1.00 22.99 117 LEU B N 1
ATOM 2648 C CA . LEU B 1 117 ? 32.421 -0.743 27.394 1.00 24.67 117 LEU B CA 1
ATOM 2649 C C . LEU B 1 117 ? 32.769 -2.213 27.194 1.00 28.06 117 LEU B C 1
ATOM 2650 O O . LEU B 1 117 ? 31.871 -3.056 27.041 1.00 26.84 117 LEU B O 1
ATOM 2655 N N . ASP B 1 118 ? 34.073 -2.502 27.183 1.00 30.00 118 ASP B N 1
ATOM 2656 C CA . ASP B 1 118 ? 34.602 -3.857 27.022 1.00 28.00 118 ASP B CA 1
ATOM 2657 C C . ASP B 1 118 ? 35.229 -4.291 28.351 1.00 30.02 118 ASP B C 1
ATOM 2658 O O . ASP B 1 118 ? 36.249 -3.743 28.775 1.00 30.91 118 ASP B O 1
ATOM 2663 N N . PRO B 1 119 ? 34.626 -5.289 29.027 1.00 33.45 119 PRO B N 1
ATOM 2664 C CA . PRO B 1 119 ? 35.132 -5.794 30.314 1.00 32.87 119 PRO B CA 1
ATOM 2665 C C . PRO B 1 119 ? 36.544 -6.382 30.222 1.00 35.39 119 PRO B C 1
ATOM 2666 O O . PRO B 1 119 ? 37.274 -6.417 31.211 1.00 36.78 119 PRO B O 1
ATOM 2670 N N . ALA B 1 120 ? 36.934 -6.830 29.030 1.00 35.92 120 ALA B N 1
ATOM 2671 C CA . ALA B 1 120 ? 38.267 -7.392 28.822 1.00 36.92 120 ALA B CA 1
ATOM 2672 C C . ALA B 1 120 ? 39.328 -6.296 28.698 1.00 37.99 120 ALA B C 1
ATOM 2673 O O . ALA B 1 120 ? 40.487 -6.590 28.398 1.00 40.00 120 ALA B O 1
ATOM 2675 N N . GLU B 1 121 ? 38.926 -5.042 28.913 1.00 39.65 121 GLU B N 1
ATOM 2676 C CA . GLU B 1 121 ? 39.836 -3.894 28.853 1.00 40.28 121 GLU B CA 1
ATOM 2677 C C . GLU B 1 121 ? 40.109 -3.311 30.244 1.00 39.49 121 GLU B C 1
ATOM 2678 O O . GLU B 1 121 ? 41.281 -2.944 30.500 1.00 38.83 121 GLU B O 1
ATOM 2684 N N . MET B 1 127 ? 40.109 5.970 33.346 1.00 42.93 127 MET B N 1
ATOM 2685 C CA . MET B 1 127 ? 38.664 6.199 33.060 1.00 43.67 127 MET B CA 1
ATOM 2686 C C . MET B 1 127 ? 38.210 5.394 31.843 1.00 38.75 127 MET B C 1
ATOM 2687 O O . MET B 1 127 ? 38.957 5.249 30.881 1.00 40.02 127 MET B O 1
ATOM 2692 N N . PRO B 1 128 ? 36.987 4.834 31.881 1.00 34.09 128 PRO B N 1
ATOM 2693 C CA . PRO B 1 128 ? 36.506 4.054 30.734 1.00 28.48 128 PRO B CA 1
ATOM 2694 C C . PRO B 1 128 ? 36.269 5.010 29.564 1.00 25.64 128 PRO B C 1
ATOM 2695 O O . PRO B 1 128 ? 35.141 5.448 29.337 1.00 23.94 128 PRO B O 1
ATOM 2699 N N . VAL B 1 129 ? 37.332 5.319 28.825 1.00 19.92 129 VAL B N 1
ATOM 2700 C CA . VAL B 1 129 ? 37.257 6.248 27.699 1.00 21.05 129 VAL B CA 1
ATOM 2701 C C . VAL B 1 129 ? 36.207 5.958 26.630 1.00 19.36 129 VAL B C 1
ATOM 2702 O O . VAL B 1 129 ? 35.830 6.856 25.886 1.00 19.58 129 VAL B O 1
ATOM 2706 N N . THR B 1 130 ? 35.728 4.718 26.564 1.00 17.90 130 THR B N 1
ATOM 2707 C CA . THR B 1 130 ? 34.720 4.319 25.577 1.00 18.43 130 THR B CA 1
ATOM 2708 C C . THR B 1 130 ? 33.282 4.759 25.914 1.00 16.04 130 THR B C 1
ATOM 2709 O O . THR B 1 130 ? 32.434 4.856 25.033 1.00 14.59 130 THR B O 1
ATOM 2713 N N . ALA B 1 131 ? 33.003 5.016 27.188 1.00 16.36 131 ALA B N 1
ATOM 2714 C CA . ALA B 1 131 ? 31.666 5.430 27.592 1.00 15.68 131 ALA B CA 1
ATOM 2715 C C . ALA B 1 131 ? 31.441 6.888 27.201 1.00 14.35 131 ALA B C 1
ATOM 2716 O O . ALA B 1 131 ? 31.377 7.768 28.058 1.00 17.27 131 ALA B O 1
ATOM 2718 N N . ARG B 1 132 ? 31.271 7.139 25.907 1.00 13.40 132 ARG B N 1
ATOM 2719 C CA . ARG B 1 132 ? 31.090 8.499 25.426 1.00 11.19 132 ARG B CA 1
ATOM 2720 C C . ARG B 1 132 ? 29.919 8.739 24.475 1.00 11.72 132 ARG B C 1
ATOM 2721 O O . ARG B 1 132 ? 29.738 9.844 23.995 1.00 13.38 132 ARG B O 1
ATOM 2729 N N . VAL B 1 133 ? 29.089 7.729 24.261 1.00 15.35 133 VAL B N 1
ATOM 2730 C CA . VAL B 1 133 ? 27.958 7.857 23.344 1.00 15.13 133 VAL B CA 1
ATOM 2731 C C . VAL B 1 133 ? 26.828 8.791 23.795 1.00 17.21 133 VAL B C 1
ATOM 2732 O O . VAL B 1 133 ? 26.514 8.882 24.987 1.00 19.14 133 VAL B O 1
ATOM 2736 N N . VAL B 1 134 ? 26.269 9.527 22.837 1.00 15.12 134 VAL B N 1
ATOM 2737 C CA . VAL B 1 134 ? 25.113 10.390 23.071 1.00 14.92 134 VAL B CA 1
ATOM 2738 C C . VAL B 1 134 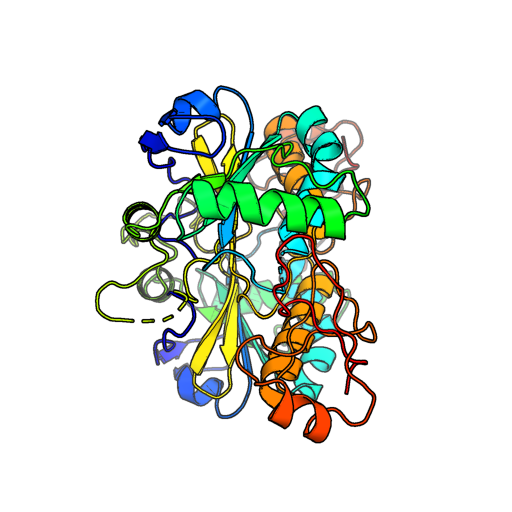? 24.025 9.648 22.291 1.00 14.32 134 VAL B C 1
ATOM 2739 O O . VAL B 1 134 ? 24.171 9.394 21.088 1.00 15.88 134 VAL B O 1
ATOM 2743 N N . PHE B 1 135 ? 22.985 9.213 22.988 1.00 13.94 135 PHE B N 1
ATOM 2744 C CA . PHE B 1 135 ? 21.896 8.486 22.345 1.00 13.80 135 PHE B CA 1
ATOM 2745 C C . PHE B 1 135 ? 20.658 9.363 22.297 1.00 14.78 135 PHE B C 1
ATOM 2746 O O . PHE B 1 135 ? 20.343 10.042 23.283 1.00 10.24 135 PHE B O 1
ATOM 2754 N N . VAL B 1 136 ? 19.943 9.326 21.175 1.00 14.60 136 VAL B N 1
ATOM 2755 C CA . VAL B 1 136 ? 18.683 10.076 21.038 1.00 15.44 136 VAL B CA 1
ATOM 2756 C C . VAL B 1 136 ? 17.573 9.063 20.754 1.00 8.77 136 VAL B C 1
ATOM 2757 O O . VAL B 1 136 ? 17.641 8.317 19.781 1.00 13.86 136 VAL B O 1
ATOM 2761 N N . PHE B 1 137 ? 16.579 9.007 21.627 1.00 12.75 137 PHE B N 1
ATOM 2762 C CA . PHE B 1 137 ? 15.459 8.083 21.461 1.00 9.97 137 PHE B CA 1
ATOM 2763 C C . PHE B 1 137 ? 14.203 8.899 21.234 1.00 8.49 137 PHE B C 1
ATOM 2764 O O . PHE B 1 137 ? 14.100 10.018 21.724 1.00 12.53 137 PHE B O 1
ATOM 2772 N N . GLY B 1 138 ? 13.257 8.347 20.486 1.00 12.20 138 GLY B N 1
ATOM 2773 C CA . GLY B 1 138 ? 12.002 9.030 20.239 1.00 13.28 138 GLY B CA 1
ATOM 2774 C C . GLY B 1 138 ? 10.986 8.607 21.291 1.00 16.06 138 GLY B C 1
ATOM 2775 O O . GLY B 1 138 ? 11.317 7.829 22.191 1.00 16.20 138 GLY B O 1
ATOM 2776 N N . PRO B 1 139 ? 9.735 9.083 21.208 1.00 17.85 139 PRO B N 1
ATOM 2777 C CA . PRO B 1 139 ? 8.692 8.723 22.179 1.00 15.08 139 PRO B CA 1
ATOM 2778 C C . PRO B 1 139 ? 8.372 7.221 22.099 1.00 19.09 139 PRO B C 1
ATOM 2779 O O . PRO B 1 139 ? 7.769 6.638 23.018 1.00 17.31 139 PRO B O 1
ATOM 2783 N N . ASP B 1 140 ? 8.773 6.605 20.986 1.00 15.80 140 ASP B N 1
ATOM 2784 C CA . ASP B 1 140 ? 8.564 5.181 20.751 1.00 17.56 140 ASP B CA 1
ATOM 2785 C C . ASP B 1 140 ? 9.660 4.298 21.362 1.00 17.73 140 ASP B C 1
ATOM 2786 O O . ASP B 1 140 ? 9.670 3.084 21.159 1.00 20.14 140 ASP B O 1
ATOM 2791 N N . LYS B 1 141 ? 10.580 4.917 22.099 1.00 17.07 141 LYS B N 1
ATOM 2792 C CA . LYS B 1 141 ? 11.691 4.230 22.768 1.00 18.32 141 LYS B CA 1
ATOM 2793 C C . LYS B 1 141 ? 12.785 3.721 21.835 1.00 16.73 141 LYS B C 1
ATOM 2794 O O . LYS B 1 141 ? 13.764 3.151 22.298 1.00 20.62 141 LYS B O 1
ATOM 2800 N N . LYS B 1 142 ? 12.643 3.952 20.536 1.00 16.52 142 LYS B N 1
ATOM 2801 C CA . LYS B 1 142 ? 13.636 3.494 19.581 1.00 14.18 142 LYS B CA 1
ATOM 2802 C C . LYS B 1 142 ? 14.788 4.480 19.403 1.00 12.82 142 LYS B C 1
ATOM 2803 O O . LYS B 1 142 ? 14.616 5.683 19.573 1.00 12.86 142 LYS B O 1
ATOM 2809 N N . LEU B 1 143 ? 15.946 3.966 19.001 1.00 14.03 143 LEU B N 1
ATOM 2810 C CA . LEU B 1 143 ? 17.132 4.783 18.787 1.00 11.99 143 LEU B CA 1
ATOM 2811 C C . LEU B 1 143 ? 16.999 5.528 17.469 1.00 11.73 143 LEU B C 1
ATOM 2812 O O . LEU B 1 143 ? 16.826 4.923 16.429 1.00 10.96 143 LEU B O 1
ATOM 2817 N N . LYS B 1 144 ? 17.108 6.846 17.521 1.00 11.14 144 LYS B N 1
ATOM 2818 C CA . LYS B 1 144 ? 16.956 7.679 16.335 1.00 11.70 144 LYS B CA 1
ATOM 2819 C C . LYS B 1 144 ? 18.264 8.232 15.780 1.00 13.24 144 LYS B C 1
ATOM 2820 O O . LYS B 1 144 ? 18.425 8.442 14.570 1.00 12.34 144 LYS B O 1
ATOM 2826 N N . LEU B 1 145 ? 19.202 8.479 16.684 1.00 15.36 145 LEU B N 1
ATOM 2827 C CA . LEU B 1 145 ? 20.487 9.076 16.328 1.00 14.10 145 LEU B CA 1
ATOM 2828 C C . LEU B 1 145 ? 21.469 8.738 17.442 1.00 13.75 145 LEU B C 1
ATOM 2829 O O . LEU B 1 145 ? 21.070 8.543 18.597 1.00 14.73 145 LEU B O 1
ATOM 2834 N N . SER B 1 146 ? 22.750 8.729 17.097 1.00 13.68 146 SER B N 1
ATOM 2835 C CA . SER B 1 146 ? 23.823 8.415 18.032 1.00 15.52 146 SER B CA 1
ATOM 2836 C C . SER B 1 146 ? 25.056 9.230 17.613 1.00 15.48 146 SER B C 1
ATOM 2837 O O . SER B 1 146 ? 25.318 9.423 16.416 1.00 15.95 146 SER B O 1
ATOM 2840 N N . ILE B 1 147 ? 25.831 9.674 18.595 1.00 14.66 147 ILE B N 1
ATOM 2841 C CA . ILE B 1 147 ? 27.044 10.463 18.340 1.00 18.41 147 ILE B CA 1
ATOM 2842 C C . ILE B 1 147 ? 28.126 9.924 19.274 1.00 17.34 147 ILE B C 1
ATOM 2843 O O . ILE B 1 147 ? 27.852 9.681 20.451 1.00 17.99 147 ILE B O 1
ATOM 2848 N N . LEU B 1 148 ? 29.314 9.653 18.736 1.00 11.94 148 LEU B N 1
ATOM 2849 C CA . LEU B 1 148 ? 30.411 9.105 19.545 1.00 14.54 148 LEU B CA 1
ATOM 2850 C C . LEU B 1 148 ? 31.695 9.921 19.432 1.00 12.39 148 LEU B C 1
ATOM 2851 O O . LEU B 1 148 ? 32.574 9.607 18.627 1.00 11.76 148 LEU B O 1
ATOM 2856 N N . TYR B 1 149 ? 31.779 10.970 20.243 1.00 13.34 149 TYR B N 1
ATOM 2857 C CA . TYR B 1 149 ? 32.945 11.835 20.300 1.00 13.65 149 TYR B CA 1
ATOM 2858 C C . TYR B 1 149 ? 33.811 11.364 21.457 1.00 14.86 149 TYR B C 1
ATOM 2859 O O . TYR B 1 149 ? 33.303 10.889 22.472 1.00 13.96 149 TYR B O 1
ATOM 2868 N N . PRO B 1 150 ? 35.133 11.438 21.303 1.00 14.04 150 PRO B N 1
ATOM 2869 C CA . PRO B 1 150 ? 36.006 11.010 22.404 1.00 13.84 150 PRO B CA 1
ATOM 2870 C C . PRO B 1 150 ? 35.911 12.062 23.514 1.00 12.58 150 PRO B C 1
ATOM 2871 O O . PRO B 1 150 ? 35.438 13.174 23.277 1.00 14.62 150 PRO B O 1
ATOM 2875 N N . ALA B 1 151 ? 36.357 11.739 24.723 1.00 16.01 151 ALA B N 1
ATOM 2876 C CA . ALA B 1 151 ? 36.278 12.702 25.827 1.00 17.16 151 ALA B CA 1
ATOM 2877 C C . ALA B 1 151 ? 37.189 13.927 25.668 1.00 16.99 151 ALA B C 1
ATOM 2878 O O . ALA B 1 151 ? 37.098 14.865 26.465 1.00 16.89 151 ALA B O 1
ATOM 2880 N N . THR B 1 152 ? 38.066 13.911 24.659 1.00 16.16 152 THR B N 1
ATOM 2881 C CA . THR B 1 152 ? 39.001 15.002 24.389 1.00 11.79 152 THR B CA 1
ATOM 2882 C C . THR B 1 152 ? 38.460 15.965 23.336 1.00 12.48 152 THR B C 1
ATOM 2883 O O . THR B 1 152 ? 39.066 17.005 23.041 1.00 11.47 152 THR B O 1
ATOM 2887 N N . THR B 1 153 ? 37.320 15.607 22.762 1.00 13.39 153 THR B N 1
ATOM 2888 C CA . THR B 1 153 ? 36.667 16.442 21.766 1.00 13.54 153 THR B CA 1
ATOM 2889 C C . THR B 1 153 ? 35.270 16.763 22.256 1.00 11.77 153 THR B C 1
ATOM 2890 O O . THR B 1 153 ? 34.393 15.900 22.254 1.00 11.35 153 THR B O 1
ATOM 2894 N N . GLY B 1 154 ? 35.087 18.005 22.683 1.00 10.76 154 GLY B N 1
ATOM 2895 C CA . GLY B 1 154 ? 33.803 18.455 23.176 1.00 12.88 154 GLY B CA 1
ATOM 2896 C C . GLY B 1 154 ? 32.756 18.510 22.086 1.00 10.95 154 GLY B C 1
ATOM 2897 O O . GLY B 1 154 ? 33.033 18.901 20.948 1.00 12.34 154 GLY B O 1
ATOM 2898 N N . ARG B 1 155 ? 31.547 18.110 22.451 1.00 11.81 155 ARG B N 1
ATOM 2899 C CA . ARG B 1 155 ? 30.418 18.099 21.542 1.00 13.13 155 ARG B CA 1
ATOM 2900 C C . ARG B 1 155 ? 29.993 19.524 21.216 1.00 11.72 155 ARG B C 1
ATOM 2901 O O . ARG B 1 155 ? 30.372 20.472 21.901 1.00 12.89 155 ARG B O 1
ATOM 2909 N N . ASN B 1 156 ? 29.241 19.662 20.134 1.00 13.41 156 ASN B N 1
ATOM 2910 C CA . ASN B 1 156 ? 28.732 20.941 19.675 1.00 12.02 156 ASN B CA 1
ATOM 2911 C C . ASN B 1 156 ? 27.230 20.862 19.909 1.00 12.99 156 ASN B C 1
ATOM 2912 O O . ASN B 1 156 ? 26.533 20.100 19.237 1.00 11.18 156 ASN B O 1
ATOM 2917 N N . PHE B 1 157 ? 26.733 21.638 20.870 1.00 15.10 157 PHE B N 1
ATOM 2918 C CA . PHE B 1 157 ? 25.312 21.630 21.202 1.00 13.70 157 PHE B CA 1
ATOM 2919 C C . PHE B 1 157 ? 24.360 22.280 20.221 1.00 13.69 157 PHE B C 1
ATOM 2920 O O . PHE B 1 157 ? 23.165 21.980 20.228 1.00 14.37 157 PHE B O 1
ATOM 2928 N N . ASP B 1 158 ? 24.883 23.156 19.373 1.00 15.71 158 ASP B N 1
ATOM 2929 C CA . ASP B 1 158 ? 24.065 23.792 18.350 1.00 15.60 158 ASP B CA 1
ATOM 2930 C C . ASP B 1 158 ? 23.767 22.734 17.286 1.00 17.26 158 ASP B C 1
ATOM 2931 O O . ASP B 1 158 ? 22.716 22.764 16.630 1.00 21.16 158 ASP B O 1
ATOM 2936 N N . GLU B 1 159 ? 24.680 21.773 17.152 1.00 14.96 159 GLU B N 1
ATOM 2937 C CA . GLU B 1 159 ? 24.527 20.668 16.219 1.00 9.82 159 GLU B CA 1
ATOM 2938 C C . GLU B 1 159 ? 23.549 19.656 16.811 1.00 11.10 159 GLU B C 1
ATOM 2939 O O . GLU B 1 159 ? 22.692 19.115 16.100 1.00 6.33 159 GLU B O 1
ATOM 2945 N N . ILE B 1 160 ? 23.649 19.429 18.121 1.00 6.92 160 ILE B N 1
ATOM 2946 C CA . ILE B 1 160 ? 22.739 18.505 18.780 1.00 10.64 160 ILE B CA 1
ATOM 2947 C C . ILE B 1 160 ? 21.304 19.051 18.699 1.00 11.12 160 ILE B C 1
ATOM 2948 O O . ILE B 1 160 ? 20.362 18.306 18.456 1.00 9.93 160 ILE B O 1
ATOM 2953 N N . LEU B 1 161 ? 21.150 20.359 18.847 1.00 10.75 161 LEU B N 1
ATOM 2954 C CA . LEU B 1 161 ? 19.830 20.970 18.755 1.00 14.03 161 LEU B CA 1
ATOM 2955 C C . LEU B 1 161 ? 19.317 20.919 17.305 1.00 15.54 161 LEU B C 1
ATOM 2956 O O . LEU B 1 161 ? 18.158 20.577 17.048 1.00 15.97 161 LEU B O 1
ATOM 2961 N N . ARG B 1 162 ? 20.200 21.213 16.358 1.00 14.34 162 ARG B N 1
ATOM 2962 C CA . ARG B 1 162 ? 19.868 21.194 14.930 1.00 12.96 162 ARG B CA 1
ATOM 2963 C C . ARG B 1 162 ? 19.338 19.826 14.467 1.00 12.70 162 ARG B C 1
ATOM 2964 O O . ARG B 1 162 ? 18.383 19.735 13.702 1.00 11.78 162 ARG B O 1
ATOM 2972 N N . VAL B 1 163 ? 19.986 18.771 14.938 1.00 12.64 163 VAL B N 1
ATOM 2973 C CA . VAL B 1 163 ? 19.664 17.393 14.607 1.00 9.96 163 VAL B CA 1
ATOM 2974 C C . VAL B 1 163 ? 18.329 16.937 15.216 1.00 11.44 163 VAL B C 1
ATOM 2975 O O . VAL B 1 163 ? 17.609 16.140 14.619 1.00 8.91 163 VAL B O 1
ATOM 2979 N N . VAL B 1 164 ? 17.977 17.497 16.370 1.00 12.75 164 VAL B N 1
ATOM 2980 C CA . VAL B 1 164 ? 16.721 17.202 17.064 1.00 13.36 164 VAL B CA 1
ATOM 2981 C C . VAL B 1 164 ? 15.551 17.795 16.252 1.00 15.58 164 VAL B C 1
ATOM 2982 O O . VAL B 1 164 ? 14.555 17.128 15.987 1.00 14.55 164 VAL B O 1
ATOM 2986 N N . ILE B 1 165 ? 15.701 19.046 15.840 1.00 14.97 165 ILE B N 1
ATOM 2987 C CA . ILE B 1 165 ? 14.699 19.727 15.033 1.00 13.13 165 ILE B CA 1
ATOM 2988 C C . ILE B 1 165 ? 14.489 18.911 13.749 1.00 12.99 165 ILE B C 1
ATOM 2989 O O . ILE B 1 165 ? 13.361 18.667 13.335 1.00 13.27 165 ILE B O 1
ATOM 2994 N N . SER B 1 166 ? 15.582 18.455 13.143 1.00 9.96 166 SER B N 1
ATOM 2995 C CA . SER B 1 166 ? 15.522 17.649 11.927 1.00 9.74 166 SER B CA 1
ATOM 2996 C C . SER B 1 166 ? 14.731 16.350 12.153 1.00 11.30 166 SER B C 1
ATOM 2997 O O . SER B 1 166 ? 13.812 16.051 11.407 1.00 12.75 166 SER B O 1
ATOM 3000 N N . LEU B 1 167 ? 15.088 15.599 13.193 1.00 15.75 167 LEU B N 1
ATOM 3001 C CA . LEU B 1 167 ? 14.416 14.341 13.555 1.00 14.48 167 LEU B CA 1
ATOM 3002 C C . LEU B 1 167 ? 12.908 14.554 13.744 1.00 15.41 167 LEU B C 1
ATOM 3003 O O . LEU B 1 167 ? 12.083 13.751 13.305 1.00 13.89 167 LEU B O 1
ATOM 3008 N N . GLN B 1 168 ? 12.547 15.627 14.436 1.00 12.97 168 GLN B N 1
ATOM 3009 C CA . GLN B 1 168 ? 11.147 15.912 14.679 1.00 14.00 168 GLN B CA 1
ATOM 3010 C C . GLN B 1 168 ? 10.427 16.315 13.398 1.00 14.53 168 GLN B C 1
ATOM 3011 O O . GLN B 1 168 ? 9.281 15.922 13.188 1.00 15.28 168 GLN B O 1
ATOM 3017 N N . LEU B 1 169 ? 11.127 17.018 12.511 1.00 13.70 169 LEU B N 1
ATOM 3018 C CA . LEU B 1 169 ? 10.559 17.422 11.233 1.00 13.19 169 LEU B CA 1
ATOM 3019 C C . LEU B 1 169 ? 10.180 16.182 10.440 1.00 13.00 169 LEU B C 1
ATOM 3020 O O . LEU B 1 169 ? 9.111 16.118 9.847 1.00 15.58 169 LEU B O 1
ATOM 3025 N N . THR B 1 170 ? 11.070 15.199 10.419 1.00 16.06 170 THR B N 1
ATOM 3026 C CA . THR B 1 170 ? 10.819 13.956 9.703 1.00 14.00 170 THR B CA 1
ATOM 3027 C C . THR B 1 170 ? 9.625 13.221 10.295 1.00 17.33 170 THR B C 1
ATOM 3028 O O . THR B 1 170 ? 8.743 12.770 9.565 1.00 17.36 170 THR B O 1
ATOM 3032 N N . ALA B 1 171 ? 9.589 13.119 11.618 1.00 16.96 171 ALA B N 1
ATOM 3033 C CA . ALA B 1 171 ? 8.498 12.428 12.298 1.00 17.63 171 ALA B CA 1
ATOM 3034 C C . ALA B 1 171 ? 7.136 13.079 12.080 1.00 18.53 171 ALA B C 1
ATOM 3035 O O . ALA B 1 171 ? 6.147 12.392 11.887 1.00 18.83 171 ALA B O 1
ATOM 3037 N N . GLU B 1 172 ? 7.071 14.401 12.091 1.00 18.89 172 GLU B N 1
ATOM 3038 C CA . GLU B 1 172 ? 5.775 15.031 11.917 1.00 22.23 172 GLU B CA 1
ATOM 3039 C C . GLU B 1 172 ? 5.406 15.544 10.534 1.00 19.45 172 GLU B C 1
ATOM 3040 O O . GLU B 1 172 ? 4.230 15.518 10.171 1.00 19.65 172 GLU B O 1
ATOM 3046 N N . LYS B 1 173 ? 6.390 15.991 9.759 1.00 14.82 173 LYS B N 1
ATOM 3047 C CA . LYS B 1 173 ? 6.132 16.532 8.420 1.00 12.92 173 LYS B CA 1
ATOM 3048 C C . LYS B 1 173 ? 6.505 15.627 7.252 1.00 14.91 173 LYS B C 1
ATOM 3049 O O . LYS B 1 173 ? 6.299 15.990 6.099 1.00 18.11 173 LYS B O 1
ATOM 3055 N N . ARG B 1 174 ? 7.112 14.482 7.551 1.00 12.79 174 ARG B N 1
ATOM 3056 C CA . ARG B 1 174 ? 7.502 13.519 6.529 1.00 13.30 174 ARG B CA 1
ATOM 3057 C C . ARG B 1 174 ? 8.468 14.069 5.474 1.00 12.55 174 ARG B C 1
ATOM 3058 O O . ARG B 1 174 ? 8.352 13.807 4.270 1.00 10.91 174 ARG B O 1
ATOM 3066 N N . VAL B 1 175 ? 9.474 14.773 5.958 1.00 11.17 175 VAL B N 1
ATOM 3067 C CA . VAL B 1 175 ? 10.484 15.361 5.103 1.00 10.70 175 VAL B CA 1
ATOM 3068 C C . VAL B 1 175 ? 11.864 14.953 5.633 1.00 13.61 175 VAL B C 1
ATOM 3069 O O . VAL B 1 175 ? 11.985 14.515 6.785 1.00 12.00 175 VAL B O 1
ATOM 3073 N N . ALA B 1 176 ? 12.886 15.063 4.784 1.00 10.54 176 ALA B N 1
ATOM 3074 C CA . ALA B 1 176 ? 14.262 14.752 5.156 1.00 11.99 176 ALA B CA 1
ATOM 3075 C C . ALA B 1 176 ? 15.063 16.030 4.992 1.00 10.91 176 ALA B C 1
ATOM 3076 O O . ALA B 1 176 ? 14.770 16.831 4.112 1.00 14.89 176 ALA B O 1
ATOM 3078 N N . THR B 1 177 ? 16.072 16.237 5.823 1.00 10.87 177 THR B N 1
ATOM 3079 C CA . THR B 1 177 ? 16.896 17.436 5.707 1.00 9.99 177 THR B CA 1
ATOM 3080 C C . THR B 1 177 ? 18.202 17.086 4.977 1.00 11.99 177 THR B C 1
ATOM 3081 O O . THR B 1 177 ? 18.797 16.026 5.215 1.00 11.34 177 THR B O 1
ATOM 3085 N N . PRO B 1 178 ? 18.598 17.914 3.994 1.00 11.89 178 PRO B N 1
ATOM 3086 C CA . PRO B 1 178 ? 19.835 17.660 3.233 1.00 13.04 178 PRO B CA 1
ATOM 3087 C C . PRO B 1 178 ? 21.103 18.008 4.022 1.00 10.29 178 PRO B C 1
ATOM 3088 O O . PRO B 1 178 ? 21.006 18.447 5.174 1.00 8.85 178 PRO B O 1
ATOM 3092 N N . VAL B 1 179 ? 22.286 17.787 3.440 1.00 12.62 179 VAL B N 1
ATOM 3093 C CA . VAL B 1 179 ? 23.529 18.141 4.158 1.00 14.31 179 VAL B CA 1
ATOM 3094 C C . VAL B 1 179 ? 23.502 19.592 4.578 1.00 13.32 179 VAL B C 1
ATOM 3095 O O . VAL B 1 179 ? 22.915 20.426 3.890 1.00 16.80 179 VAL B O 1
ATOM 3099 N N . ASP B 1 180 ? 24.186 19.879 5.678 1.00 13.90 180 ASP B N 1
ATOM 3100 C CA . ASP B 1 180 ? 24.332 21.230 6.209 1.00 12.70 180 ASP B CA 1
ATOM 3101 C C . ASP B 1 180 ? 23.063 22.065 6.293 1.00 9.80 180 ASP B C 1
ATOM 3102 O O . ASP B 1 180 ? 23.123 23.282 6.296 1.00 13.44 180 ASP B O 1
ATOM 3107 N N . TRP B 1 181 ? 21.917 21.409 6.379 1.00 12.90 181 TRP B N 1
ATOM 3108 C CA . TRP B 1 181 ? 20.628 22.100 6.477 1.00 10.46 181 TRP B CA 1
ATOM 3109 C C . TRP B 1 181 ? 20.580 22.978 7.727 1.00 11.63 181 TRP B C 1
ATOM 3110 O O . TRP B 1 181 ? 21.049 22.566 8.788 1.00 14.22 181 TRP B O 1
ATOM 3121 N N . LYS B 1 182 ? 20.032 24.186 7.599 1.00 11.81 182 LYS B N 1
ATOM 3122 C CA . LYS B 1 182 ? 19.886 25.106 8.730 1.00 13.33 182 LYS B CA 1
ATOM 3123 C C . LYS B 1 182 ? 18.391 25.267 8.881 1.00 13.57 182 LYS B C 1
ATOM 3124 O O . LYS B 1 182 ? 17.671 25.203 7.895 1.00 11.72 182 LYS B O 1
ATOM 3130 N N . ASP B 1 183 ? 17.924 25.455 10.108 1.00 17.67 183 ASP B N 1
ATOM 3131 C CA . ASP B 1 183 ? 16.495 25.616 10.394 1.00 19.00 183 ASP B CA 1
ATOM 3132 C C . ASP B 1 183 ? 15.874 26.700 9.515 1.00 16.44 183 ASP B C 1
ATOM 3133 O O . ASP B 1 183 ? 16.282 27.857 9.571 1.00 16.05 183 ASP B O 1
ATOM 3138 N N . GLY B 1 184 ? 14.906 26.314 8.687 1.00 14.84 184 GLY B N 1
ATOM 3139 C CA . GLY B 1 184 ? 14.260 27.268 7.802 1.00 11.65 184 GLY B CA 1
ATOM 3140 C C . GLY B 1 184 ? 14.552 27.024 6.325 1.00 14.25 184 GLY B C 1
ATOM 3141 O O . GLY B 1 184 ? 13.823 27.503 5.462 1.00 16.15 184 GLY B O 1
ATOM 3142 N N . ASP B 1 185 ? 15.613 26.282 6.033 1.00 14.96 185 ASP B N 1
ATOM 3143 C CA . ASP B 1 185 ? 16.001 25.978 4.659 1.00 13.33 185 ASP B CA 1
ATOM 3144 C C . ASP B 1 185 ? 15.051 24.977 4.020 1.00 17.31 185 ASP B C 1
ATOM 3145 O O . ASP B 1 185 ? 14.301 24.277 4.717 1.00 18.82 185 ASP B O 1
ATOM 3150 N N . SER B 1 186 ? 15.150 24.859 2.697 1.00 18.67 186 SER B N 1
ATOM 3151 C CA . SER B 1 186 ? 14.346 23.916 1.943 1.00 17.90 186 SER B CA 1
ATOM 3152 C C . SER B 1 186 ? 14.630 22.517 2.468 1.00 18.19 186 SER B C 1
ATOM 3153 O O . SER B 1 186 ? 15.719 22.211 2.962 1.00 13.81 186 SER B O 1
ATOM 3156 N N . VAL B 1 187 ? 13.625 21.669 2.369 1.00 17.13 187 VAL B N 1
ATOM 3157 C CA . VAL B 1 187 ? 13.740 20.324 2.861 1.00 15.37 187 VAL B CA 1
ATOM 3158 C C . VAL B 1 187 ? 13.526 19.353 1.684 1.00 14.26 187 VAL B C 1
ATOM 3159 O O . VAL B 1 187 ? 13.281 19.801 0.562 1.00 13.30 187 VAL B O 1
ATOM 3163 N N . MET B 1 188 ? 13.656 18.047 1.917 1.00 15.13 188 MET B N 1
ATOM 3164 C CA . MET B 1 188 ? 13.495 17.049 0.855 1.00 13.11 188 MET B CA 1
ATOM 3165 C C . MET B 1 188 ? 12.337 16.091 1.100 1.00 13.31 188 MET B C 1
ATOM 3166 O O . MET B 1 188 ? 12.060 15.713 2.236 1.00 14.49 188 MET B O 1
ATOM 3171 N N . VAL B 1 189 ? 11.676 15.684 0.022 1.00 12.89 189 VAL B N 1
ATOM 3172 C CA . VAL B 1 189 ? 10.550 14.764 0.113 1.00 12.56 189 VAL B CA 1
ATOM 3173 C C . VAL B 1 189 ? 11.112 13.366 0.383 1.00 16.88 189 VAL B C 1
ATOM 3174 O O . VAL B 1 189 ? 12.156 13.004 -0.158 1.00 18.64 189 VAL B O 1
ATOM 3178 N N . LEU B 1 190 ? 10.471 12.609 1.272 1.00 14.31 190 LEU B N 1
ATOM 3179 C CA . LEU B 1 190 ? 10.939 11.261 1.565 1.00 17.42 190 LEU B CA 1
ATOM 3180 C C . LEU B 1 190 ? 10.809 10.479 0.273 1.00 19.25 190 LEU B C 1
ATOM 3181 O O . LEU B 1 190 ? 9.780 10.552 -0.406 1.00 20.32 190 LEU B O 1
ATOM 3186 N N . PRO B 1 191 ? 11.856 9.725 -0.096 1.00 20.56 191 PRO B N 1
ATOM 3187 C CA . PRO B 1 191 ? 11.852 8.929 -1.330 1.00 20.53 191 PRO B CA 1
ATOM 3188 C C . PRO B 1 191 ? 10.671 7.964 -1.486 1.00 20.47 191 PRO B C 1
ATOM 3189 O O . PRO B 1 191 ? 10.263 7.647 -2.601 1.00 18.72 191 PRO B O 1
ATOM 3193 N N . THR B 1 192 ? 10.089 7.545 -0.368 1.00 20.61 192 THR B N 1
ATOM 3194 C CA . THR B 1 192 ? 8.962 6.622 -0.394 1.00 22.55 192 THR B CA 1
ATOM 3195 C C . THR B 1 192 ? 7.637 7.317 -0.685 1.00 19.16 192 THR B C 1
ATOM 3196 O O . THR B 1 192 ? 6.602 6.667 -0.756 1.00 24.61 192 THR B O 1
ATOM 3200 N N . ILE B 1 193 ? 7.666 8.632 -0.846 1.00 15.94 193 ILE B N 1
ATOM 3201 C CA . ILE B 1 193 ? 6.447 9.375 -1.125 1.00 16.42 193 ILE B CA 1
ATOM 3202 C C . ILE B 1 193 ? 6.220 9.517 -2.626 1.00 18.35 193 ILE B C 1
ATOM 3203 O O . ILE B 1 193 ? 6.964 10.227 -3.307 1.00 19.02 193 ILE B O 1
ATOM 3208 N N . PRO B 1 194 ? 5.172 8.857 -3.157 1.00 21.71 194 PRO B N 1
ATOM 3209 C CA . PRO B 1 194 ? 4.813 8.890 -4.579 1.00 22.54 194 PRO B CA 1
ATOM 3210 C C . PRO B 1 194 ? 4.588 10.307 -5.096 1.00 24.42 194 PRO B C 1
ATOM 3211 O O . PRO B 1 194 ? 4.238 11.219 -4.336 1.00 23.01 194 PRO B O 1
ATOM 3215 N N . GLU B 1 195 ? 4.758 10.471 -6.403 1.00 22.33 195 GLU B N 1
ATOM 3216 C CA . GLU B 1 195 ? 4.595 11.752 -7.061 1.00 24.20 195 GLU B CA 1
ATOM 3217 C C . GLU B 1 195 ? 3.183 12.284 -6.852 1.00 22.91 195 GLU B C 1
ATOM 3218 O O . GLU B 1 195 ? 3.000 13.437 -6.457 1.00 21.16 195 GLU B O 1
ATOM 3224 N N . GLU B 1 196 ? 2.193 11.421 -7.071 1.00 23.33 196 GLU B N 1
ATOM 3225 C CA . GLU B 1 196 ? 0.785 11.787 -6.909 1.00 24.88 196 GLU B CA 1
ATOM 3226 C C . GLU B 1 196 ? 0.531 12.263 -5.492 1.00 23.73 196 GLU B C 1
ATOM 3227 O O . GLU B 1 196 ? -0.204 13.222 -5.272 1.00 26.64 196 GLU B O 1
ATOM 3233 N N . GLU B 1 197 ? 1.145 11.581 -4.533 1.00 19.46 197 GLU B N 1
ATOM 3234 C CA . GLU B 1 197 ? 0.969 11.903 -3.133 1.00 21.81 197 GLU B CA 1
ATOM 3235 C C . GLU B 1 197 ? 1.690 13.176 -2.684 1.00 20.67 197 GLU B C 1
ATOM 3236 O O . GLU B 1 197 ? 1.101 14.039 -2.028 1.00 18.91 197 GLU B O 1
ATOM 3242 N N . ALA B 1 198 ? 2.950 13.311 -3.076 1.00 18.53 198 ALA B N 1
ATOM 3243 C CA . ALA B 1 198 ? 3.741 14.480 -2.712 1.00 16.40 198 ALA B CA 1
ATOM 3244 C C . ALA B 1 198 ? 3.103 15.771 -3.238 1.00 14.39 198 ALA B C 1
ATOM 3245 O O . ALA B 1 198 ? 3.158 16.807 -2.581 1.00 15.67 198 ALA B O 1
ATOM 3247 N N . LYS B 1 199 ? 2.455 15.697 -4.392 1.00 16.32 199 LYS B N 1
ATOM 3248 C CA . LYS B 1 199 ? 1.794 16.871 -4.972 1.00 21.59 199 LYS B CA 1
ATOM 3249 C C . LYS B 1 199 ? 0.726 17.473 -4.046 1.00 21.54 199 LYS B C 1
ATOM 3250 O O . LYS B 1 199 ? 0.588 18.689 -3.955 1.00 21.38 199 LYS B O 1
ATOM 3256 N N . LYS B 1 200 ? -0.045 16.604 -3.400 1.00 23.69 200 LYS B N 1
ATOM 3257 C CA . LYS B 1 200 ? -1.138 17.007 -2.514 1.00 24.43 200 LYS B CA 1
ATOM 3258 C C . LYS B 1 200 ? -0.646 17.296 -1.102 1.00 19.56 200 LYS B C 1
ATOM 3259 O O . LYS B 1 200 ? -1.104 18.225 -0.444 1.00 18.41 200 LYS B O 1
ATOM 3265 N N . LEU B 1 201 ? 0.275 16.466 -0.631 1.00 18.37 201 LEU B N 1
ATOM 3266 C CA . LEU B 1 201 ? 0.826 16.623 0.704 1.00 16.90 201 LEU B CA 1
ATOM 3267 C C . LEU B 1 201 ? 1.582 17.945 0.825 1.00 16.88 201 LEU B C 1
ATOM 3268 O O . LEU B 1 201 ? 1.526 18.591 1.855 1.00 15.69 201 LEU B O 1
ATOM 3273 N N . PHE B 1 202 ? 2.287 18.343 -0.230 1.00 17.18 202 PHE B N 1
ATOM 3274 C CA . PHE B 1 202 ? 3.073 19.574 -0.191 1.00 14.25 202 PHE B CA 1
ATOM 3275 C C . PHE B 1 202 ? 2.637 20.599 -1.233 1.00 17.23 202 PHE B C 1
ATOM 3276 O O . PHE B 1 202 ? 3.310 20.786 -2.259 1.00 18.35 202 PHE B O 1
ATOM 3284 N N . PRO B 1 203 ? 1.519 21.302 -0.975 1.00 17.76 203 PRO B N 1
ATOM 3285 C CA . PRO B 1 203 ? 0.979 22.320 -1.882 1.00 17.50 203 PRO B CA 1
ATOM 3286 C C . PRO B 1 203 ? 1.921 23.516 -2.126 1.00 21.16 203 PRO B C 1
ATOM 3287 O O . PRO B 1 203 ? 1.789 24.208 -3.137 1.00 22.52 203 PRO B O 1
ATOM 3291 N N . LYS B 1 204 ? 2.867 23.759 -1.217 1.00 21.58 204 LYS B N 1
ATOM 3292 C CA . LYS B 1 204 ? 3.832 24.848 -1.396 1.00 23.82 204 LYS B CA 1
ATOM 3293 C C . LYS B 1 204 ? 4.679 24.607 -2.649 1.00 23.62 204 LYS B C 1
ATOM 3294 O O . LYS B 1 204 ? 5.332 25.526 -3.132 1.00 28.04 204 LYS B O 1
ATOM 3300 N N . GLY B 1 205 ? 4.712 23.366 -3.136 1.00 22.89 205 GLY B N 1
ATOM 3301 C CA . GLY B 1 205 ? 5.467 23.060 -4.342 1.00 19.54 205 GLY B CA 1
ATOM 3302 C C . GLY B 1 205 ? 6.610 22.088 -4.149 1.00 19.60 205 GLY B C 1
ATOM 3303 O O . GLY B 1 205 ? 7.348 22.164 -3.165 1.00 20.21 205 GLY B O 1
ATOM 3304 N N . VAL B 1 206 ? 6.748 21.163 -5.093 1.00 18.16 206 VAL B N 1
ATOM 3305 C CA . VAL B 1 206 ? 7.814 20.163 -5.052 1.00 19.86 206 VAL B CA 1
ATOM 3306 C C . VAL B 1 206 ? 8.689 20.356 -6.294 1.00 19.87 206 VAL B C 1
ATOM 3307 O O . VAL B 1 206 ? 8.193 20.334 -7.420 1.00 19.63 206 VAL B O 1
ATOM 3311 N N . PHE B 1 207 ? 9.981 20.597 -6.072 1.00 21.78 207 PHE B N 1
ATOM 3312 C CA . PHE B 1 207 ? 10.947 20.841 -7.140 1.00 21.17 207 PHE B CA 1
ATOM 3313 C C . PHE B 1 207 ? 11.916 19.685 -7.306 1.00 20.76 207 PHE B C 1
ATOM 3314 O O . PHE B 1 207 ? 12.693 19.360 -6.406 1.00 21.24 207 PHE B O 1
ATOM 3322 N N . THR B 1 208 ? 11.843 19.058 -8.470 1.00 19.35 208 THR B N 1
ATOM 3323 C CA . THR B 1 208 ? 12.679 17.923 -8.794 1.00 19.47 208 THR B CA 1
ATOM 3324 C C . THR B 1 208 ? 13.871 18.399 -9.595 1.00 20.94 208 THR B C 1
ATOM 3325 O O . THR B 1 208 ? 13.711 19.049 -10.627 1.00 24.59 208 THR B O 1
ATOM 3329 N N . LYS B 1 209 ? 15.059 18.153 -9.064 1.00 21.74 209 LYS B N 1
ATOM 3330 C CA . LYS B 1 209 ? 16.301 18.529 -9.725 1.00 23.38 209 LYS B CA 1
ATOM 3331 C C . LYS B 1 209 ? 16.546 17.484 -10.813 1.00 20.35 209 LYS B C 1
ATOM 3332 O O . LYS B 1 209 ? 16.468 16.294 -10.548 1.00 20.28 209 LYS B O 1
ATOM 3338 N N . GLU B 1 210 ? 16.750 17.938 -12.049 1.00 22.06 210 GLU B N 1
ATOM 3339 C CA . GLU B 1 210 ? 17.006 17.037 -13.180 1.00 20.44 210 GLU B CA 1
ATOM 3340 C C . GLU B 1 210 ? 18.430 16.452 -13.088 1.00 19.93 210 GLU B C 1
ATOM 3341 O O . GLU B 1 210 ? 19.409 17.193 -12.906 1.00 18.27 210 GLU B O 1
ATOM 3347 N N . LEU B 1 211 ? 18.536 15.126 -13.155 1.00 19.61 211 LEU B N 1
ATOM 3348 C CA . LEU B 1 211 ? 19.823 14.435 -13.059 1.00 19.38 211 LEU B CA 1
ATOM 3349 C C . LEU B 1 211 ? 20.101 13.646 -14.332 1.00 21.34 211 LEU B C 1
ATOM 3350 O O . LEU B 1 211 ? 19.171 13.291 -15.069 1.00 23.41 211 LEU B O 1
ATOM 3355 N N . PRO B 1 212 ? 21.389 13.348 -14.608 1.00 21.52 212 PRO B N 1
ATOM 3356 C CA . PRO B 1 212 ? 21.770 12.591 -15.804 1.00 19.89 212 PRO B CA 1
ATOM 3357 C C . PRO B 1 212 ? 21.021 11.260 -15.885 1.00 23.31 212 PRO B C 1
ATOM 3358 O O . PRO B 1 212 ? 20.579 10.845 -16.961 1.00 24.74 212 PRO B O 1
ATOM 3362 N N . SER B 1 213 ? 20.876 10.599 -14.737 1.00 23.98 213 SER B N 1
ATOM 3363 C CA . SER B 1 213 ? 20.202 9.312 -14.666 1.00 23.03 213 SER B CA 1
ATOM 3364 C C . SER B 1 213 ? 18.725 9.375 -15.051 1.00 24.91 213 SER B C 1
ATOM 3365 O O . SER B 1 213 ? 18.143 8.353 -15.410 1.00 25.66 213 SER B O 1
ATOM 3368 N N . GLY B 1 214 ? 18.127 10.563 -14.966 1.00 24.18 214 GLY B N 1
ATOM 3369 C CA . GLY B 1 214 ? 16.717 10.714 -15.284 1.00 22.41 214 GLY B CA 1
ATOM 3370 C C . GLY B 1 214 ? 15.777 10.333 -14.141 1.00 25.50 214 GLY B C 1
ATOM 3371 O O . GLY B 1 214 ? 14.543 10.394 -14.280 1.00 24.19 214 GLY B O 1
ATOM 3372 N N . LYS B 1 215 ? 16.345 9.910 -13.015 1.00 23.36 215 LYS B N 1
ATOM 3373 C CA . LYS B 1 215 ? 15.538 9.528 -11.866 1.00 21.77 215 LYS B CA 1
ATOM 3374 C C . LYS B 1 215 ? 15.049 10.789 -11.173 1.00 19.46 215 LYS B C 1
ATOM 3375 O O . LYS B 1 215 ? 15.680 11.830 -11.255 1.00 21.14 215 LYS B O 1
ATOM 3381 N N . LYS B 1 216 ? 13.926 10.680 -10.483 1.00 20.76 216 LYS B N 1
ATOM 3382 C CA . LYS B 1 216 ? 13.346 11.832 -9.815 1.00 24.74 216 LYS B CA 1
ATOM 3383 C C . LYS B 1 216 ? 13.368 11.643 -8.302 1.00 20.41 216 LYS B C 1
ATOM 3384 O O . LYS B 1 216 ? 12.324 11.550 -7.673 1.00 26.45 216 LYS B O 1
ATOM 3390 N N . TYR B 1 217 ? 14.553 11.603 -7.716 1.00 20.39 217 TYR B N 1
ATOM 3391 C CA . TYR B 1 217 ? 14.675 11.403 -6.274 1.00 17.72 217 TYR B CA 1
ATOM 3392 C C . TYR B 1 217 ? 15.141 12.665 -5.554 1.00 15.78 217 TYR B C 1
ATOM 3393 O O . TYR B 1 217 ? 14.991 12.801 -4.344 1.00 19.55 217 TYR B O 1
ATOM 3402 N N . LEU B 1 218 ? 15.705 13.599 -6.303 1.00 15.65 218 LEU B N 1
ATOM 3403 C CA . LEU B 1 218 ? 16.185 14.833 -5.721 1.00 15.30 218 LEU B CA 1
ATOM 3404 C C . LEU B 1 218 ? 15.052 15.840 -5.747 1.00 12.73 218 LEU B C 1
ATOM 3405 O O . LEU B 1 218 ? 15.020 16.726 -6.587 1.00 15.34 218 LEU B O 1
ATOM 3410 N N . ARG B 1 219 ? 14.124 15.701 -4.807 1.00 12.40 219 ARG B N 1
ATOM 3411 C CA . ARG B 1 219 ? 12.964 16.580 -4.726 1.00 11.66 219 ARG B CA 1
ATOM 3412 C C . ARG B 1 219 ? 13.025 17.479 -3.507 1.00 12.57 219 ARG B C 1
ATOM 3413 O O . ARG B 1 219 ? 13.135 16.989 -2.377 1.00 13.75 219 ARG B O 1
ATOM 3421 N N . TYR B 1 220 ? 12.950 18.787 -3.736 1.00 11.61 220 TYR B N 1
ATOM 3422 C CA . TYR B 1 220 ? 12.971 19.767 -2.656 1.00 14.62 220 TYR B CA 1
ATOM 3423 C C . TYR B 1 220 ? 11.600 20.388 -2.480 1.00 16.68 220 TYR B C 1
ATOM 3424 O O . TYR B 1 220 ? 10.813 20.460 -3.423 1.00 17.69 220 TYR B O 1
ATOM 3433 N N . THR B 1 221 ? 11.315 20.835 -1.271 1.00 16.18 221 THR B N 1
ATOM 3434 C CA . THR B 1 221 ? 10.047 21.473 -0.998 1.00 17.61 221 THR B CA 1
ATOM 3435 C C . THR B 1 221 ? 10.318 22.440 0.152 1.00 17.23 221 THR B C 1
ATOM 3436 O O . THR B 1 221 ? 11.232 22.221 0.952 1.00 17.60 221 THR B O 1
ATOM 3440 N N . PRO B 1 222 ? 9.639 23.594 0.153 1.00 17.10 222 PRO B N 1
ATOM 3441 C CA . PRO B 1 222 ? 9.831 24.588 1.212 1.00 18.17 222 PRO B CA 1
ATOM 3442 C C . PRO B 1 222 ? 9.591 23.957 2.586 1.00 18.56 222 PRO B C 1
ATOM 3443 O O . PRO B 1 222 ? 8.842 22.990 2.686 1.00 17.21 222 PRO B O 1
ATOM 3447 N N . GLN B 1 223 ? 10.249 24.452 3.635 1.00 21.13 223 GLN B N 1
ATOM 3448 C CA . GLN B 1 223 ? 10.025 23.881 4.965 1.00 25.61 223 GLN B CA 1
ATOM 3449 C C . GLN B 1 223 ? 8.545 24.092 5.269 1.00 25.89 223 GLN B C 1
ATOM 3450 O O . GLN B 1 223 ? 8.083 25.232 5.320 1.00 28.51 223 GLN B O 1
ATOM 3456 N N . PRO B 1 224 ? 7.780 22.991 5.436 1.00 29.50 224 PRO B N 1
ATOM 3457 C CA . PRO B 1 224 ? 6.331 23.013 5.723 1.00 27.44 224 PRO B CA 1
ATOM 3458 C C . PRO B 1 224 ? 5.932 23.489 7.122 1.00 23.77 224 PRO B C 1
ATOM 3459 O O . PRO B 1 224 ? 6.716 23.253 8.070 1.00 28.18 224 PRO B O 1
#

Radius of gyration: 22.11 Å; Cα contacts (8 Å, |Δi|>4): 932; chains: 2; bounding box: 58×43×62 Å

Secondary structure (DSSP, 8-state):
--TTPBPP--EEEETTEEEEHHHHHTTSEEEEEEES-SS----HHHHHHHHHHHHHHTTTEEEEEEESS-HHHHHHHHHHHHHHTTS---S--SS-EEE-TT-HHHHHTTSS-S-TT-SSS--TT--EEEEE-TTSBEEEEEE--TTB---HHHHHHHHHHHHHHHHH-EEB-TT--TTS-EEE-TTS-HHHHHHH-TT--EE---TT-----EEE---/--SPPTTPBPP--EEEETTEEEEHHHHHTTSEEEEEEES-SS----HHHHHHHHHHHHHHTTTEEEEEEESS-HHHHHHHHHHHHHHTTS---S--SS-EEE-TT-HHHHHTT---TT---TT--EEEEE-TTSBEEEEEE--TTB---HHHHHHHHHHHHHHHHH-EEB-TT--TTS-EEE-TTS-HHHHHHH-TT--EEPP-TT-----EEE---

Solvent-accessible surface area: 17914 Å² total

GO terms:
  GO:0031625 ubiquitin protein ligase binding (F, IPI)
  GO:0004623 A2-type glycerophospholipase activity (F, IDA)
  GO:0005737 cytoplasm (C, IDA)
  GO:0047184 1-acylglycerophosphocholine O-acyltransferase activity (F, IDA)
  GO:0005737 cytoplasm (C, EXP)
  GO:0005515 protein binding (F, IPI)
  GO:0035578 azurophil granule lumen (C, TAS)
  GO:0005576 extracellular region (C, TAS)
  GO:0005829 cytosol (C, TAS)
  GO:0045296 cadherin binding (F, HDA)
  GO:0005829 cytosol (C, IDA)
  GO:0004602 glutathione peroxidase activity (F, IMP)
  GO:0004623 A2-type glycerophospholipase activity (F, IMP)
  GO:0042802 identical protein binding (F, IMP)
  GO:0046475 glycerophospholipid catabolic process (P, IMP)
  GO:0098869 cellular oxidant detoxification (P, IMP)
  GO:0006979 response to oxidative stress (P, IMP)
  GO:0048471 perinuclear region of cytoplasm (C, IDA)
  GO:0005634 nucleus (C, IDA)
  GO:0048026 positive regulation of mRNA splicing, via spliceosome (P, IGI)

InterPro domains:
  IPR000866 Alkyl hydroperoxide reductase subunit C/ Thiol specific antioxidant [PF00578] (8-144)
  IPR013766 Thioredoxin domain [PS51352] (5-169)
  IPR019479 Peroxiredoxin, C-terminal [PF10417] (166-204)
  IPR024706 Peroxiredoxin, AhpC-type [PIRSF000239] (6-222)
  IPR036249 Thioredoxin-like superfamily [SSF52833] (5-222)
  IPR045020 1-Cys peroxiredoxin [cd03016] (7-222)

Foldseek 3Di:
DDFFDFAQQPWFQKLVGIDGVLVVLAQAKEKEWWELAAPAPLLVQLLVCQVCVVVQVVVRYAYEYEYQADNVSLQQSLLVSCVVNVHHSGSDGSYIYTHCVQVPVCVVVPQADPPSPPPPPGSQSGGKMFIGHSRNGTHDIDGDTSVDRDDVVVVSQVVVQSVLCVPLVWHADPPGDVFAKTFHQLPDDPVRCVVSAVQDKDFDQDPVRDGRGIIGTRD/DWPADFFAFDDQDWFAWLVGIHGVLVVLAQAKEKEFWDLAAPDPLLVQLLVCQVCVVVQVVVRYAYEYEYQAARVSLQQSQLVNCVVNVHRSGSDTPYIYTHCVVCPVCVVRHQADPVDNRQSRGKMFIGHSRRGTHDIDGDTSVDRDDVVVVSQVSVQSVLCVPLVWHADPPRDPFAKTFHPQPQDPVRCCVSAVQDWDFDQDPVRDGRGIIGGSD

B-factor: mean 21.33, std 11.04, range [2.0, 81.54]

Organism: Homo sapiens (NCBI:txid9606)

Sequence (436 aa):
LLLGDVAPNFEANTTVGRIRFHDFLGDSWGILFSHPRDFTPVTTELGRAAKLAPEFAKRNVKLIALSIDSVEDHLAWSKDINAYNSEEPTEKLPFPIIDDRNRELAILLGMLDPAEKDEKGMPVTARVVFVFGPDKKLKLSILYPATTGRNFDEILRVVISLQLTAEKRVATPVDWKDGDSVMVLPTIPEEEAKKLFPKGVFTKELPSGKKYLRYTPQPPGGLLLGDVAPNFEANTTVGRIRFHDFLGDSWGILFSHPRDFTPVTTELGRAAKLAPEFAKRNVKLIALSIDSVEDHLAWSKDINAYNSEEPTEKLPFPIIDDRNRELAILLGMLDPAEMPVTARVVFVFGPDKKLKLSILYPATTGRNFDEILRVVISLQLTAEKRVATPVDWKDGDSVMVLPTIPEEEAKKLFPKGVFTKELPSGKKYLRYTPQP